Protein AF-0000000082913176 (afdb_homodimer)

Structure (mmCIF, N/CA/C/O backbone):
data_AF-0000000082913176-model_v1
#
loop_
_entity.id
_entity.type
_entity.pdbx_description
1 polymer '35-cyclic nucleotide phosphodiesterase'
#
loop_
_atom_site.group_PDB
_atom_site.id
_atom_site.type_symbol
_atom_site.label_atom_id
_atom_site.label_alt_id
_atom_site.label_comp_id
_atom_site.label_asym_id
_atom_site.label_entity_id
_atom_site.label_seq_id
_atom_site.pdbx_PDB_ins_code
_atom_site.Cartn_x
_atom_site.Cartn_y
_atom_site.Cartn_z
_atom_site.occupancy
_atom_site.B_iso_or_equiv
_atom_site.auth_seq_id
_atom_site.auth_comp_id
_atom_site.auth_asym_id
_atom_site.auth_atom_id
_atom_site.pdbx_PDB_model_num
ATOM 1 N N . MET A 1 1 ? 10.477 -43.156 -6.785 1 49.31 1 MET A N 1
ATOM 2 C CA . MET A 1 1 ? 11.398 -42.25 -7.465 1 49.31 1 MET A CA 1
ATOM 3 C C . MET A 1 1 ? 10.922 -41.969 -8.883 1 49.31 1 MET A C 1
ATOM 5 O O . MET A 1 1 ? 10.844 -40.812 -9.297 1 49.31 1 MET A O 1
ATOM 9 N N . PRO A 1 2 ? 10.625 -43.094 -9.672 1 62.03 2 PRO A N 1
ATOM 10 C CA . PRO A 1 2 ? 10.211 -42.875 -11.062 1 62.03 2 PRO A CA 1
ATOM 11 C C . PRO A 1 2 ? 8.867 -42.156 -11.18 1 62.03 2 PRO A C 1
ATOM 13 O O . PRO A 1 2 ? 8.703 -41.281 -12.039 1 62.03 2 PRO A O 1
ATOM 16 N N . LEU A 1 3 ? 8.055 -42.375 -10.156 1 67 3 LEU A N 1
ATOM 17 C CA . LEU A 1 3 ? 6.73 -41.75 -10.219 1 67 3 LEU A CA 1
ATOM 18 C C . LEU A 1 3 ? 6.797 -40.25 -9.906 1 67 3 LEU A C 1
ATOM 20 O O . LEU A 1 3 ? 6.121 -39.469 -10.555 1 67 3 LEU A O 1
ATOM 24 N N . VAL A 1 4 ? 7.68 -40 -8.992 1 74.81 4 VAL A N 1
ATOM 25 C CA . VAL A 1 4 ? 7.84 -38.594 -8.586 1 74.81 4 VAL A CA 1
ATOM 26 C C . VAL A 1 4 ? 8.414 -37.781 -9.742 1 74.81 4 VAL A C 1
ATOM 28 O O . VAL A 1 4 ? 7.914 -36.688 -10.055 1 74.81 4 VAL A O 1
ATOM 31 N N . GLU A 1 5 ? 9.281 -38.344 -10.406 1 80.94 5 GLU A N 1
ATOM 32 C CA . GLU A 1 5 ? 9.914 -37.656 -11.523 1 80.94 5 GLU A CA 1
ATOM 33 C C . GLU A 1 5 ? 8.938 -37.469 -12.68 1 80.94 5 GLU A C 1
ATOM 35 O O . GLU A 1 5 ? 8.953 -36.406 -13.352 1 80.94 5 GLU A O 1
ATOM 40 N N . THR A 1 6 ? 8.211 -38.5 -12.859 1 83.69 6 THR A N 1
ATOM 41 C CA . THR A 1 6 ? 7.219 -38.406 -13.922 1 83.69 6 THR A CA 1
ATOM 42 C C . THR A 1 6 ? 6.18 -37.344 -13.602 1 83.69 6 THR A C 1
ATOM 44 O O . THR A 1 6 ? 5.781 -36.562 -14.484 1 83.69 6 THR A O 1
ATOM 47 N N . CYS A 1 7 ? 5.824 -37.312 -12.391 1 84.56 7 CYS A N 1
ATOM 48 C CA . CYS A 1 7 ? 4.836 -36.312 -11.969 1 84.56 7 CYS A CA 1
ATOM 49 C C . CYS A 1 7 ? 5.395 -34.906 -12.062 1 84.56 7 CYS A C 1
ATOM 51 O O . CYS A 1 7 ? 4.707 -34 -12.531 1 84.56 7 CYS A O 1
ATOM 53 N N . LEU A 1 8 ? 6.621 -34.812 -11.742 1 89.81 8 LEU A N 1
ATOM 54 C CA . LEU A 1 8 ? 7.25 -33.5 -11.812 1 89.81 8 LEU A CA 1
ATOM 55 C C . LEU A 1 8 ? 7.453 -33.094 -13.258 1 89.81 8 LEU A C 1
ATOM 57 O O . LEU A 1 8 ? 7.309 -31.906 -13.586 1 89.81 8 LEU A O 1
ATOM 61 N N . SER A 1 9 ? 7.695 -34.031 -14.102 1 91 9 SER A N 1
ATOM 62 C CA . SER A 1 9 ? 7.922 -33.719 -15.508 1 91 9 SER A CA 1
ATOM 63 C C . SER A 1 9 ? 6.633 -33.25 -16.188 1 91 9 SER A C 1
ATOM 65 O O . SER A 1 9 ? 6.672 -32.594 -17.219 1 91 9 SER A O 1
ATOM 67 N N . SER A 1 10 ? 5.551 -33.625 -15.602 1 91.69 10 SER A N 1
ATOM 68 C CA . SER A 1 10 ? 4.273 -33.156 -16.141 1 91.69 10 SER A CA 1
ATOM 69 C C . SER A 1 10 ? 4.164 -31.625 -16.047 1 91.69 10 SER A C 1
ATOM 71 O O . SER A 1 10 ? 3.32 -31.016 -16.719 1 91.69 10 SER A O 1
ATOM 73 N N . ALA A 1 11 ? 5.004 -31.047 -15.227 1 94 11 ALA A N 1
ATOM 74 C CA . ALA A 1 11 ? 5.012 -29.594 -15.078 1 94 11 ALA A CA 1
ATOM 75 C C . ALA A 1 11 ? 5.379 -28.906 -16.391 1 94 11 ALA A C 1
ATOM 77 O O . ALA A 1 11 ? 5.168 -27.703 -16.547 1 94 11 ALA A O 1
ATOM 78 N N . ASN A 1 12 ? 5.883 -29.625 -17.344 1 95.75 12 ASN A N 1
ATOM 79 C CA . ASN A 1 12 ? 6.27 -29.078 -18.641 1 95.75 12 ASN A CA 1
ATOM 80 C C . ASN A 1 12 ? 5.145 -29.203 -19.656 1 95.75 12 ASN A C 1
ATOM 82 O O . ASN A 1 12 ? 5.363 -29.016 -20.859 1 95.75 12 ASN A O 1
ATOM 86 N N . SER A 1 13 ? 3.961 -29.516 -19.203 1 95.44 13 SER A N 1
ATOM 87 C CA . SER A 1 13 ? 2.803 -29.656 -20.078 1 95.44 13 SER A CA 1
ATOM 88 C C . SER A 1 13 ? 1.741 -28.609 -19.766 1 95.44 13 SER A C 1
ATOM 90 O O . SER A 1 13 ? 1.533 -28.25 -18.609 1 95.44 13 SER A O 1
ATOM 92 N N . TRP A 1 14 ? 1.021 -28.219 -20.828 1 95.81 14 TRP A N 1
ATOM 93 C CA . TRP A 1 14 ? -0.1 -27.312 -20.641 1 95.81 14 TRP A CA 1
ATOM 94 C C . TRP A 1 14 ? -1.256 -28.016 -19.922 1 95.81 14 TRP A C 1
ATOM 96 O O . TRP A 1 14 ? -2.109 -27.359 -19.328 1 95.81 14 TRP A O 1
ATOM 106 N N . ALA A 1 15 ? -1.279 -29.297 -20.125 1 94.38 15 ALA A N 1
ATOM 107 C CA . ALA A 1 15 ? -2.283 -30.109 -19.438 1 94.38 15 ALA A CA 1
ATOM 108 C C . ALA A 1 15 ? -1.769 -30.594 -18.078 1 94.38 15 ALA A C 1
ATOM 110 O O . ALA A 1 15 ? -1.194 -31.672 -17.984 1 94.38 15 ALA A O 1
ATOM 111 N N . PHE A 1 16 ? -1.944 -29.859 -17.109 1 95.56 16 PHE A N 1
ATOM 112 C CA . PHE A 1 16 ? -1.41 -30.109 -15.773 1 95.56 16 PHE A CA 1
ATOM 113 C C . PHE A 1 16 ? -2.537 -30.328 -14.766 1 95.56 16 PHE A C 1
ATOM 115 O O . PHE A 1 16 ? -3.584 -29.688 -14.852 1 95.56 16 PHE A O 1
ATOM 122 N N . ASP A 1 17 ? -2.301 -31.297 -13.891 1 96.69 17 ASP A N 1
ATOM 123 C CA . ASP A 1 17 ? -3.238 -31.625 -12.82 1 96.69 17 ASP A CA 1
ATOM 124 C C . ASP A 1 17 ? -2.58 -31.484 -11.453 1 96.69 17 ASP A C 1
ATOM 126 O O . ASP A 1 17 ? -1.903 -32.406 -10.977 1 96.69 17 ASP A O 1
ATOM 130 N N . ALA A 1 18 ? -2.867 -30.391 -10.797 1 95.69 18 ALA A N 1
ATOM 131 C CA . ALA A 1 18 ? -2.26 -30.078 -9.5 1 95.69 18 ALA A CA 1
ATOM 132 C C . ALA A 1 18 ? -2.689 -31.094 -8.438 1 95.69 18 ALA A C 1
ATOM 134 O O . ALA A 1 18 ? -1.943 -31.359 -7.496 1 95.69 18 ALA A O 1
ATOM 135 N N . PHE A 1 19 ? -3.9 -31.609 -8.586 1 96.88 19 PHE A N 1
ATOM 136 C CA . PHE A 1 19 ? -4.395 -32.594 -7.621 1 96.88 19 PHE A CA 1
ATOM 137 C C . PHE A 1 19 ? -3.617 -33.875 -7.719 1 96.88 19 PHE A C 1
ATOM 139 O O . PHE A 1 19 ? -3.316 -34.5 -6.699 1 96.88 19 PHE A O 1
ATOM 146 N N . GLN A 1 20 ? -3.375 -34.281 -8.938 1 95.12 20 GLN A N 1
ATOM 147 C CA . GLN A 1 20 ? -2.553 -35.469 -9.125 1 95.12 20 GLN A CA 1
ATOM 148 C C . GLN A 1 20 ? -1.162 -35.25 -8.523 1 95.12 20 GLN A C 1
ATOM 150 O O . GLN A 1 20 ? -0.625 -36.156 -7.883 1 95.12 20 GLN A O 1
ATOM 155 N N . LEU A 1 21 ? -0.589 -34.094 -8.742 1 95.25 21 LEU A N 1
ATOM 156 C CA . LEU A 1 21 ? 0.706 -33.812 -8.141 1 95.25 21 LEU A CA 1
ATOM 157 C C . LEU A 1 21 ? 0.625 -33.875 -6.617 1 95.25 21 LEU A C 1
ATOM 159 O O . LEU A 1 21 ? 1.523 -34.406 -5.961 1 95.25 21 LEU A O 1
ATOM 163 N N . THR A 1 22 ? -0.378 -33.281 -6.059 1 96.06 22 THR A N 1
ATOM 164 C CA . THR A 1 22 ? -0.575 -33.281 -4.613 1 96.06 22 THR A CA 1
ATOM 165 C C . THR A 1 22 ? -0.604 -34.688 -4.059 1 96.06 22 THR A C 1
ATOM 167 O O . THR A 1 22 ? 0.055 -35 -3.059 1 96.06 22 THR A O 1
ATOM 170 N N . SER A 1 23 ? -1.387 -35.531 -4.754 1 94.69 23 SER A N 1
ATOM 171 C CA . SER A 1 23 ? -1.473 -36.906 -4.336 1 94.69 23 SER A CA 1
ATOM 172 C C . SER A 1 23 ? -0.12 -37.625 -4.449 1 94.69 23 SER A C 1
ATOM 174 O O . SER A 1 23 ? 0.295 -38.344 -3.537 1 94.69 23 SER A O 1
ATOM 176 N N . ALA A 1 24 ? 0.58 -37.375 -5.504 1 92.81 24 ALA A N 1
ATOM 177 C CA . ALA A 1 24 ? 1.853 -38.031 -5.781 1 92.81 24 ALA A CA 1
ATOM 178 C C . ALA A 1 24 ? 2.932 -37.562 -4.805 1 92.81 24 ALA A C 1
ATOM 180 O O . ALA A 1 24 ? 3.852 -38.312 -4.484 1 92.81 24 ALA A O 1
ATOM 181 N N . MET A 1 25 ? 2.805 -36.375 -4.32 1 92.31 25 MET A N 1
ATOM 182 C CA . MET A 1 25 ? 3.828 -35.812 -3.449 1 92.31 25 MET A CA 1
ATOM 183 C C . MET A 1 25 ? 3.408 -35.875 -1.986 1 92.31 25 MET A C 1
ATOM 185 O O . MET A 1 25 ? 3.904 -35.125 -1.151 1 92.31 25 MET A O 1
ATOM 189 N N . ALA A 1 26 ? 2.438 -36.719 -1.703 1 92.25 26 ALA A N 1
ATOM 190 C CA . ALA A 1 26 ? 1.981 -36.969 -0.34 1 92.25 26 ALA A CA 1
ATOM 191 C C . ALA A 1 26 ? 1.562 -35.688 0.354 1 92.25 26 ALA A C 1
ATOM 193 O O . ALA A 1 26 ? 1.934 -35.438 1.505 1 92.25 26 ALA A O 1
ATOM 194 N N . GLY A 1 27 ? 0.997 -34.844 -0.402 1 95.25 27 GLY A N 1
ATOM 195 C CA . GLY A 1 27 ? 0.38 -33.656 0.186 1 95.25 27 GLY A CA 1
ATOM 196 C C . GLY A 1 27 ? 1.294 -32.438 0.194 1 95.25 27 GLY A C 1
ATOM 197 O O . GLY A 1 27 ? 0.962 -31.406 0.784 1 95.25 27 GLY A O 1
ATOM 198 N N . ARG A 1 28 ? 2.455 -32.5 -0.435 1 97 28 ARG A N 1
ATOM 199 C CA . ARG A 1 28 ? 3.375 -31.375 -0.443 1 97 28 ARG A CA 1
ATOM 200 C C . ARG A 1 28 ? 3.754 -30.984 -1.868 1 97 28 ARG A C 1
ATOM 202 O O . ARG A 1 28 ? 4.93 -31.031 -2.234 1 97 28 ARG A O 1
ATOM 209 N N . PRO A 1 29 ? 2.809 -30.562 -2.695 1 97.88 29 PRO A N 1
ATOM 210 C CA . PRO A 1 29 ? 3.051 -30.312 -4.117 1 97.88 29 PRO A CA 1
ATOM 211 C C . PRO A 1 29 ? 3.871 -29.047 -4.355 1 97.88 29 PRO A C 1
ATOM 213 O O . PRO A 1 29 ? 4.668 -28.984 -5.293 1 97.88 29 PRO A O 1
ATOM 216 N N . LEU A 1 30 ? 3.748 -28.047 -3.467 1 98.62 30 LEU A N 1
ATOM 217 C CA . LEU A 1 30 ? 4.301 -26.719 -3.727 1 98.62 30 LEU A CA 1
ATOM 218 C C . LEU A 1 30 ? 5.812 -26.703 -3.525 1 98.62 30 LEU A C 1
ATOM 220 O O . LEU A 1 30 ? 6.562 -26.344 -4.434 1 98.62 30 LEU A O 1
ATOM 224 N N . SER A 1 31 ? 6.262 -27.156 -2.305 1 98.56 31 SER A N 1
ATOM 225 C CA . SER A 1 31 ? 7.684 -27.109 -1.982 1 98.56 31 SER A CA 1
ATOM 226 C C . SER A 1 31 ? 8.492 -28 -2.92 1 98.56 31 SER A C 1
ATOM 228 O O . SER A 1 31 ? 9.555 -27.594 -3.404 1 98.56 31 SER A O 1
ATOM 230 N N . VAL A 1 32 ? 7.926 -29.141 -3.266 1 97.81 32 VAL A N 1
ATOM 231 C CA . VAL A 1 32 ? 8.633 -30.094 -4.105 1 97.81 32 VAL A CA 1
ATOM 232 C C . VAL A 1 32 ? 8.734 -29.562 -5.531 1 97.81 32 VAL A C 1
ATOM 234 O O . VAL A 1 32 ? 9.812 -29.562 -6.129 1 97.81 32 VAL A O 1
ATOM 237 N N . LEU A 1 33 ? 7.641 -29.125 -6.059 1 98.31 33 LEU A N 1
ATOM 238 C CA . LEU A 1 33 ? 7.641 -28.609 -7.426 1 98.31 33 LEU A CA 1
ATOM 239 C C . LEU A 1 33 ? 8.555 -27.391 -7.555 1 98.31 33 LEU A C 1
ATOM 241 O O . LEU A 1 33 ? 9.375 -27.328 -8.477 1 98.31 33 LEU A O 1
ATOM 245 N N . ALA A 1 34 ? 8.414 -26.438 -6.633 1 98.69 34 ALA A N 1
ATOM 246 C CA . ALA A 1 34 ? 9.211 -25.219 -6.703 1 98.69 34 ALA A CA 1
ATOM 247 C C . ALA A 1 34 ? 10.703 -25.531 -6.605 1 98.69 34 ALA A C 1
ATOM 249 O O . ALA A 1 34 ? 11.508 -24.984 -7.371 1 98.69 34 ALA A O 1
ATOM 250 N N . TYR A 1 35 ? 11.016 -26.359 -5.625 1 98.31 35 TYR A N 1
ATOM 251 C CA . TYR A 1 35 ? 12.414 -26.75 -5.473 1 98.31 35 TYR A CA 1
ATOM 252 C C . TYR A 1 35 ? 12.945 -27.391 -6.754 1 98.31 35 TYR A C 1
ATOM 254 O O . TYR A 1 35 ? 14.031 -27.031 -7.215 1 98.31 35 TYR A O 1
ATOM 262 N N . TRP A 1 36 ? 12.195 -28.266 -7.316 1 97.62 36 TRP A N 1
ATOM 263 C CA . TRP A 1 36 ? 12.578 -28.953 -8.547 1 97.62 36 TRP A CA 1
ATOM 264 C C . TRP A 1 36 ? 12.75 -27.969 -9.695 1 97.62 36 TRP A C 1
ATOM 266 O O . TRP A 1 36 ? 13.75 -28.016 -10.414 1 97.62 36 TRP A O 1
ATOM 276 N N . LEU A 1 37 ? 11.852 -27.078 -9.891 1 98.06 37 LEU A N 1
ATOM 277 C CA . LEU A 1 37 ? 11.891 -26.125 -10.992 1 98.06 37 LEU A CA 1
ATOM 278 C C . LEU A 1 37 ? 13.086 -25.172 -10.844 1 98.06 37 LEU A C 1
ATOM 280 O O . LEU A 1 37 ? 13.742 -24.844 -11.828 1 98.06 37 LEU A O 1
ATOM 284 N N . LEU A 1 38 ? 13.367 -24.734 -9.602 1 98.44 38 LEU A N 1
ATOM 285 C CA . LEU A 1 38 ? 14.477 -23.812 -9.367 1 98.44 38 LEU A CA 1
ATOM 286 C C . LEU A 1 38 ? 15.812 -24.469 -9.688 1 98.44 38 LEU A C 1
ATOM 288 O O . LEU A 1 38 ? 16.75 -23.812 -10.148 1 98.44 38 LEU A O 1
ATOM 292 N N . HIS A 1 39 ? 15.859 -25.719 -9.531 1 97 39 HIS A N 1
ATOM 293 C CA . HIS A 1 39 ? 17.078 -26.453 -9.836 1 97 39 HIS A CA 1
ATOM 294 C C . HIS A 1 39 ? 17.141 -26.828 -11.312 1 97 39 HIS A C 1
ATOM 296 O O . HIS A 1 39 ? 18.172 -26.656 -11.969 1 97 39 HIS A O 1
ATOM 302 N N . GLN A 1 40 ? 16 -27.312 -11.82 1 95.44 40 GLN A N 1
ATOM 303 C CA . GLN A 1 40 ? 15.945 -27.75 -13.211 1 95.44 40 GLN A CA 1
ATOM 304 C C . GLN A 1 40 ? 16.203 -26.578 -14.164 1 95.44 40 GLN A C 1
ATOM 306 O O . GLN A 1 40 ? 16.781 -26.766 -15.234 1 95.44 40 GLN A O 1
ATOM 311 N N . SER A 1 41 ? 15.805 -25.406 -13.812 1 96 41 SER A N 1
ATOM 312 C CA . SER A 1 41 ? 15.961 -24.234 -14.656 1 96 41 SER A CA 1
ATOM 313 C C . SER A 1 41 ? 17.375 -23.656 -14.555 1 96 41 SER A C 1
ATOM 315 O O . SER A 1 41 ? 17.734 -22.766 -15.32 1 96 41 SER A O 1
ATOM 317 N N . GLY A 1 42 ? 18.188 -24.141 -13.578 1 97.19 42 GLY A N 1
ATOM 318 C CA . GLY A 1 42 ? 19.531 -23.625 -13.383 1 97.19 42 GLY A CA 1
ATOM 319 C C . GLY A 1 42 ? 19.578 -22.375 -12.531 1 97.19 42 GLY A C 1
ATOM 320 O O . GLY A 1 42 ? 20.656 -21.828 -12.258 1 97.19 42 GLY A O 1
ATOM 321 N N . LEU A 1 43 ? 18.453 -21.969 -12.039 1 98 43 LEU A N 1
ATOM 322 C CA . LEU A 1 43 ? 18.359 -20.719 -11.297 1 98 43 LEU A CA 1
ATOM 323 C C . LEU A 1 43 ? 19.062 -20.828 -9.945 1 98 43 LEU A C 1
ATOM 325 O O . LEU A 1 43 ? 19.688 -19.875 -9.477 1 98 43 LEU A O 1
ATOM 329 N N . ALA A 1 44 ? 18.875 -21.984 -9.328 1 98.06 44 ALA A N 1
ATOM 330 C CA . ALA A 1 44 ? 19.516 -22.188 -8.031 1 98.06 44 ALA A CA 1
ATOM 331 C C . ALA A 1 44 ? 21.031 -22.031 -8.133 1 98.06 44 ALA A C 1
ATOM 333 O O . ALA A 1 44 ? 21.656 -21.406 -7.273 1 98.06 44 ALA A O 1
ATOM 334 N N . ALA A 1 45 ? 21.578 -22.562 -9.195 1 97.5 45 ALA A N 1
ATOM 335 C CA . ALA A 1 45 ? 23.016 -22.438 -9.422 1 97.5 45 ALA A CA 1
ATOM 336 C C . ALA A 1 45 ? 23.406 -21.016 -9.82 1 97.5 45 ALA A C 1
ATOM 338 O O . ALA A 1 45 ? 24.375 -20.469 -9.305 1 97.5 45 ALA A O 1
ATOM 339 N N . TRP A 1 46 ? 22.688 -20.469 -10.719 1 97.5 46 TRP A N 1
ATOM 340 C CA . TRP A 1 46 ? 22.953 -19.141 -11.242 1 97.5 46 TRP A CA 1
ATOM 341 C C . TRP A 1 46 ? 22.984 -18.109 -10.109 1 97.5 46 TRP A C 1
ATOM 343 O O . TRP A 1 46 ? 23.844 -17.234 -10.07 1 97.5 46 TRP A O 1
ATOM 353 N N . ALA A 1 47 ? 22.062 -18.25 -9.156 1 97.81 47 ALA A N 1
ATOM 354 C CA . ALA A 1 47 ? 21.922 -17.266 -8.094 1 97.81 47 ALA A CA 1
ATOM 355 C C . ALA A 1 47 ? 22.672 -17.703 -6.836 1 97.81 47 ALA A C 1
ATOM 357 O O . ALA A 1 47 ? 22.594 -17.031 -5.801 1 97.81 47 ALA A O 1
ATOM 358 N N . HIS A 1 48 ? 23.344 -18.859 -6.922 1 97.31 48 HIS A N 1
ATOM 359 C CA . HIS A 1 48 ? 24.078 -19.406 -5.785 1 97.31 48 HIS A CA 1
ATOM 360 C C . HIS A 1 48 ? 23.188 -19.516 -4.555 1 97.31 48 HIS A C 1
ATOM 362 O O . HIS A 1 48 ? 23.562 -19.094 -3.463 1 97.31 48 HIS A O 1
ATOM 368 N N . LEU A 1 49 ? 22.016 -20.094 -4.762 1 98.25 49 LEU A N 1
ATOM 369 C CA . LEU A 1 49 ? 21.078 -20.281 -3.652 1 98.25 49 LEU A CA 1
ATOM 370 C C . LEU A 1 49 ? 21.562 -21.375 -2.713 1 98.25 49 LEU A C 1
ATOM 372 O O . LEU A 1 49 ? 22.094 -22.391 -3.164 1 98.25 49 LEU A O 1
ATOM 376 N N . ASP A 1 50 ? 21.422 -21.125 -1.411 1 98.12 50 ASP A N 1
ATOM 377 C CA . ASP A 1 50 ? 21.672 -22.188 -0.442 1 98.12 50 ASP A CA 1
ATOM 378 C C . ASP A 1 50 ? 20.594 -23.25 -0.504 1 98.12 50 ASP A C 1
ATOM 380 O O . ASP A 1 50 ? 19.438 -23.016 -0.113 1 98.12 50 ASP A O 1
ATOM 384 N N . HIS A 1 51 ? 20.922 -24.469 -0.812 1 97.5 51 HIS A N 1
ATOM 385 C CA . HIS A 1 51 ? 19.969 -25.516 -1.113 1 97.5 51 HIS A CA 1
ATOM 386 C C . HIS A 1 51 ? 19.172 -25.922 0.133 1 97.5 51 HIS A C 1
ATOM 388 O O . HIS A 1 51 ? 17.969 -26.156 0.065 1 97.5 51 HIS A O 1
ATOM 394 N N . THR A 1 52 ? 19.828 -26.016 1.214 1 98.38 52 THR A N 1
ATOM 395 C CA . THR A 1 52 ? 19.188 -26.438 2.455 1 98.38 52 THR A CA 1
ATOM 396 C C . THR A 1 52 ? 18.219 -25.359 2.949 1 98.38 52 THR A C 1
ATOM 398 O O . THR A 1 52 ? 17.078 -25.672 3.318 1 98.38 52 THR A O 1
ATOM 401 N N . LYS A 1 53 ? 18.672 -24.141 2.912 1 98.75 53 LYS A N 1
ATOM 402 C CA . LYS A 1 53 ? 17.844 -23.031 3.361 1 98.75 53 LYS A CA 1
ATOM 403 C C . LYS A 1 53 ? 16.656 -22.828 2.428 1 98.75 53 LYS A C 1
ATOM 405 O O . LYS A 1 53 ? 15.555 -22.484 2.875 1 98.75 53 LYS A O 1
ATOM 410 N N . LEU A 1 54 ? 16.938 -23.031 1.17 1 98.81 54 LEU A N 1
ATOM 411 C CA . LEU A 1 54 ? 15.859 -22.938 0.193 1 98.81 54 LEU A CA 1
ATOM 412 C C . LEU A 1 54 ? 14.781 -23.984 0.479 1 98.81 54 LEU A C 1
ATOM 414 O O . LEU A 1 54 ? 13.586 -23.656 0.493 1 98.81 54 LEU A O 1
ATOM 418 N N . ALA A 1 55 ? 15.172 -25.156 0.698 1 98.69 55 ALA A N 1
ATOM 419 C CA . ALA A 1 55 ? 14.227 -26.219 1.014 1 98.69 55 ALA A CA 1
ATOM 420 C C . ALA A 1 55 ? 13.422 -25.891 2.271 1 98.69 55 ALA A C 1
ATOM 422 O O . ALA A 1 55 ? 12.211 -26.094 2.311 1 98.69 55 ALA A O 1
ATOM 423 N N . ARG A 1 56 ? 14.094 -25.406 3.277 1 98.75 56 ARG A N 1
ATOM 424 C CA . ARG A 1 56 ? 13.438 -25.047 4.527 1 98.75 56 ARG A CA 1
ATOM 425 C C . ARG A 1 56 ? 12.43 -23.922 4.312 1 98.75 56 ARG A C 1
ATOM 427 O O . ARG A 1 56 ? 11.312 -23.984 4.832 1 98.75 56 ARG A O 1
ATOM 434 N N . TRP A 1 57 ? 12.859 -22.906 3.566 1 98.88 57 TRP A N 1
ATOM 435 C CA . TRP A 1 57 ? 11.977 -21.781 3.283 1 98.88 57 TRP A CA 1
ATOM 436 C C . TRP A 1 57 ? 10.742 -22.234 2.521 1 98.88 57 TRP A C 1
ATOM 438 O O . TRP A 1 57 ? 9.617 -21.875 2.881 1 98.88 57 TRP A O 1
ATOM 448 N N . LEU A 1 58 ? 10.945 -23.047 1.514 1 98.88 58 LEU A N 1
ATOM 449 C CA . LEU A 1 58 ? 9.82 -23.531 0.717 1 98.88 58 LEU A CA 1
ATOM 450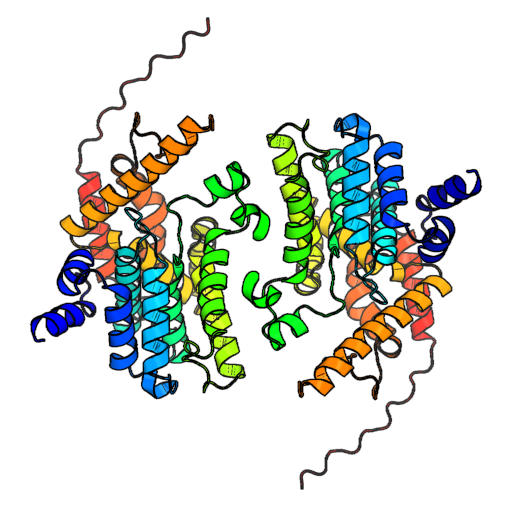 C C . LEU A 1 58 ? 8.875 -24.375 1.567 1 98.88 58 LEU A C 1
ATOM 452 O O . LEU A 1 58 ? 7.656 -24.266 1.442 1 98.88 58 LEU A O 1
ATOM 456 N N . CYS A 1 59 ? 9.398 -25.188 2.379 1 98.75 59 CYS A N 1
ATOM 457 C CA . CYS A 1 59 ? 8.578 -26 3.27 1 98.75 59 CYS A CA 1
ATOM 458 C C . CYS A 1 59 ? 7.777 -25.125 4.227 1 98.75 59 CYS A C 1
ATOM 460 O O . CYS A 1 59 ? 6.598 -25.391 4.477 1 98.75 59 CYS A O 1
ATOM 462 N N . ARG A 1 60 ? 8.422 -24.094 4.762 1 98.81 60 ARG A N 1
ATOM 463 C CA . ARG A 1 60 ? 7.742 -23.188 5.68 1 98.81 60 ARG A CA 1
ATOM 464 C C . ARG A 1 60 ? 6.625 -22.438 4.977 1 98.81 60 ARG A C 1
ATOM 466 O O . ARG A 1 60 ? 5.547 -22.234 5.539 1 98.81 60 ARG A O 1
ATOM 473 N N . ILE A 1 61 ? 6.91 -21.984 3.754 1 98.88 61 ILE A N 1
ATOM 474 C CA . ILE A 1 61 ? 5.875 -21.344 2.955 1 98.88 61 ILE A CA 1
ATOM 475 C C . ILE A 1 61 ? 4.699 -22.297 2.764 1 98.88 61 ILE A C 1
ATOM 477 O O . ILE A 1 61 ? 3.549 -21.938 3.008 1 98.88 61 ILE A O 1
ATOM 481 N N . GLU A 1 62 ? 4.996 -23.484 2.318 1 98.88 62 GLU A N 1
ATOM 482 C CA . GLU A 1 62 ? 3.936 -24.469 2.078 1 98.88 62 GLU A CA 1
ATOM 483 C C . GLU A 1 62 ? 3.145 -24.75 3.354 1 98.88 62 GLU A C 1
ATOM 485 O O . GLU A 1 62 ? 1.922 -24.891 3.312 1 98.88 62 GLU A O 1
ATOM 490 N N . ASP A 1 63 ? 3.844 -24.844 4.52 1 98.69 63 ASP A N 1
ATOM 491 C CA . ASP A 1 63 ? 3.189 -25.062 5.805 1 98.69 63 ASP A CA 1
ATOM 492 C C . ASP A 1 63 ? 2.277 -23.891 6.168 1 98.69 63 ASP A C 1
ATOM 494 O O . ASP A 1 63 ? 1.342 -24.047 6.953 1 98.69 63 ASP A O 1
ATOM 498 N N . GLY A 1 64 ? 2.566 -22.734 5.641 1 98.75 64 GLY A N 1
ATOM 499 C CA . GLY A 1 64 ? 1.794 -21.547 5.953 1 98.75 64 GLY A CA 1
ATOM 500 C C . GLY A 1 64 ? 0.532 -21.422 5.121 1 98.75 64 GLY A C 1
ATOM 501 O O . GLY A 1 64 ? -0.363 -20.641 5.453 1 98.75 64 GLY A O 1
ATOM 502 N N . TYR A 1 65 ? 0.457 -22.125 4.027 1 98.75 65 TYR A N 1
ATOM 503 C CA . TYR A 1 65 ? -0.8 -22.172 3.289 1 98.75 65 TYR A CA 1
ATOM 504 C C . TYR A 1 65 ? -1.883 -22.875 4.098 1 98.75 65 TYR A C 1
ATOM 506 O O . TYR A 1 65 ? -1.688 -24 4.555 1 98.75 65 TYR A O 1
ATOM 514 N N . CYS A 1 66 ? -2.986 -22.219 4.289 1 97.88 66 CYS A N 1
ATOM 515 C CA . CYS A 1 66 ? -4.109 -22.766 5.047 1 97.88 66 CYS A CA 1
ATOM 516 C C . CYS A 1 66 ? -4.824 -23.844 4.258 1 97.88 66 CYS A C 1
ATOM 518 O O . CYS A 1 66 ? -4.66 -23.953 3.041 1 97.88 66 CYS A O 1
ATOM 520 N N . ALA A 1 67 ? -5.57 -24.625 4.996 1 97.25 67 ALA A N 1
ATOM 521 C CA . ALA A 1 67 ? -6.332 -25.703 4.367 1 97.25 67 ALA A CA 1
ATOM 522 C C . ALA A 1 67 ? -7.656 -25.188 3.814 1 97.25 67 ALA A C 1
ATOM 524 O O . ALA A 1 67 ? -8.719 -25.75 4.102 1 97.25 67 ALA A O 1
ATOM 525 N N . ASN A 1 68 ? -7.617 -24.156 3.023 1 98.5 68 ASN A N 1
ATOM 526 C CA . ASN A 1 68 ? -8.789 -23.641 2.312 1 98.5 68 ASN A CA 1
ATOM 527 C C . ASN A 1 68 ? -9.164 -24.547 1.14 1 98.5 68 ASN A C 1
ATOM 529 O O . ASN A 1 68 ? -8.312 -25.234 0.586 1 98.5 68 ASN A O 1
ATOM 533 N N . PRO A 1 69 ? -10.398 -24.5 0.786 1 98.44 69 PRO A N 1
ATOM 534 C CA . PRO A 1 69 ? -10.773 -25.297 -0.38 1 98.44 69 PRO A CA 1
ATOM 535 C C . PRO A 1 69 ? -10.031 -24.875 -1.648 1 98.44 69 PRO A C 1
ATOM 537 O O . PRO A 1 69 ? -9.508 -25.734 -2.373 1 98.44 69 PRO A O 1
ATOM 540 N N . TYR A 1 70 ? -9.898 -23.625 -1.924 1 98.62 70 TYR A N 1
ATOM 541 C CA . TYR A 1 70 ? -9.336 -23.156 -3.182 1 98.62 70 TYR A CA 1
ATOM 542 C C . TYR A 1 70 ? -7.938 -22.578 -2.973 1 98.62 70 TYR A C 1
ATOM 544 O O . TYR A 1 70 ? -6.965 -23.078 -3.541 1 98.62 70 TYR A O 1
ATOM 552 N N . HIS A 1 71 ? -7.84 -21.516 -2.133 1 98.81 71 HIS A N 1
ATOM 553 C CA . HIS A 1 71 ? -6.555 -20.859 -1.897 1 98.81 71 HIS A CA 1
ATOM 554 C C . HIS A 1 71 ? -5.691 -21.688 -0.944 1 98.81 71 HIS A C 1
ATOM 556 O O . HIS A 1 71 ? -5.59 -21.359 0.241 1 98.81 71 HIS A O 1
ATOM 562 N N . ASN A 1 72 ? -5.047 -22.688 -1.455 1 98.69 72 ASN A N 1
ATOM 563 C CA . ASN A 1 72 ? -4.238 -23.625 -0.696 1 98.69 72 ASN A CA 1
ATOM 564 C C . ASN A 1 72 ? -2.934 -23.953 -1.419 1 98.69 72 ASN A C 1
ATOM 566 O O . ASN A 1 72 ? -2.629 -23.359 -2.457 1 98.69 72 ASN A O 1
ATOM 570 N N . ARG A 1 73 ? -2.17 -24.859 -0.843 1 98.75 73 ARG A N 1
ATOM 571 C CA . ARG A 1 73 ? -0.851 -25.219 -1.357 1 98.75 73 ARG A CA 1
ATOM 572 C C . ARG A 1 73 ? -0.952 -25.828 -2.746 1 98.75 73 ARG A C 1
ATOM 574 O O . ARG A 1 73 ? -0.065 -25.641 -3.582 1 98.75 73 ARG A O 1
ATOM 581 N N . SER A 1 74 ? -2.01 -26.562 -3.049 1 98.69 74 SER A N 1
ATOM 582 C CA . SER A 1 74 ? -2.195 -27.156 -4.371 1 98.69 74 SER A CA 1
ATOM 583 C C . SER A 1 74 ? -2.447 -26.078 -5.422 1 98.69 74 SER A C 1
ATOM 585 O O . SER A 1 74 ? -1.936 -26.156 -6.543 1 98.69 74 SER A O 1
ATOM 587 N N . HIS A 1 75 ? -3.281 -25.094 -5.023 1 98.88 75 HIS A N 1
ATOM 588 C CA . HIS A 1 75 ? -3.49 -23.953 -5.914 1 98.88 75 HIS A CA 1
ATOM 589 C C . HIS A 1 75 ? -2.178 -23.234 -6.211 1 98.88 75 HIS A C 1
ATOM 591 O O . HIS A 1 75 ? -1.898 -22.906 -7.359 1 98.88 75 HIS A O 1
ATOM 597 N N . ALA A 1 76 ? -1.396 -23.047 -5.188 1 98.88 76 ALA A N 1
ATOM 598 C CA . ALA A 1 76 ? -0.106 -22.375 -5.371 1 98.88 76 ALA A CA 1
ATOM 599 C C . ALA A 1 76 ? 0.786 -23.172 -6.32 1 98.88 76 ALA A C 1
ATOM 601 O O . ALA A 1 76 ? 1.468 -22.594 -7.168 1 98.88 76 ALA A O 1
ATOM 602 N N . ALA A 1 77 ? 0.773 -24.469 -6.172 1 98.75 77 ALA A N 1
ATOM 603 C CA . ALA A 1 77 ? 1.556 -25.312 -7.074 1 98.75 77 ALA A CA 1
ATOM 604 C C . ALA A 1 77 ? 1.077 -25.156 -8.516 1 98.75 77 ALA A C 1
ATOM 606 O O . ALA A 1 77 ? 1.889 -25.109 -9.445 1 98.75 77 ALA A O 1
ATOM 607 N N . ASP A 1 78 ? -0.202 -25.141 -8.68 1 98.69 78 ASP A N 1
ATOM 608 C CA . ASP A 1 78 ? -0.784 -24.938 -10 1 98.69 78 ASP A CA 1
ATOM 609 C C . ASP A 1 78 ? -0.315 -23.625 -10.617 1 98.69 78 ASP A C 1
ATOM 611 O O . ASP A 1 78 ? 0.033 -23.578 -11.797 1 98.69 78 ASP A O 1
ATOM 615 N N . VAL A 1 79 ? -0.275 -22.562 -9.812 1 98.88 79 VAL A N 1
ATOM 616 C CA . VAL A 1 79 ? 0.147 -21.25 -10.266 1 98.88 79 VAL A CA 1
ATOM 617 C C . VAL A 1 79 ? 1.628 -21.281 -10.633 1 98.88 79 VAL A C 1
ATOM 619 O O . VAL A 1 79 ? 2.027 -20.734 -11.664 1 98.88 79 VAL A O 1
ATOM 622 N N . VAL A 1 80 ? 2.443 -21.906 -9.805 1 98.88 80 VAL A N 1
ATOM 623 C CA . VAL A 1 80 ? 3.871 -22.031 -10.086 1 98.88 80 VAL A CA 1
ATOM 624 C C . VAL A 1 80 ? 4.078 -22.75 -11.414 1 98.88 80 VAL A C 1
ATOM 626 O O . VAL A 1 80 ? 4.887 -22.312 -12.242 1 98.88 80 VAL A O 1
ATOM 629 N N . GLN A 1 81 ? 3.357 -23.828 -11.602 1 98.69 81 GLN A N 1
ATOM 630 C CA . GLN A 1 81 ? 3.496 -24.609 -12.828 1 98.69 81 GLN A CA 1
ATOM 631 C C . GLN A 1 81 ? 3.084 -23.797 -14.055 1 98.69 81 GLN A C 1
ATOM 633 O O . GLN A 1 81 ? 3.775 -23.812 -15.07 1 98.69 81 GLN A O 1
ATOM 638 N N . THR A 1 82 ? 1.943 -23.125 -13.969 1 98.75 82 THR A N 1
ATOM 639 C CA . THR A 1 82 ? 1.488 -22.328 -15.094 1 98.75 82 THR A CA 1
ATOM 640 C C . THR A 1 82 ? 2.484 -21.203 -15.406 1 98.75 82 THR A C 1
ATOM 642 O O . THR A 1 82 ? 2.773 -20.922 -16.562 1 98.75 82 THR A O 1
ATOM 645 N N . MET A 1 83 ? 2.998 -20.562 -14.367 1 98.81 83 MET A N 1
ATOM 646 C CA . MET A 1 83 ? 4.008 -19.531 -14.562 1 98.81 83 MET A CA 1
ATOM 647 C C . MET A 1 83 ? 5.238 -20.094 -15.266 1 98.81 83 MET A C 1
ATOM 649 O O . MET A 1 83 ? 5.801 -19.453 -16.156 1 98.81 83 MET A O 1
ATOM 653 N N . HIS A 1 84 ? 5.641 -21.281 -14.859 1 98.62 84 HIS A N 1
ATOM 654 C CA . HIS A 1 84 ? 6.754 -21.969 -15.516 1 98.62 84 HIS A CA 1
ATOM 655 C C . HIS A 1 84 ? 6.492 -22.156 -17 1 98.62 84 HIS A C 1
ATOM 657 O O . HIS A 1 84 ? 7.363 -21.875 -17.828 1 98.62 84 HIS A O 1
ATOM 663 N N . MET A 1 85 ? 5.336 -22.594 -17.344 1 98.44 85 MET A N 1
ATOM 664 C CA . MET A 1 85 ? 4.98 -22.812 -18.734 1 98.44 85 MET A CA 1
ATOM 665 C C . MET A 1 85 ? 4.996 -21.5 -19.531 1 98.44 85 MET A C 1
ATOM 667 O O . MET A 1 85 ? 5.488 -21.469 -20.656 1 98.44 85 MET A O 1
ATOM 671 N N . LEU A 1 86 ? 4.461 -20.438 -18.953 1 98.69 86 LEU A N 1
ATOM 672 C CA . LEU A 1 86 ? 4.43 -19.141 -19.625 1 98.69 86 LEU A CA 1
ATOM 673 C C . LEU A 1 86 ? 5.84 -18.609 -19.844 1 98.69 86 LEU A C 1
ATOM 675 O O . LEU A 1 86 ? 6.129 -18 -20.875 1 98.69 86 LEU A O 1
ATOM 679 N N . LEU A 1 87 ? 6.707 -18.844 -18.891 1 98.31 87 LEU A N 1
ATOM 680 C CA . LEU A 1 87 ? 8.086 -18.375 -18.969 1 98.31 87 LEU A CA 1
ATOM 681 C C . LEU A 1 87 ? 8.859 -19.172 -20.016 1 98.31 87 LEU A C 1
ATOM 683 O O . LEU A 1 87 ? 9.555 -18.578 -20.844 1 98.31 87 LEU A O 1
ATOM 687 N N . THR A 1 88 ? 8.68 -20.453 -20.094 1 97.06 88 THR A N 1
ATOM 688 C CA . THR A 1 88 ? 9.586 -21.312 -20.844 1 97.06 88 THR A CA 1
ATOM 689 C C . THR A 1 88 ? 9 -21.656 -22.203 1 97.06 88 THR A C 1
ATOM 691 O O . THR A 1 88 ? 9.742 -21.828 -23.188 1 97.06 88 THR A O 1
ATOM 694 N N . ARG A 1 89 ? 7.676 -21.75 -22.297 1 96.81 89 ARG A N 1
ATOM 695 C CA . ARG A 1 89 ? 7.055 -22.188 -23.531 1 96.81 89 ARG A CA 1
ATOM 696 C C . ARG A 1 89 ? 6.074 -21.141 -24.062 1 96.81 89 ARG A C 1
ATOM 698 O O . ARG A 1 89 ? 5.684 -21.188 -25.219 1 96.81 89 ARG A O 1
ATOM 705 N N . GLY A 1 90 ? 5.711 -20.219 -23.203 1 97.31 90 GLY A N 1
ATOM 706 C CA . GLY A 1 90 ? 4.664 -19.266 -23.531 1 97.31 90 GLY A CA 1
ATOM 707 C C . GLY A 1 90 ? 5.188 -18.016 -24.219 1 97.31 90 GLY A C 1
ATOM 708 O O . GLY A 1 90 ? 4.41 -17.156 -24.625 1 97.31 90 GLY A O 1
ATOM 709 N N . GLY A 1 91 ? 6.488 -17.938 -24.219 1 95.06 91 GLY A N 1
ATOM 710 C CA . GLY A 1 91 ? 7.047 -16.844 -25 1 95.06 91 GLY A CA 1
ATOM 711 C C . GLY A 1 91 ? 7.527 -15.688 -24.156 1 95.06 91 GLY A C 1
ATOM 712 O O . GLY A 1 91 ? 7.984 -14.672 -24.672 1 95.06 91 GLY A O 1
ATOM 713 N N . LEU A 1 92 ? 7.477 -15.758 -22.844 1 96.25 92 LEU A N 1
ATOM 714 C CA . LEU A 1 92 ? 7.953 -14.664 -22.016 1 96.25 92 LEU A CA 1
ATOM 715 C C . LEU A 1 92 ? 9.469 -14.539 -22.094 1 96.25 92 LEU A C 1
ATOM 717 O O . LEU A 1 92 ? 10.016 -13.438 -22.078 1 96.25 92 LEU A O 1
ATOM 721 N N . MET A 1 93 ? 10.109 -15.688 -22.078 1 92.75 93 MET A N 1
ATOM 722 C CA . MET A 1 93 ? 11.562 -15.672 -22.234 1 92.75 93 MET A CA 1
ATOM 723 C C . MET A 1 93 ? 11.961 -15.867 -23.688 1 92.75 93 MET A C 1
ATOM 725 O O . MET A 1 93 ? 11.32 -16.625 -24.422 1 92.75 93 MET A O 1
ATOM 729 N N . PRO A 1 94 ? 13.078 -15.078 -24.094 1 89.62 94 PRO A N 1
ATOM 730 C CA . PRO A 1 94 ? 13.953 -14.227 -23.281 1 89.62 94 PRO A CA 1
ATOM 731 C C . PRO A 1 94 ? 13.492 -12.773 -23.25 1 89.62 94 PRO A C 1
ATOM 733 O O . PRO A 1 94 ? 14.023 -11.969 -22.484 1 89.62 94 PRO A O 1
ATOM 736 N N . GLY A 1 95 ? 12.531 -12.469 -23.922 1 88 95 GLY A N 1
ATOM 737 C CA . GLY A 1 95 ? 12.211 -11.07 -24.156 1 88 95 GLY A CA 1
ATOM 738 C C . GLY A 1 95 ? 11.719 -10.352 -22.922 1 88 95 GLY A C 1
ATOM 739 O O . GLY A 1 95 ? 12.141 -9.227 -22.641 1 88 95 GLY A O 1
ATOM 740 N N . TYR A 1 96 ? 10.93 -10.953 -22.109 1 90.56 96 TYR A N 1
ATOM 741 C CA . TYR A 1 96 ? 10.273 -10.281 -20.984 1 90.56 96 TYR A CA 1
ATOM 742 C C . TYR A 1 96 ? 10.836 -10.758 -19.656 1 90.56 96 TYR A C 1
ATOM 744 O O . TYR A 1 96 ? 10.516 -10.203 -18.594 1 90.56 96 TYR A O 1
ATOM 752 N N . ALA A 1 97 ? 11.742 -11.742 -19.688 1 93.88 97 ALA A N 1
ATOM 753 C CA . ALA A 1 97 ? 12.273 -12.273 -18.438 1 93.88 97 ALA A CA 1
ATOM 754 C C . ALA A 1 97 ? 13.703 -12.773 -18.609 1 93.88 97 ALA A C 1
ATOM 756 O O . ALA A 1 97 ? 13.992 -13.531 -19.547 1 93.88 97 ALA A O 1
ATOM 757 N N . ASP A 1 98 ? 14.562 -12.258 -17.812 1 96.19 98 ASP A N 1
ATOM 758 C CA . ASP A 1 98 ? 15.898 -12.828 -17.641 1 96.19 98 ASP A CA 1
ATOM 759 C C . ASP A 1 98 ? 15.953 -13.742 -16.406 1 96.19 98 ASP A C 1
ATOM 761 O O . ASP A 1 98 ? 14.922 -14.102 -15.852 1 96.19 98 ASP A O 1
ATOM 765 N N . HIS A 1 99 ? 17.094 -14.242 -16.062 1 97.25 99 HIS A N 1
ATOM 766 C CA . HIS A 1 99 ? 17.234 -15.18 -14.953 1 97.25 99 HIS A CA 1
ATOM 767 C C . HIS A 1 99 ? 16.672 -14.602 -13.664 1 97.25 99 HIS A C 1
ATOM 769 O O . HIS A 1 99 ? 15.961 -15.281 -12.93 1 97.25 99 HIS A O 1
ATOM 775 N N . LEU A 1 100 ? 16.984 -13.344 -13.422 1 98.12 100 LEU A N 1
ATOM 776 C CA . LEU A 1 100 ? 16.5 -12.711 -12.195 1 98.12 100 LEU A CA 1
ATOM 777 C C . LEU A 1 100 ? 14.977 -12.609 -12.203 1 98.12 100 LEU A C 1
ATOM 779 O O . LEU A 1 100 ? 14.328 -12.883 -11.195 1 98.12 100 LEU A O 1
ATOM 783 N N . THR A 1 101 ? 14.461 -12.234 -13.328 1 98.06 101 THR A N 1
ATOM 784 C CA . THR A 1 101 ? 13.016 -12.094 -13.445 1 98.06 101 THR A CA 1
ATOM 785 C C . THR A 1 101 ? 12.328 -13.445 -13.359 1 98.06 101 THR A C 1
ATOM 787 O O . THR A 1 101 ? 11.234 -13.562 -12.805 1 98.06 101 THR A O 1
ATOM 790 N N . GLN A 1 102 ? 12.945 -14.438 -13.945 1 98.56 102 GLN A N 1
ATOM 791 C CA . GLN A 1 102 ? 12.414 -15.789 -13.828 1 98.56 102 GLN A CA 1
ATOM 792 C C . GLN A 1 102 ? 12.383 -16.25 -12.367 1 98.56 102 GLN A C 1
ATOM 794 O O . GLN A 1 102 ? 11.383 -16.797 -11.906 1 98.56 102 GLN A O 1
ATOM 799 N N . LEU A 1 103 ? 13.484 -16.016 -11.672 1 98.81 103 LEU A N 1
ATOM 800 C CA . LEU A 1 103 ? 13.539 -16.344 -10.25 1 98.81 103 LEU A CA 1
ATOM 801 C C . LEU A 1 103 ? 12.453 -15.602 -9.477 1 98.81 103 LEU A C 1
ATOM 803 O O . LEU A 1 103 ? 11.734 -16.203 -8.68 1 98.81 103 LEU A O 1
ATOM 807 N N . ALA A 1 104 ? 12.289 -14.336 -9.758 1 98.88 104 ALA A N 1
ATOM 808 C CA . ALA A 1 104 ? 11.273 -13.516 -9.102 1 98.88 104 ALA A CA 1
ATOM 809 C C . ALA A 1 104 ? 9.875 -14.047 -9.398 1 98.88 104 ALA A C 1
ATOM 811 O O . ALA A 1 104 ? 9.016 -14.078 -8.516 1 98.88 104 ALA A O 1
ATOM 812 N N . ALA A 1 105 ? 9.656 -14.438 -10.602 1 98.88 105 ALA A N 1
ATOM 813 C CA . ALA A 1 105 ? 8.352 -14.938 -11.016 1 98.88 105 ALA A CA 1
ATOM 814 C C . ALA A 1 105 ? 8 -16.234 -10.273 1 98.88 105 ALA A C 1
ATOM 816 O O . ALA A 1 105 ? 6.867 -16.406 -9.828 1 98.88 105 ALA A O 1
ATOM 817 N N . TYR A 1 106 ? 8.969 -17.125 -10.156 1 98.88 106 TYR A N 1
ATOM 818 C CA . TYR A 1 106 ? 8.742 -18.359 -9.398 1 98.88 106 TYR A CA 1
ATOM 819 C C . TYR A 1 106 ? 8.422 -18.047 -7.941 1 98.88 106 TYR A C 1
ATOM 821 O O . TYR A 1 106 ? 7.465 -18.594 -7.383 1 98.88 106 TYR A O 1
ATOM 829 N N . LEU A 1 107 ? 9.211 -17.156 -7.398 1 98.94 107 LEU A N 1
ATOM 830 C CA . LEU A 1 107 ? 9.008 -16.844 -5.992 1 98.94 107 LEU A CA 1
ATOM 831 C C . LEU A 1 107 ? 7.664 -16.141 -5.781 1 98.94 107 LEU A C 1
ATOM 833 O O . LEU A 1 107 ? 6.969 -16.422 -4.801 1 98.94 107 LEU A O 1
ATOM 837 N N . ALA A 1 108 ? 7.297 -15.258 -6.656 1 98.94 108 ALA A N 1
ATOM 838 C CA . ALA A 1 108 ? 5.996 -14.602 -6.586 1 98.94 108 ALA A CA 1
ATOM 839 C C . ALA A 1 108 ? 4.863 -15.617 -6.668 1 98.94 108 ALA A C 1
ATOM 841 O O . ALA A 1 108 ? 3.898 -15.547 -5.902 1 98.94 108 ALA A O 1
ATOM 842 N N . ALA A 1 109 ? 4.977 -16.531 -7.566 1 98.94 109 ALA A N 1
ATOM 843 C CA . ALA A 1 109 ? 3.959 -17.578 -7.703 1 98.94 109 ALA A CA 1
ATOM 844 C C . ALA A 1 109 ? 3.867 -18.422 -6.441 1 98.94 109 ALA A C 1
ATOM 846 O O . ALA A 1 109 ? 2.771 -18.781 -6.008 1 98.94 109 ALA A O 1
ATOM 847 N N . VAL A 1 110 ? 4.973 -18.688 -5.859 1 98.94 110 VAL A N 1
ATOM 848 C CA . VAL A 1 110 ? 5.051 -19.516 -4.656 1 98.94 110 VAL A CA 1
ATOM 849 C C . VAL A 1 110 ? 4.344 -18.797 -3.502 1 98.94 110 VAL A C 1
ATOM 851 O O . VAL A 1 110 ? 3.613 -19.438 -2.732 1 98.94 110 VAL A O 1
ATOM 854 N N . CYS A 1 111 ? 4.477 -17.531 -3.387 1 98.69 111 CYS A N 1
ATOM 855 C CA . CYS A 1 111 ? 4.051 -16.891 -2.145 1 98.69 111 CYS A CA 1
ATOM 856 C C . CYS A 1 111 ? 2.807 -16.031 -2.367 1 98.69 111 CYS A C 1
ATOM 858 O O . CYS A 1 111 ? 2.314 -15.391 -1.437 1 98.69 111 CYS A O 1
ATOM 860 N N . HIS A 1 112 ? 2.211 -15.977 -3.555 1 98.88 112 HIS A N 1
ATOM 861 C CA . HIS A 1 112 ? 1.181 -15.008 -3.916 1 98.88 112 HIS A CA 1
ATOM 862 C C . HIS A 1 112 ? -0.052 -15.164 -3.029 1 98.88 112 HIS A C 1
ATOM 864 O O . HIS A 1 112 ? -0.794 -14.195 -2.822 1 98.88 112 HIS A O 1
ATOM 870 N N . ASP A 1 113 ? -0.275 -16.328 -2.473 1 98.81 113 ASP A N 1
ATOM 871 C CA . ASP A 1 113 ? -1.416 -16.594 -1.604 1 98.81 113 ASP A CA 1
ATOM 872 C C . ASP A 1 113 ? -0.961 -17.172 -0.267 1 98.81 113 ASP A C 1
ATOM 874 O O . ASP A 1 113 ? -1.706 -17.906 0.384 1 98.81 113 ASP A O 1
ATOM 878 N N . TYR A 1 114 ? 0.308 -16.922 0.093 1 98.88 114 TYR A N 1
ATOM 879 C CA . TYR A 1 114 ? 0.838 -17.375 1.378 1 98.88 114 TYR A CA 1
ATOM 880 C C . TYR A 1 114 ? -0.026 -16.859 2.527 1 98.88 114 TYR A C 1
ATOM 882 O O . TYR A 1 114 ? -0.33 -15.672 2.607 1 98.88 114 TYR A O 1
ATOM 890 N N . GLN A 1 115 ? -0.538 -17.812 3.381 1 98.81 115 GLN A N 1
ATOM 891 C CA . GLN A 1 115 ? -1.349 -17.547 4.562 1 98.81 115 GLN A CA 1
ATOM 892 C C . GLN A 1 115 ? -2.695 -16.938 4.18 1 98.81 115 GLN A C 1
ATOM 894 O O . GLN A 1 115 ? -3.291 -16.188 4.957 1 98.81 115 GLN A O 1
ATOM 899 N N . HIS A 1 116 ? -3.148 -17.203 2.982 1 98.75 116 HIS A N 1
ATOM 900 C CA . HIS A 1 116 ? -4.484 -16.781 2.57 1 98.75 116 HIS A CA 1
ATOM 901 C C . HIS A 1 116 ? -5.555 -17.406 3.465 1 98.75 116 HIS A C 1
ATOM 903 O O . HIS A 1 116 ? -5.57 -18.625 3.666 1 98.75 116 HIS A O 1
ATOM 909 N N . ILE A 1 117 ? -6.516 -16.656 3.936 1 98.25 117 ILE A N 1
ATOM 910 C CA . ILE A 1 117 ? -7.398 -17.156 4.984 1 98.25 117 ILE A CA 1
ATOM 911 C C . ILE A 1 117 ? -8.719 -17.609 4.371 1 98.25 117 ILE A C 1
ATOM 913 O O . ILE A 1 117 ? -9.68 -17.906 5.09 1 98.25 117 ILE A O 1
ATOM 917 N N . GLY A 1 118 ? -8.812 -17.562 3.037 1 98.44 118 GLY A N 1
ATOM 918 C CA . GLY A 1 118 ? -10.008 -18.031 2.357 1 98.44 118 GLY A CA 1
ATOM 919 C C . GLY A 1 118 ? -11.141 -17.031 2.357 1 98.44 118 GLY A C 1
ATOM 920 O O . GLY A 1 118 ? -12.312 -17.406 2.338 1 98.44 118 GLY A O 1
ATOM 921 N N . ARG A 1 119 ? -10.812 -15.789 2.51 1 98.06 119 ARG A N 1
ATOM 922 C CA . ARG A 1 119 ? -11.742 -14.672 2.451 1 98.06 119 ARG A CA 1
ATOM 923 C C . ARG A 1 119 ? -11.297 -13.633 1.428 1 98.06 119 ARG A C 1
ATOM 925 O O . ARG A 1 119 ? -10.133 -13.633 1.008 1 98.06 119 ARG A O 1
ATOM 932 N N . THR A 1 120 ? -12.242 -12.828 0.998 1 98 120 THR A N 1
ATOM 933 C CA . THR A 1 120 ? -11.898 -11.766 0.053 1 98 120 THR A CA 1
ATOM 934 C C . THR A 1 120 ? -11.375 -10.539 0.786 1 98 120 THR A C 1
ATOM 936 O O . THR A 1 120 ? -11.641 -10.352 1.976 1 98 120 THR A O 1
ATOM 939 N N . ASN A 1 121 ? -10.625 -9.695 0.087 1 98.19 121 ASN A N 1
ATOM 940 C CA . ASN A 1 121 ? -10.211 -8.414 0.65 1 98.19 121 ASN A CA 1
ATOM 941 C C . ASN A 1 121 ? -11.406 -7.59 1.115 1 98.19 121 ASN A C 1
ATOM 943 O O . ASN A 1 121 ? -11.336 -6.91 2.143 1 98.19 121 ASN A O 1
ATOM 947 N N . ASP A 1 122 ? -12.516 -7.641 0.373 1 97.19 122 ASP A N 1
ATOM 948 C CA . ASP A 1 122 ? -13.711 -6.898 0.74 1 97.19 122 ASP A CA 1
ATOM 949 C C . ASP A 1 122 ? -14.25 -7.352 2.096 1 97.19 122 ASP A C 1
ATOM 951 O O . ASP A 1 122 ? -14.711 -6.535 2.895 1 97.19 122 ASP A O 1
ATOM 955 N N . TRP A 1 123 ? -14.211 -8.648 2.338 1 97.81 123 TRP A N 1
ATOM 956 C CA . TRP A 1 123 ? -14.633 -9.18 3.631 1 97.81 123 TRP A CA 1
ATOM 957 C C . TRP A 1 123 ? -13.766 -8.625 4.754 1 97.81 123 TRP A C 1
ATOM 959 O O . TRP A 1 123 ? -14.273 -8.242 5.809 1 97.81 123 TRP A O 1
ATOM 969 N N . LEU A 1 124 ? -12.445 -8.586 4.52 1 98.19 124 LEU A N 1
ATOM 970 C CA . LEU A 1 124 ? -11.516 -8.07 5.523 1 98.19 124 LEU A CA 1
ATOM 971 C C . LEU A 1 124 ? -11.828 -6.617 5.852 1 98.19 124 LEU A C 1
ATOM 973 O O . LEU A 1 124 ? -11.859 -6.234 7.023 1 98.19 124 LEU A O 1
ATOM 977 N N . VAL A 1 125 ? -12.016 -5.828 4.836 1 97.69 125 VAL A N 1
ATOM 978 C CA . VAL A 1 125 ? -12.297 -4.406 5.012 1 97.69 125 VAL A CA 1
ATOM 979 C C . VAL A 1 125 ? -13.633 -4.227 5.727 1 97.69 125 VAL A C 1
ATOM 981 O O . VAL A 1 125 ? -13.734 -3.465 6.691 1 97.69 125 VAL A O 1
ATOM 984 N N . GLU A 1 126 ? -14.648 -5.004 5.27 1 96.56 126 GLU A N 1
ATOM 985 C CA . GLU A 1 126 ? -15.992 -4.906 5.832 1 96.56 126 GLU A CA 1
ATOM 986 C C . GLU A 1 126 ? -16 -5.258 7.316 1 96.56 126 GLU A C 1
ATOM 988 O O . GLU A 1 126 ? -16.75 -4.66 8.094 1 96.56 126 GLU A O 1
ATOM 993 N N . THR A 1 127 ? -15.195 -6.137 7.691 1 96.19 127 THR A N 1
ATOM 994 C CA . THR A 1 127 ? -15.195 -6.617 9.07 1 96.19 127 THR A CA 1
ATOM 995 C C . THR A 1 127 ? -14.125 -5.898 9.891 1 96.19 127 THR A C 1
ATOM 997 O O . THR A 1 127 ? -13.914 -6.215 11.062 1 96.19 127 THR A O 1
ATOM 1000 N N . GLN A 1 128 ? -13.367 -4.941 9.25 1 95.25 128 GLN A N 1
ATOM 1001 C CA . GLN A 1 128 ? -12.266 -4.234 9.898 1 95.25 128 GLN A CA 1
ATOM 1002 C C . GLN A 1 128 ? -11.273 -5.211 10.516 1 95.25 128 GLN A C 1
ATOM 1004 O O . GLN A 1 128 ? -10.883 -5.062 11.672 1 95.25 128 GLN A O 1
ATOM 1009 N N . ASP A 1 129 ? -11.023 -6.246 9.711 1 96.88 129 ASP A N 1
ATOM 1010 C CA . ASP A 1 129 ? -10.031 -7.242 10.117 1 96.88 129 ASP A CA 1
ATOM 1011 C C . ASP A 1 129 ? -8.68 -6.59 10.406 1 96.88 129 ASP A C 1
ATOM 1013 O O . ASP A 1 129 ? -8.383 -5.516 9.883 1 96.88 129 ASP A O 1
ATOM 1017 N N . GLU A 1 130 ? -7.898 -7.234 11.195 1 97.5 130 GLU A N 1
ATOM 1018 C CA . GLU A 1 130 ? -6.578 -6.723 11.547 1 97.5 130 GLU A CA 1
ATOM 1019 C C . GLU A 1 130 ? -5.727 -6.488 10.305 1 97.5 130 GLU A C 1
ATOM 1021 O O . GLU A 1 130 ? -4.953 -5.527 10.25 1 97.5 130 GLU A O 1
ATOM 1026 N N . LEU A 1 131 ? -5.828 -7.336 9.336 1 98.31 131 LEU A N 1
ATOM 1027 C CA . LEU A 1 131 ? -5.059 -7.176 8.102 1 98.31 131 LEU A CA 1
ATOM 1028 C C . LEU A 1 131 ? -5.523 -5.949 7.328 1 98.31 131 LEU A C 1
ATOM 1030 O O . LEU A 1 131 ? -4.707 -5.242 6.734 1 98.31 131 LEU A O 1
ATOM 1034 N N . ALA A 1 132 ? -6.84 -5.723 7.273 1 98.44 132 ALA A N 1
ATOM 1035 C CA . ALA A 1 132 ? -7.355 -4.531 6.609 1 98.44 132 ALA A CA 1
ATOM 1036 C C . ALA A 1 132 ? -6.848 -3.262 7.285 1 98.44 132 ALA A C 1
ATOM 1038 O O . ALA A 1 132 ? -6.449 -2.307 6.613 1 98.44 132 ALA A O 1
ATOM 1039 N N . LEU A 1 133 ? -6.816 -3.258 8.602 1 98.12 133 LEU A N 1
ATOM 1040 C CA . LEU A 1 133 ? -6.32 -2.109 9.352 1 98.12 133 LEU A CA 1
ATOM 1041 C C . LEU A 1 133 ? -4.828 -1.914 9.117 1 98.12 133 LEU A C 1
ATOM 1043 O O . LEU A 1 133 ? -4.375 -0.797 8.859 1 98.12 133 LEU A O 1
ATOM 1047 N N . ARG A 1 134 ? -4.129 -2.963 9.117 1 98.44 134 ARG A N 1
ATOM 1048 C CA . ARG A 1 134 ? -2.674 -2.934 9 1 98.44 134 ARG A CA 1
ATOM 1049 C C . ARG A 1 134 ? -2.236 -2.395 7.645 1 98.44 134 ARG A C 1
ATOM 1051 O O . ARG A 1 134 ? -1.289 -1.611 7.559 1 98.44 134 ARG A O 1
ATOM 1058 N N . TYR A 1 135 ? -2.941 -2.83 6.68 1 98.75 135 TYR A N 1
ATOM 1059 C CA . TYR A 1 135 ? -2.494 -2.48 5.336 1 98.75 135 TYR A CA 1
ATOM 1060 C C . TYR A 1 135 ? -3.395 -1.414 4.719 1 98.75 135 TYR A C 1
ATOM 1062 O O . TYR A 1 135 ? -3.414 -1.238 3.5 1 98.75 135 TYR A O 1
ATOM 1070 N N . ASN A 1 136 ? -4.176 -0.812 5.605 1 98.69 136 ASN A N 1
ATOM 1071 C CA . ASN A 1 136 ? -4.949 0.375 5.266 1 98.69 136 ASN A CA 1
ATOM 1072 C C . ASN A 1 136 ? -5.898 0.11 4.098 1 98.69 136 ASN A C 1
ATOM 1074 O O . ASN A 1 136 ? -5.984 0.913 3.166 1 98.69 136 ASN A O 1
ATOM 1078 N N . ASP A 1 137 ? -6.504 -1.048 4.129 1 98.38 137 ASP A N 1
ATOM 1079 C CA . ASP A 1 137 ? -7.609 -1.448 3.264 1 98.38 137 ASP A CA 1
ATOM 1080 C C . ASP A 1 137 ? -7.16 -1.56 1.81 1 98.38 137 ASP A C 1
ATOM 1082 O O . ASP A 1 137 ? -7.988 -1.6 0.898 1 98.38 137 ASP A O 1
ATOM 1086 N N . ARG A 1 138 ? -5.871 -1.528 1.563 1 97.94 138 ARG A N 1
ATOM 1087 C CA . ARG A 1 138 ? -5.348 -1.629 0.206 1 97.94 138 ARG A CA 1
ATOM 1088 C C . ARG A 1 138 ? -4.641 -2.963 -0.01 1 97.94 138 ARG A C 1
ATOM 1090 O O . ARG A 1 138 ? -3.494 -3.139 0.408 1 97.94 138 ARG A O 1
ATOM 1097 N N . SER A 1 139 ? -5.32 -3.826 -0.715 1 98.38 139 SER A N 1
ATOM 1098 C CA . SER A 1 139 ? -4.777 -5.148 -1.02 1 98.38 139 SER A CA 1
ATOM 1099 C C . SER A 1 139 ? -4.223 -5.82 0.232 1 98.38 139 SER A C 1
ATOM 1101 O O . SER A 1 139 ? -3.072 -6.262 0.247 1 98.38 139 SER A O 1
ATOM 1103 N N . PRO A 1 140 ? -5.031 -5.902 1.275 1 98.56 140 PRO A N 1
ATOM 1104 C CA . PRO A 1 140 ? -4.496 -6.398 2.547 1 98.56 140 PRO A CA 1
ATOM 1105 C C . PRO A 1 140 ? -3.889 -7.797 2.426 1 98.56 140 PRO A C 1
ATOM 1107 O O . PRO A 1 140 ? -2.807 -8.047 2.959 1 98.56 140 PRO A O 1
ATOM 1110 N N . MET A 1 141 ? -4.469 -8.688 1.711 1 98.5 141 MET A N 1
ATOM 1111 C CA . MET A 1 141 ? -3.969 -10.055 1.651 1 98.5 141 MET A CA 1
ATOM 1112 C C . MET A 1 141 ? -2.672 -10.125 0.852 1 98.5 141 MET A C 1
ATOM 1114 O O . MET A 1 141 ? -1.685 -10.703 1.311 1 98.5 141 MET A O 1
ATOM 1118 N N . GLU A 1 142 ? -2.627 -9.469 -0.337 1 98.75 142 GLU A N 1
ATOM 1119 C CA . GLU A 1 142 ? -1.41 -9.492 -1.144 1 98.75 142 GLU A CA 1
ATOM 1120 C C . GLU A 1 142 ? -0.228 -8.914 -0.374 1 98.75 142 GLU A C 1
ATOM 1122 O O . GLU A 1 142 ? 0.881 -9.445 -0.431 1 98.75 142 GLU A O 1
ATOM 1127 N N . ASN A 1 143 ? -0.529 -7.828 0.355 1 98.81 143 ASN A N 1
ATOM 1128 C CA . ASN A 1 143 ? 0.531 -7.25 1.173 1 98.81 143 ASN A CA 1
ATOM 1129 C C . ASN A 1 143 ? 0.965 -8.203 2.285 1 98.81 143 ASN A C 1
ATOM 1131 O O . ASN A 1 143 ? 2.154 -8.305 2.586 1 98.81 143 ASN A O 1
ATOM 1135 N N . HIS A 1 144 ? 0.029 -8.836 2.863 1 98.88 144 HIS A N 1
ATOM 1136 C CA . HIS A 1 144 ? 0.326 -9.781 3.93 1 98.88 144 HIS A CA 1
ATOM 1137 C C . HIS A 1 144 ? 1.142 -10.961 3.408 1 98.88 144 HIS A C 1
ATOM 1139 O O . HIS A 1 144 ? 2.092 -11.406 4.059 1 98.88 144 HIS A O 1
ATOM 1145 N N . HIS A 1 145 ? 0.738 -11.492 2.25 1 98.94 145 HIS A N 1
ATOM 1146 C CA . HIS A 1 145 ? 1.479 -12.602 1.651 1 98.94 145 HIS A CA 1
ATOM 1147 C C . HIS A 1 145 ? 2.953 -12.25 1.49 1 98.94 145 HIS A C 1
ATOM 1149 O O . HIS A 1 145 ? 3.826 -13.031 1.874 1 98.94 145 HIS A O 1
ATOM 1155 N N . LEU A 1 146 ? 3.184 -11.094 0.96 1 98.88 146 LEU A N 1
ATOM 1156 C CA . LEU A 1 146 ? 4.535 -10.617 0.693 1 98.88 146 LEU A CA 1
ATOM 1157 C C . LEU A 1 146 ? 5.312 -10.43 1.991 1 98.88 146 LEU A C 1
ATOM 1159 O O . LEU A 1 146 ? 6.418 -10.953 2.139 1 98.88 146 LEU A O 1
ATOM 1163 N N . ALA A 1 147 ? 4.715 -9.703 2.908 1 98.81 147 ALA A N 1
ATOM 1164 C CA . ALA A 1 147 ? 5.383 -9.414 4.176 1 98.81 147 ALA A CA 1
ATOM 1165 C C . ALA A 1 147 ? 5.738 -10.695 4.914 1 98.81 147 ALA A C 1
ATOM 1167 O O . ALA A 1 147 ? 6.852 -10.836 5.43 1 98.81 147 ALA A O 1
ATOM 1168 N N . GLY A 1 148 ? 4.777 -11.617 4.953 1 98.69 148 GLY A N 1
ATOM 1169 C CA . GLY A 1 148 ? 5.016 -12.891 5.613 1 98.69 148 GLY A CA 1
ATOM 1170 C C . GLY A 1 148 ? 6.145 -13.688 4.988 1 98.69 148 GLY A C 1
ATOM 1171 O O . GLY A 1 148 ? 7.023 -14.195 5.691 1 98.69 148 GLY A O 1
ATOM 1172 N N . ALA A 1 149 ? 6.148 -13.797 3.705 1 98.81 149 ALA A N 1
ATOM 1173 C CA . ALA A 1 149 ? 7.141 -14.594 2.996 1 98.81 149 ALA A CA 1
ATOM 1174 C C . ALA A 1 149 ? 8.539 -14.008 3.17 1 98.81 149 ALA A C 1
ATOM 1176 O O . ALA A 1 149 ? 9.492 -14.742 3.463 1 98.81 149 ALA A O 1
ATOM 1177 N N . PHE A 1 150 ? 8.656 -12.734 3.014 1 98.69 150 PHE A N 1
ATOM 1178 C CA . PHE A 1 150 ? 9.969 -12.102 3.102 1 98.69 150 PHE A CA 1
ATOM 1179 C C . PHE A 1 150 ? 10.453 -12.062 4.547 1 98.69 150 PHE A C 1
ATOM 1181 O O . PHE A 1 150 ? 11.656 -12.086 4.805 1 98.69 150 PHE A O 1
ATOM 1188 N N . SER A 1 151 ? 9.5 -11.992 5.508 1 98.25 151 SER A N 1
ATOM 1189 C CA . SER A 1 151 ? 9.898 -12.031 6.91 1 98.25 151 SER A CA 1
ATOM 1190 C C . SER A 1 151 ? 10.625 -13.336 7.246 1 98.25 151 SER A C 1
ATOM 1192 O O . SER A 1 151 ? 11.508 -13.359 8.102 1 98.25 151 SER A O 1
ATOM 1194 N N . LEU A 1 152 ? 10.258 -14.414 6.59 1 98.5 152 LEU A N 1
ATOM 1195 C CA . LEU A 1 152 ? 10.898 -15.703 6.828 1 98.5 152 LEU A CA 1
ATOM 1196 C C . LEU A 1 152 ? 12.383 -15.648 6.484 1 98.5 152 LEU A C 1
ATOM 1198 O O . LEU A 1 152 ? 13.195 -16.359 7.09 1 98.5 152 LEU A O 1
ATOM 1202 N N . LEU A 1 153 ? 12.773 -14.789 5.547 1 98.12 153 LEU A N 1
ATOM 1203 C CA . LEU A 1 153 ? 14.156 -14.688 5.09 1 98.12 153 LEU A CA 1
ATOM 1204 C C . LEU A 1 153 ? 15.023 -14.008 6.145 1 98.12 153 LEU A C 1
ATOM 1206 O O . LEU A 1 153 ? 16.25 -14.047 6.062 1 98.12 153 LEU A O 1
ATOM 1210 N N . LYS A 1 154 ? 14.352 -13.383 7.113 1 97.19 154 LYS A N 1
ATOM 1211 C CA . LYS A 1 154 ? 15.094 -12.773 8.211 1 97.19 154 LYS A CA 1
ATOM 1212 C C . LYS A 1 154 ? 15.695 -13.836 9.125 1 97.19 154 LYS A C 1
ATOM 1214 O O . LYS A 1 154 ? 16.641 -13.57 9.859 1 97.19 154 LYS A O 1
ATOM 1219 N N . HIS A 1 155 ? 15.086 -15.008 9.102 1 97.38 155 HIS A N 1
ATOM 1220 C CA . HIS A 1 155 ? 15.664 -16.125 9.859 1 97.38 155 HIS A CA 1
ATOM 1221 C C . HIS A 1 155 ? 16.906 -16.672 9.164 1 97.38 155 HIS A C 1
ATOM 1223 O O . HIS A 1 155 ? 16.844 -17.062 8 1 97.38 155 HIS A O 1
ATOM 1229 N N . PRO A 1 156 ? 17.984 -16.766 9.867 1 97.06 156 PRO A N 1
ATOM 1230 C CA . PRO A 1 156 ? 19.234 -17.172 9.227 1 97.06 156 PRO A CA 1
ATOM 1231 C C . PRO A 1 156 ? 19.141 -18.547 8.562 1 97.06 156 PRO A C 1
ATOM 1233 O O . PRO A 1 156 ? 19.797 -18.797 7.547 1 97.06 156 PRO A O 1
ATOM 1236 N N . ASP A 1 157 ? 18.281 -19.406 9.039 1 97.88 157 ASP A N 1
ATOM 1237 C CA . ASP A 1 157 ? 18.188 -20.766 8.539 1 97.88 157 ASP A CA 1
ATOM 1238 C C . ASP A 1 157 ? 17.281 -20.844 7.312 1 97.88 157 ASP A C 1
ATOM 1240 O O . ASP A 1 157 ? 17.188 -21.891 6.668 1 97.88 157 ASP A O 1
ATOM 1244 N N . MET A 1 158 ? 16.703 -19.719 6.945 1 98.38 158 MET A N 1
ATOM 1245 C CA . MET A 1 158 ? 15.789 -19.75 5.809 1 98.38 158 MET A CA 1
ATOM 1246 C C . MET A 1 158 ? 16.203 -18.719 4.754 1 98.38 158 MET A C 1
ATOM 1248 O O . MET A 1 158 ? 15.578 -18.625 3.695 1 98.38 158 MET A O 1
ATOM 1252 N N . ASN A 1 159 ? 17.203 -18.031 5.098 1 98.38 159 ASN A N 1
ATOM 1253 C CA . ASN A 1 159 ? 17.688 -17.031 4.145 1 98.38 159 ASN A CA 1
ATOM 1254 C C . ASN A 1 159 ? 18.531 -17.672 3.043 1 98.38 159 ASN A C 1
ATOM 1256 O O . ASN A 1 159 ? 19.75 -17.562 3.045 1 98.38 159 ASN A O 1
ATOM 1260 N N . PHE A 1 160 ? 17.844 -18.234 2.082 1 98.69 160 PHE A N 1
ATOM 1261 C CA . PHE A 1 160 ? 18.516 -18.953 1 1 98.69 160 PHE A CA 1
ATOM 1262 C C . PHE A 1 160 ? 19.125 -17.969 0.002 1 98.69 160 PHE A C 1
ATOM 1264 O O . PHE A 1 160 ? 19.891 -18.375 -0.881 1 98.69 160 PHE A O 1
ATOM 1271 N N . LEU A 1 161 ? 18.922 -16.625 0.157 1 98.19 161 LEU A N 1
ATOM 1272 C CA . LEU A 1 161 ? 19.422 -15.57 -0.725 1 98.19 161 LEU A CA 1
ATOM 1273 C C . LEU A 1 161 ? 20.625 -14.875 -0.113 1 98.19 161 LEU A C 1
ATOM 1275 O O . LEU A 1 161 ? 21.094 -13.852 -0.626 1 98.19 161 LEU A O 1
ATOM 1279 N N . GLN A 1 162 ? 21.188 -15.359 0.919 1 96.44 162 GLN A N 1
ATOM 1280 C CA . GLN A 1 162 ? 22.203 -14.703 1.74 1 96.44 162 GLN A CA 1
ATOM 1281 C C . GLN A 1 162 ? 23.422 -14.328 0.911 1 96.44 162 GLN A C 1
ATOM 1283 O O . GLN A 1 162 ? 24.109 -13.336 1.2 1 96.44 162 GLN A O 1
ATOM 1288 N N . ALA A 1 163 ? 23.719 -15.117 -0.167 1 96.19 163 ALA A N 1
ATOM 1289 C CA . ALA A 1 163 ? 24.922 -14.883 -0.964 1 96.19 163 ALA A CA 1
ATOM 1290 C C . ALA A 1 163 ? 24.641 -13.898 -2.098 1 96.19 163 ALA A C 1
ATOM 1292 O O . ALA A 1 163 ? 25.562 -13.461 -2.785 1 96.19 163 ALA A O 1
ATOM 1293 N N . MET A 1 164 ? 23.453 -13.508 -2.297 1 97 164 MET A N 1
ATOM 1294 C CA . MET A 1 164 ? 23.078 -12.625 -3.4 1 97 164 MET A CA 1
ATOM 1295 C C . MET A 1 164 ? 23.531 -11.195 -3.131 1 97 164 MET A C 1
ATOM 1297 O O . MET A 1 164 ? 23.297 -10.656 -2.045 1 97 164 MET A O 1
ATOM 1301 N N . PRO A 1 165 ? 24.219 -10.617 -4.137 1 96.5 165 PRO A N 1
ATOM 1302 C CA . PRO A 1 165 ? 24.562 -9.203 -3.949 1 96.5 165 PRO A CA 1
ATOM 1303 C C . PRO A 1 165 ? 23.344 -8.336 -3.643 1 96.5 165 PRO A C 1
ATOM 1305 O O . PRO A 1 165 ? 22.266 -8.562 -4.191 1 96.5 165 PRO A O 1
ATOM 1308 N N . LYS A 1 166 ? 23.531 -7.312 -2.877 1 94.62 166 LYS A N 1
ATOM 1309 C CA . LYS A 1 166 ? 22.453 -6.469 -2.375 1 94.62 166 LYS A CA 1
ATOM 1310 C C . LYS A 1 166 ? 21.656 -5.871 -3.521 1 94.62 166 LYS A C 1
ATOM 1312 O O . LYS A 1 166 ? 20.422 -5.859 -3.48 1 94.62 166 LYS A O 1
ATOM 1317 N N . ALA A 1 167 ? 22.359 -5.375 -4.484 1 95.56 167 ALA A N 1
ATOM 1318 C CA . ALA A 1 167 ? 21.688 -4.746 -5.617 1 95.56 167 ALA A CA 1
ATOM 1319 C C . ALA A 1 167 ? 20.766 -5.738 -6.328 1 95.56 167 ALA A C 1
ATOM 1321 O O . ALA A 1 167 ? 19.672 -5.383 -6.754 1 95.56 167 ALA A O 1
ATOM 1322 N N . THR A 1 168 ? 21.203 -6.953 -6.477 1 97.94 168 THR A N 1
ATOM 1323 C CA . THR A 1 168 ? 20.406 -8.008 -7.109 1 97.94 168 THR A CA 1
ATOM 1324 C C . THR A 1 168 ? 19.219 -8.383 -6.242 1 97.94 168 THR A C 1
ATOM 1326 O O . THR A 1 168 ? 18.109 -8.555 -6.75 1 97.94 168 THR A O 1
ATOM 1329 N N . TYR A 1 169 ? 19.438 -8.469 -4.977 1 97.69 169 TYR A N 1
ATOM 1330 C CA . TYR A 1 169 ? 18.375 -8.773 -4.039 1 97.69 169 TYR A CA 1
ATOM 1331 C C . TYR A 1 169 ? 17.281 -7.699 -4.09 1 97.69 169 TYR A C 1
ATOM 1333 O O . TYR A 1 169 ? 16.094 -8.016 -4.098 1 97.69 169 TYR A O 1
ATOM 1341 N N . ASP A 1 170 ? 17.734 -6.457 -4.059 1 97.06 170 ASP A N 1
ATOM 1342 C CA . ASP A 1 170 ? 16.781 -5.355 -4.086 1 97.06 170 ASP A CA 1
ATOM 1343 C C . ASP A 1 170 ? 15.898 -5.418 -5.336 1 97.06 170 ASP A C 1
ATOM 1345 O O . ASP A 1 170 ? 14.688 -5.191 -5.262 1 97.06 170 ASP A O 1
ATOM 1349 N N . ARG A 1 171 ? 16.5 -5.719 -6.395 1 97.88 171 ARG A N 1
ATOM 1350 C CA . ARG A 1 171 ? 15.742 -5.844 -7.641 1 97.88 171 ARG A CA 1
ATOM 1351 C C . ARG A 1 171 ? 14.805 -7.043 -7.598 1 97.88 171 ARG A C 1
ATOM 1353 O O . ARG A 1 171 ? 13.648 -6.949 -8.023 1 97.88 171 ARG A O 1
ATOM 1360 N N . LEU A 1 172 ? 15.273 -8.125 -7.102 1 98.69 172 LEU A N 1
ATOM 1361 C CA . LEU A 1 172 ? 14.453 -9.32 -6.949 1 98.69 172 LEU A CA 1
ATOM 1362 C C . LEU A 1 172 ? 13.219 -9.031 -6.102 1 98.69 172 LEU A C 1
ATOM 1364 O O . LEU A 1 172 ? 12.094 -9.367 -6.492 1 98.69 172 LEU A O 1
ATOM 1368 N N . ARG A 1 173 ? 13.453 -8.43 -4.977 1 98.62 173 ARG A N 1
ATOM 1369 C CA . ARG A 1 173 ? 12.367 -8.125 -4.055 1 98.62 173 ARG A CA 1
ATOM 1370 C C . ARG A 1 173 ? 11.352 -7.191 -4.699 1 98.62 173 ARG A C 1
ATOM 1372 O O . ARG A 1 173 ? 10.141 -7.414 -4.598 1 98.62 173 ARG A O 1
ATOM 1379 N N . LYS A 1 174 ? 11.859 -6.203 -5.344 1 98.44 174 LYS A N 1
ATOM 1380 C CA . LYS A 1 174 ? 10.977 -5.27 -6.035 1 98.44 174 LYS A CA 1
ATOM 1381 C C . LYS A 1 174 ? 10.102 -5.992 -7.055 1 98.44 174 LYS A C 1
ATOM 1383 O O . LYS A 1 174 ? 8.898 -5.738 -7.145 1 98.44 174 LYS A O 1
ATOM 1388 N N . LEU A 1 175 ? 10.656 -6.883 -7.773 1 98.75 175 LEU A N 1
ATOM 1389 C CA . LEU A 1 175 ? 9.945 -7.637 -8.797 1 98.75 175 LEU A CA 1
ATOM 1390 C C . LEU A 1 175 ? 8.875 -8.523 -8.164 1 98.75 175 LEU A C 1
ATOM 1392 O O . LEU A 1 175 ? 7.73 -8.547 -8.633 1 98.75 175 LEU A O 1
ATOM 1396 N N . VAL A 1 176 ? 9.242 -9.195 -7.141 1 98.94 176 VAL A N 1
ATOM 1397 C CA . VAL A 1 176 ? 8.297 -10.094 -6.48 1 98.94 176 VAL A CA 1
ATOM 1398 C C . VAL A 1 176 ? 7.121 -9.297 -5.93 1 98.94 176 VAL A C 1
ATOM 1400 O O . VAL A 1 176 ? 5.965 -9.695 -6.082 1 98.94 176 VAL A O 1
ATOM 1403 N N . ILE A 1 177 ? 7.434 -8.172 -5.316 1 98.88 177 ILE A N 1
ATOM 1404 C CA . ILE A 1 177 ? 6.398 -7.312 -4.742 1 98.88 177 ILE A CA 1
ATOM 1405 C C . ILE A 1 177 ? 5.438 -6.863 -5.836 1 98.88 177 ILE A C 1
ATOM 1407 O O . ILE A 1 177 ? 4.219 -6.977 -5.684 1 98.88 177 ILE A O 1
ATOM 1411 N N . GLU A 1 178 ? 5.934 -6.434 -6.918 1 98.5 178 GLU A N 1
ATOM 1412 C CA . GLU A 1 178 ? 5.113 -5.934 -8.016 1 98.5 178 GLU A CA 1
ATOM 1413 C C . GLU A 1 178 ? 4.223 -7.035 -8.586 1 98.5 178 GLU A C 1
ATOM 1415 O O . GLU A 1 178 ? 3.049 -6.801 -8.883 1 98.5 178 GLU A O 1
ATOM 1420 N N . LEU A 1 179 ? 4.738 -8.164 -8.719 1 98.88 179 LEU A N 1
ATOM 1421 C CA . LEU A 1 179 ? 3.99 -9.266 -9.305 1 98.88 179 LEU A CA 1
ATOM 1422 C C . LEU A 1 179 ? 2.855 -9.703 -8.383 1 98.88 179 LEU A C 1
ATOM 1424 O O . LEU A 1 179 ? 1.711 -9.844 -8.82 1 98.88 179 LEU A O 1
ATOM 1428 N N . VAL A 1 180 ? 3.174 -9.875 -7.137 1 98.94 180 VAL A N 1
ATOM 1429 C CA . VAL A 1 180 ? 2.172 -10.375 -6.203 1 98.94 180 VAL A CA 1
ATOM 1430 C C . VAL A 1 180 ? 1.073 -9.328 -6.012 1 98.94 180 VAL A C 1
ATOM 1432 O O . VAL A 1 180 ? -0.113 -9.664 -5.984 1 98.94 180 VAL A O 1
ATOM 1435 N N . LEU A 1 181 ? 1.446 -8.086 -5.871 1 98.75 181 LEU A N 1
ATOM 1436 C CA . LEU A 1 181 ? 0.43 -7.047 -5.75 1 98.75 181 LEU A CA 1
ATOM 1437 C C . LEU A 1 181 ? -0.456 -7.008 -6.992 1 98.75 181 LEU A C 1
ATOM 1439 O O . LEU A 1 181 ? -1.645 -6.691 -6.902 1 98.75 181 LEU A O 1
ATOM 1443 N N . GLY A 1 182 ? 0.039 -7.398 -8.117 1 98.44 182 GLY A N 1
ATOM 1444 C CA . GLY A 1 182 ? -0.705 -7.414 -9.367 1 98.44 182 GLY A CA 1
ATOM 1445 C C . GLY A 1 182 ? -1.786 -8.477 -9.406 1 98.44 182 GLY A C 1
ATOM 1446 O O . GLY A 1 182 ? -2.656 -8.453 -10.281 1 98.44 182 GLY A O 1
ATOM 1447 N N . THR A 1 183 ? -1.741 -9.375 -8.477 1 98.5 183 THR A N 1
ATOM 1448 C CA . THR A 1 183 ? -2.729 -10.453 -8.484 1 98.5 183 THR A CA 1
ATOM 1449 C C . THR A 1 183 ? -4.031 -9.992 -7.84 1 98.5 183 THR A C 1
ATOM 1451 O O . THR A 1 183 ? -5.059 -10.664 -7.957 1 98.5 183 THR A O 1
ATOM 1454 N N . ASP A 1 184 ? -3.984 -8.844 -7.172 1 97.81 184 ASP A N 1
ATOM 1455 C CA . ASP A 1 184 ? -5.227 -8.273 -6.664 1 97.81 184 ASP A CA 1
ATOM 1456 C C . ASP A 1 184 ? -6.203 -7.98 -7.801 1 97.81 184 ASP A C 1
ATOM 1458 O O . ASP A 1 184 ? -5.867 -7.25 -8.742 1 97.81 184 ASP A O 1
ATOM 1462 N N . MET A 1 185 ? -7.398 -8.469 -7.676 1 96.5 185 MET A N 1
ATOM 1463 C CA . MET A 1 185 ? -8.406 -8.336 -8.727 1 96.5 185 MET A CA 1
ATOM 1464 C C . MET A 1 185 ? -8.812 -6.879 -8.914 1 96.5 185 MET A C 1
ATOM 1466 O O . MET A 1 185 ? -9.32 -6.504 -9.969 1 96.5 185 MET A O 1
ATOM 1470 N N . LYS A 1 186 ? -8.555 -6.105 -7.914 1 96.12 186 LYS A N 1
ATOM 1471 C CA . LYS A 1 186 ? -8.875 -4.684 -8.023 1 96.12 186 LYS A CA 1
ATOM 1472 C C . LYS A 1 186 ? -8.055 -4.02 -9.125 1 96.12 186 LYS A C 1
ATOM 1474 O O . LYS A 1 186 ? -8.461 -2.994 -9.68 1 96.12 186 LYS A O 1
ATOM 1479 N N . GLN A 1 187 ? -6.977 -4.621 -9.461 1 97 187 GLN A N 1
ATOM 1480 C CA . GLN A 1 187 ? -6.086 -4.047 -10.469 1 97 187 GLN A CA 1
ATOM 1481 C C . GLN A 1 187 ? -6.266 -4.727 -11.82 1 97 187 GLN A C 1
ATOM 1483 O O . GLN A 1 187 ? -5.59 -4.383 -12.789 1 97 187 GLN A O 1
ATOM 1488 N N . HIS A 1 188 ? -7.148 -5.625 -11.914 1 97.81 188 HIS A N 1
ATOM 1489 C CA . HIS A 1 188 ? -7.254 -6.531 -13.047 1 97.81 188 HIS A CA 1
ATOM 1490 C C . HIS A 1 188 ? -7.414 -5.762 -14.352 1 97.81 188 HIS A C 1
ATOM 1492 O O . HIS A 1 188 ? -6.566 -5.859 -15.25 1 97.81 188 HIS A O 1
ATOM 1498 N N . PHE A 1 189 ? -8.359 -4.902 -14.445 1 97.44 189 PHE A N 1
ATOM 1499 C CA . PHE A 1 189 ? -8.664 -4.219 -15.695 1 97.44 189 PHE A CA 1
ATOM 1500 C C . PHE A 1 189 ? -7.641 -3.125 -15.984 1 97.44 189 PHE A C 1
ATOM 1502 O O . PHE A 1 189 ? -7.316 -2.855 -17.141 1 97.44 189 PHE A O 1
ATOM 1509 N N . SER A 1 190 ? -7.18 -2.52 -14.906 1 97.5 190 SER A N 1
ATOM 1510 C CA . SER A 1 190 ? -6.137 -1.515 -15.078 1 97.5 190 SER A CA 1
ATOM 1511 C C . SER A 1 190 ? -4.883 -2.123 -15.695 1 97.5 190 SER A C 1
ATOM 1513 O O . SER A 1 190 ? -4.281 -1.539 -16.594 1 97.5 190 SER A O 1
ATOM 1515 N N . ILE A 1 191 ? -4.504 -3.277 -15.266 1 98.19 191 ILE A N 1
ATOM 1516 C CA . ILE A 1 191 ? -3.299 -3.943 -15.75 1 98.19 191 ILE A CA 1
ATOM 1517 C C . ILE A 1 191 ? -3.49 -4.355 -17.203 1 98.19 191 ILE A C 1
ATOM 1519 O O . ILE A 1 191 ? -2.604 -4.148 -18.031 1 98.19 191 ILE A O 1
ATOM 1523 N N . ILE A 1 192 ? -4.648 -4.895 -17.484 1 98.38 192 ILE A N 1
ATOM 1524 C CA . ILE A 1 192 ? -4.938 -5.277 -18.875 1 98.38 192 ILE A CA 1
ATOM 1525 C C . ILE A 1 192 ? -4.879 -4.047 -19.766 1 98.38 192 ILE A C 1
ATOM 1527 O O . ILE A 1 192 ? -4.273 -4.086 -20.844 1 98.38 192 ILE A O 1
ATOM 1531 N N . GLY A 1 193 ? -5.504 -2.977 -19.312 1 98.12 193 GLY A N 1
ATOM 1532 C CA . GLY A 1 193 ? -5.496 -1.743 -20.078 1 98.12 193 GLY A CA 1
ATOM 1533 C C . GLY A 1 193 ? -4.098 -1.203 -20.328 1 98.12 193 GLY A C 1
ATOM 1534 O O . GLY A 1 193 ? -3.768 -0.809 -21.453 1 98.12 193 GLY A O 1
ATOM 1535 N N . GLN A 1 194 ? -3.307 -1.161 -19.344 1 97.75 194 GLN A N 1
ATOM 1536 C CA . GLN A 1 194 ? -1.932 -0.685 -19.453 1 97.75 194 GLN A CA 1
ATOM 1537 C C . GLN A 1 194 ? -1.122 -1.562 -20.406 1 97.75 194 GLN A C 1
ATOM 1539 O O . GLN A 1 194 ? -0.368 -1.053 -21.234 1 97.75 194 GLN A O 1
ATOM 1544 N N . PHE A 1 195 ? -1.25 -2.811 -20.25 1 98.06 195 PHE A N 1
ATOM 1545 C CA . PHE A 1 195 ? -0.559 -3.766 -21.094 1 98.06 195 PHE A CA 1
ATOM 1546 C C . PHE A 1 195 ? -0.892 -3.52 -22.562 1 98.06 195 PHE A C 1
ATOM 1548 O O . PHE A 1 195 ? 0.006 -3.422 -23.406 1 98.06 195 PHE A O 1
ATOM 1555 N N . THR A 1 196 ? -2.158 -3.383 -22.828 1 97.31 196 THR A N 1
ATOM 1556 C CA . THR A 1 196 ? -2.625 -3.197 -24.203 1 97.31 196 THR A CA 1
ATOM 1557 C C . THR A 1 196 ? -2.156 -1.856 -24.75 1 97.31 196 THR A C 1
ATOM 1559 O O . THR A 1 196 ? -1.686 -1.779 -25.891 1 97.31 196 THR A O 1
ATOM 1562 N N . ALA A 1 197 ? -2.246 -0.825 -23.969 1 96.06 197 ALA A N 1
ATOM 1563 C CA . ALA A 1 197 ? -1.835 0.509 -24.391 1 96.06 197 ALA A CA 1
ATOM 1564 C C . ALA A 1 197 ? -0.344 0.545 -24.719 1 96.06 197 ALA A C 1
ATOM 1566 O O . ALA A 1 197 ? 0.062 1.104 -25.734 1 96.06 197 ALA A O 1
ATOM 1567 N N . LEU A 1 198 ? 0.452 -0.06 -23.906 1 94.75 198 LEU A N 1
ATOM 1568 C CA . LEU A 1 198 ? 1.9 -0.039 -24.078 1 94.75 198 LEU A CA 1
ATOM 1569 C C . LEU A 1 198 ? 2.311 -0.82 -25.328 1 94.75 198 LEU A C 1
ATOM 1571 O O . LEU A 1 198 ? 3.188 -0.385 -26.078 1 94.75 198 LEU A O 1
ATOM 1575 N N . HIS A 1 199 ? 1.737 -1.853 -25.547 1 92.12 199 HIS A N 1
ATOM 1576 C CA . HIS A 1 199 ? 2.129 -2.678 -26.688 1 92.12 199 HIS A CA 1
ATOM 1577 C C . HIS A 1 199 ? 1.58 -2.111 -27.984 1 92.12 199 HIS A C 1
ATOM 1579 O O . HIS A 1 199 ? 2.197 -2.266 -29.047 1 92.12 199 HIS A O 1
ATOM 1585 N N . ARG A 1 200 ? 0.491 -1.437 -27.906 1 93.06 200 ARG A N 1
ATOM 1586 C CA . ARG A 1 200 ? -0.057 -0.77 -29.078 1 93.06 200 ARG A CA 1
ATOM 1587 C C . ARG A 1 200 ? 0.82 0.403 -29.5 1 93.06 200 ARG A C 1
ATOM 1589 O O . ARG A 1 200 ? 0.999 0.652 -30.703 1 93.06 200 ARG A O 1
ATOM 1596 N N . THR A 1 201 ? 1.412 1.078 -28.562 1 93.81 201 THR A N 1
ATOM 1597 C CA . THR A 1 201 ? 2.18 2.283 -28.859 1 93.81 201 THR A CA 1
ATOM 1598 C C . THR A 1 201 ? 3.666 1.961 -28.984 1 93.81 201 THR A C 1
ATOM 1600 O O . THR A 1 201 ? 4.488 2.859 -29.172 1 93.81 201 THR A O 1
ATOM 1603 N N . GLY A 1 202 ? 4.016 0.738 -28.828 1 90.94 202 GLY A N 1
ATOM 1604 C CA . GLY A 1 202 ? 5.41 0.333 -28.922 1 90.94 202 GLY A CA 1
ATOM 1605 C C . GLY A 1 202 ? 6.223 0.656 -27.688 1 90.94 202 GLY A C 1
ATOM 1606 O O . GLY A 1 202 ? 7.449 0.724 -27.75 1 90.94 202 GLY A O 1
ATOM 1607 N N . GLY A 1 203 ? 5.512 0.896 -26.656 1 90 203 GLY A N 1
ATOM 1608 C CA . GLY A 1 203 ? 6.191 1.179 -25.391 1 90 203 GLY A CA 1
ATOM 1609 C C . GLY A 1 203 ? 6.75 -0.064 -24.734 1 90 203 GLY A C 1
ATOM 1610 O O . GLY A 1 203 ? 6.523 -1.182 -25.203 1 90 203 GLY A O 1
ATOM 1611 N N . ASP A 1 204 ? 7.48 0.152 -23.594 1 91.25 204 ASP A N 1
ATOM 1612 C CA . ASP A 1 204 ? 8.031 -0.954 -22.812 1 91.25 204 ASP A CA 1
ATOM 1613 C C . ASP A 1 204 ? 6.953 -1.608 -21.953 1 91.25 204 ASP A C 1
ATOM 1615 O O . ASP A 1 204 ? 6.566 -1.069 -20.922 1 91.25 204 ASP A O 1
ATOM 1619 N N . GLY A 1 205 ? 6.551 -2.744 -22.328 1 94.19 205 GLY A N 1
ATOM 1620 C CA . GLY A 1 205 ? 5.477 -3.451 -21.641 1 94.19 205 GLY A CA 1
ATOM 1621 C C . GLY A 1 205 ? 5.969 -4.613 -20.797 1 94.19 205 GLY A C 1
ATOM 1622 O O . GLY A 1 205 ? 5.184 -5.477 -20.406 1 94.19 205 GLY A O 1
ATOM 1623 N N . GLN A 1 206 ? 7.223 -4.668 -20.484 1 96.19 206 GLN A N 1
ATOM 1624 C CA . GLN A 1 206 ? 7.797 -5.84 -19.828 1 96.19 206 GLN A CA 1
ATOM 1625 C C . GLN A 1 206 ? 7.199 -6.035 -18.438 1 96.19 206 GLN A C 1
ATOM 1627 O O . GLN A 1 206 ? 6.789 -7.145 -18.078 1 96.19 206 GLN A O 1
ATOM 1632 N N . ALA A 1 207 ? 7.164 -4.949 -17.734 1 96.94 207 ALA A N 1
ATOM 1633 C CA . ALA A 1 207 ? 6.641 -5.047 -16.375 1 96.94 207 ALA A CA 1
ATOM 1634 C C . ALA A 1 207 ? 5.18 -5.492 -16.375 1 96.94 207 ALA A C 1
ATOM 1636 O O . ALA A 1 207 ? 4.797 -6.398 -15.625 1 96.94 207 ALA A O 1
ATOM 1637 N N . THR A 1 208 ? 4.375 -4.871 -17.188 1 97.62 208 THR A N 1
ATOM 1638 C CA . THR A 1 208 ? 2.959 -5.223 -17.266 1 97.62 208 THR A CA 1
ATOM 1639 C C . THR A 1 208 ? 2.775 -6.621 -17.844 1 97.62 208 THR A C 1
ATOM 1641 O O . THR A 1 208 ? 1.851 -7.344 -17.453 1 97.62 208 THR A O 1
ATOM 1644 N N . GLY A 1 209 ? 3.605 -6.988 -18.75 1 98 209 GLY A N 1
ATOM 1645 C CA . GLY A 1 209 ? 3.566 -8.336 -19.281 1 98 209 GLY A CA 1
ATOM 1646 C C . GLY A 1 209 ? 3.797 -9.406 -18.234 1 98 209 GLY A C 1
ATOM 1647 O O . GLY A 1 209 ? 3.121 -10.438 -18.234 1 98 209 GLY A O 1
ATOM 1648 N N . ARG A 1 210 ? 4.734 -9.172 -17.375 1 98.5 210 ARG A N 1
ATOM 1649 C CA . ARG A 1 210 ? 5.012 -10.109 -16.297 1 98.5 210 ARG A CA 1
ATOM 1650 C C . ARG A 1 210 ? 3.832 -10.195 -15.328 1 98.5 210 ARG A C 1
ATOM 1652 O O . ARG A 1 210 ? 3.502 -11.273 -14.836 1 98.5 210 ARG A O 1
ATOM 1659 N N . LYS A 1 211 ? 3.223 -9.055 -15.055 1 98.69 211 LYS A N 1
ATOM 1660 C CA . LYS A 1 211 ? 2.023 -9.055 -14.227 1 98.69 211 LYS A CA 1
ATOM 1661 C C . LYS A 1 211 ? 0.898 -9.852 -14.883 1 98.69 211 LYS A C 1
ATOM 1663 O O . LYS A 1 211 ? 0.212 -10.633 -14.219 1 98.69 211 LYS A O 1
ATOM 1668 N N . MET A 1 212 ? 0.741 -9.633 -16.156 1 98.75 212 MET A N 1
ATOM 1669 C CA . MET A 1 212 ? -0.258 -10.383 -16.922 1 98.75 212 MET A CA 1
ATOM 1670 C C . MET A 1 212 ? -0.007 -11.883 -16.828 1 98.75 212 MET A C 1
ATOM 1672 O O . MET A 1 212 ? -0.948 -12.664 -16.672 1 98.75 212 MET A O 1
ATOM 1676 N N . ALA A 1 213 ? 1.213 -12.227 -16.906 1 98.88 213 ALA A N 1
ATOM 1677 C CA . ALA A 1 213 ? 1.576 -13.641 -16.859 1 98.88 213 ALA A CA 1
ATOM 1678 C C . ALA A 1 213 ? 1.183 -14.258 -15.516 1 98.88 213 ALA A C 1
ATOM 1680 O O . ALA A 1 213 ? 0.61 -15.352 -15.477 1 98.88 213 ALA A O 1
ATOM 1681 N N . LEU A 1 214 ? 1.474 -13.57 -14.438 1 98.88 214 LEU A N 1
ATOM 1682 C CA . LEU A 1 214 ? 1.122 -14.133 -13.141 1 98.88 214 LEU A CA 1
ATOM 1683 C C . LEU A 1 214 ? -0.39 -14.141 -12.945 1 98.88 214 LEU A C 1
ATOM 1685 O O . LEU A 1 214 ? -0.932 -15.062 -12.328 1 98.88 214 LEU A O 1
ATOM 1689 N N . LYS A 1 215 ? -1.074 -13.125 -13.461 1 98.81 215 LYS A N 1
ATOM 1690 C CA . LYS A 1 215 ? -2.533 -13.141 -13.406 1 98.81 215 LYS A CA 1
ATOM 1691 C C . LYS A 1 215 ? -3.1 -14.336 -14.172 1 98.81 215 LYS A C 1
ATOM 1693 O O . LYS A 1 215 ? -4.023 -15 -13.695 1 98.81 215 LYS A O 1
ATOM 1698 N N . CYS A 1 216 ? -2.535 -14.578 -15.359 1 98.81 216 CYS A N 1
ATOM 1699 C CA . CYS A 1 216 ? -2.936 -15.758 -16.109 1 98.81 216 CYS A CA 1
ATOM 1700 C C . CYS A 1 216 ? -2.652 -17.031 -15.328 1 98.81 216 CYS A C 1
ATOM 1702 O O . CYS A 1 216 ? -3.459 -17.969 -15.336 1 98.81 216 CYS A O 1
ATOM 1704 N N . SER A 1 217 ? -1.53 -17.047 -14.703 1 98.88 217 SER A N 1
ATOM 1705 C CA . SER A 1 217 ? -1.162 -18.219 -13.898 1 98.88 217 SER A CA 1
ATOM 1706 C C . SER A 1 217 ? -2.125 -18.406 -12.734 1 98.88 217 SER A C 1
ATOM 1708 O O . SER A 1 217 ? -2.535 -19.531 -12.445 1 98.88 217 SER A O 1
ATOM 1710 N N . ASP A 1 218 ? -2.447 -17.312 -12.047 1 98.81 218 ASP A N 1
ATOM 1711 C CA . ASP A 1 218 ? -3.348 -17.328 -10.898 1 98.81 218 ASP A CA 1
ATOM 1712 C C . ASP A 1 218 ? -4.738 -17.812 -11.297 1 98.81 218 ASP A C 1
ATOM 1714 O O . ASP A 1 218 ? -5.438 -18.438 -10.5 1 98.81 218 ASP A O 1
ATOM 1718 N N . LEU A 1 219 ? -5.125 -17.609 -12.516 1 98.5 219 LEU A N 1
ATOM 1719 C CA . LEU A 1 219 ? -6.395 -18.078 -13.07 1 98.5 219 LEU A CA 1
ATOM 1720 C C . LEU A 1 219 ? -6.176 -19.266 -14 1 98.5 219 LEU A C 1
ATOM 1722 O O . LEU A 1 219 ? -7.035 -19.578 -14.828 1 98.5 219 LEU A O 1
ATOM 1726 N N . GLY A 1 220 ? -5.074 -19.891 -13.883 1 97.94 220 GLY A N 1
ATOM 1727 C CA . GLY A 1 220 ? -4.613 -20.891 -14.844 1 97.94 220 GLY A CA 1
ATOM 1728 C C . GLY A 1 220 ? -5.551 -22.078 -14.969 1 97.94 220 GLY A C 1
ATOM 1729 O O . GLY A 1 220 ? -5.645 -22.688 -16.031 1 97.94 220 GLY A O 1
ATOM 1730 N N . HIS A 1 221 ? -6.27 -22.406 -13.906 1 97.81 221 HIS A N 1
ATOM 1731 C CA . HIS A 1 221 ? -7.168 -23.562 -13.93 1 97.81 221 HIS A CA 1
ATOM 1732 C C . HIS A 1 221 ? -8.266 -23.375 -14.969 1 97.81 221 HIS A C 1
ATOM 1734 O O . HIS A 1 221 ? -8.891 -24.344 -15.398 1 97.81 221 HIS A O 1
ATOM 1740 N N . LEU A 1 222 ? -8.523 -22.172 -15.406 1 98.69 222 LEU A N 1
ATOM 1741 C CA . LEU A 1 222 ? -9.523 -21.906 -16.422 1 98.69 222 LEU A CA 1
ATOM 1742 C C . LEU A 1 222 ? -9.141 -22.562 -17.75 1 98.69 222 LEU A C 1
ATOM 1744 O O . LEU A 1 222 ? -9.992 -22.75 -18.625 1 98.69 222 LEU A O 1
ATOM 1748 N N . ALA A 1 223 ? -7.906 -22.859 -17.906 1 98.62 223 ALA A N 1
ATOM 1749 C CA . ALA A 1 223 ? -7.41 -23.484 -19.125 1 98.62 223 ALA A CA 1
ATOM 1750 C C . ALA A 1 223 ? -7.129 -24.969 -18.891 1 98.62 223 ALA A C 1
ATOM 1752 O O . ALA A 1 223 ? -6.746 -25.688 -19.812 1 98.62 223 ALA A O 1
ATOM 1753 N N . ALA A 1 224 ? -7.289 -25.484 -17.719 1 98.38 224 ALA A N 1
ATOM 1754 C CA . ALA A 1 224 ? -6.941 -26.859 -17.359 1 98.38 224 ALA A CA 1
ATOM 1755 C C . ALA A 1 224 ? -7.891 -27.859 -18.016 1 98.38 224 ALA A C 1
ATOM 1757 O O . ALA A 1 224 ? -8.969 -27.469 -18.484 1 98.38 224 ALA A O 1
ATOM 1758 N N . PRO A 1 225 ? -7.465 -29.156 -18.062 1 98 225 PRO A N 1
ATOM 1759 C CA . PRO A 1 225 ? -8.438 -30.156 -18.484 1 98 225 PRO A CA 1
ATOM 1760 C C . PRO A 1 225 ? -9.742 -30.094 -17.703 1 98 225 PRO A C 1
ATOM 1762 O O . PRO A 1 225 ? -9.734 -29.797 -16.5 1 98 225 PRO A O 1
ATOM 1765 N N . LEU A 1 226 ? -10.812 -30.391 -18.375 1 98.31 226 LEU A N 1
ATOM 1766 C CA . LEU A 1 226 ? -12.148 -30.094 -17.875 1 98.31 226 LEU A CA 1
ATOM 1767 C C . LEU A 1 226 ? -12.352 -30.656 -16.469 1 98.31 226 LEU A C 1
ATOM 1769 O O . LEU A 1 226 ? -12.828 -29.953 -15.578 1 98.31 226 LEU A O 1
ATOM 1773 N N . PRO A 1 227 ? -11.969 -31.938 -16.188 1 98.38 227 PRO A N 1
ATOM 1774 C CA . PRO A 1 227 ? -12.188 -32.438 -14.828 1 98.38 227 PRO A CA 1
ATOM 1775 C C . PRO A 1 227 ? -11.445 -31.641 -13.766 1 98.38 227 PRO A C 1
ATOM 1777 O O . PRO A 1 227 ? -11.953 -31.453 -12.656 1 98.38 227 PRO A O 1
ATOM 1780 N N . VAL A 1 228 ? -10.242 -31.188 -14.07 1 98.56 228 VAL A N 1
ATOM 1781 C CA . VAL A 1 228 ? -9.438 -30.391 -13.156 1 98.56 228 VAL A CA 1
ATOM 1782 C C . VAL A 1 228 ? -10.078 -29.016 -12.953 1 98.56 228 VAL A C 1
ATOM 1784 O O . VAL A 1 228 ? -10.211 -28.547 -11.82 1 98.56 228 VAL A O 1
ATOM 1787 N N . HIS A 1 229 ? -10.5 -28.406 -14.062 1 98.75 229 HIS A N 1
ATOM 1788 C CA . HIS A 1 229 ? -11.172 -27.109 -14.008 1 98.75 229 HIS A CA 1
ATOM 1789 C C . HIS A 1 229 ? -12.422 -27.188 -13.141 1 98.75 229 HIS A C 1
ATOM 1791 O O . HIS A 1 229 ? -12.625 -26.328 -12.266 1 98.75 229 HIS A O 1
ATOM 1797 N N . LEU A 1 230 ? -13.219 -28.188 -13.344 1 98.62 230 LEU A N 1
ATOM 1798 C CA . LEU A 1 230 ? -14.461 -28.344 -12.594 1 98.62 230 LEU A CA 1
ATOM 1799 C C . LEU A 1 230 ? -14.172 -28.547 -11.109 1 98.62 230 LEU A C 1
ATOM 1801 O O . LEU A 1 230 ? -14.906 -28.047 -10.258 1 98.62 230 LEU A O 1
ATOM 1805 N N . ALA A 1 231 ? -13.156 -29.281 -10.812 1 98.69 231 ALA A N 1
ATOM 1806 C CA . ALA A 1 231 ? -12.766 -29.5 -9.422 1 98.69 231 ALA A CA 1
ATOM 1807 C C . ALA A 1 231 ? -12.391 -28.172 -8.758 1 98.69 231 ALA A C 1
ATOM 1809 O O . ALA A 1 231 ? -12.75 -27.922 -7.602 1 98.69 231 ALA A O 1
ATOM 1810 N N . TRP A 1 232 ? -11.641 -27.312 -9.43 1 98.75 232 TRP A N 1
ATOM 1811 C CA . TRP A 1 232 ? -11.242 -26.016 -8.883 1 98.75 232 TRP A CA 1
ATOM 1812 C C . TRP A 1 232 ? -12.461 -25.109 -8.703 1 98.75 232 TRP A C 1
ATOM 1814 O O . TRP A 1 232 ? -12.578 -24.406 -7.699 1 98.75 232 TRP A O 1
ATOM 1824 N N . VAL A 1 233 ? -13.391 -25.109 -9.664 1 98.62 233 VAL A N 1
ATOM 1825 C CA . VAL A 1 233 ? -14.586 -24.281 -9.578 1 98.62 233 VAL A CA 1
ATOM 1826 C C . VAL A 1 233 ? -15.398 -24.672 -8.352 1 98.62 233 VAL A C 1
ATOM 1828 O O . VAL A 1 233 ? -15.875 -23.812 -7.605 1 98.62 233 VAL A O 1
ATOM 1831 N N . SER A 1 234 ? -15.586 -25.969 -8.188 1 98.38 234 SER A N 1
ATOM 1832 C CA . SER A 1 234 ? -16.328 -26.469 -7.039 1 98.38 234 SER A CA 1
ATOM 1833 C C . SER A 1 234 ? -15.68 -26.031 -5.73 1 98.38 234 SER A C 1
ATOM 1835 O O . SER A 1 234 ? -16.375 -25.656 -4.777 1 98.38 234 SER A O 1
ATOM 1837 N N . ARG A 1 235 ? -14.398 -26.078 -5.66 1 98.56 235 ARG A N 1
ATOM 1838 C CA . ARG A 1 235 ? -13.648 -25.703 -4.465 1 98.56 235 ARG A CA 1
ATOM 1839 C C . ARG A 1 235 ? -13.742 -24.203 -4.203 1 98.56 235 ARG A C 1
ATOM 1841 O O . ARG A 1 235 ? -13.859 -23.781 -3.053 1 98.56 235 ARG A O 1
ATOM 1848 N N . LEU A 1 236 ? -13.641 -23.438 -5.262 1 98.62 236 LEU A N 1
ATOM 1849 C CA . LEU A 1 236 ? -13.805 -22 -5.117 1 98.62 236 LEU A CA 1
ATOM 1850 C C . LEU A 1 236 ? -15.203 -21.656 -4.594 1 98.62 236 LEU A C 1
ATOM 1852 O O . LEU A 1 236 ? -15.352 -20.797 -3.725 1 98.62 236 LEU A O 1
ATOM 1856 N N . GLU A 1 237 ? -16.219 -22.328 -5.145 1 98.62 237 GLU A N 1
ATOM 1857 C CA . GLU A 1 237 ? -17.578 -22.109 -4.684 1 98.62 237 GLU A CA 1
ATOM 1858 C C . GLU A 1 237 ? -17.719 -22.438 -3.201 1 98.62 237 GLU A C 1
ATOM 1860 O O . GLU A 1 237 ? -18.359 -21.703 -2.449 1 98.62 237 GLU A O 1
ATOM 1865 N N . ALA A 1 238 ? -17.172 -23.562 -2.828 1 98.62 238 ALA A N 1
ATOM 1866 C CA . ALA A 1 238 ? -17.219 -23.938 -1.421 1 98.62 238 ALA A CA 1
ATOM 1867 C C . ALA A 1 238 ? -16.594 -22.859 -0.536 1 98.62 238 ALA A C 1
ATOM 1869 O O . ALA A 1 238 ? -17.109 -22.578 0.547 1 98.62 238 ALA A O 1
ATOM 1870 N N . GLU A 1 239 ? -15.492 -22.312 -0.978 1 98.62 239 GLU A N 1
ATOM 1871 C CA . GLU A 1 239 ? -14.797 -21.266 -0.218 1 98.62 239 GLU A CA 1
ATOM 1872 C C . GLU A 1 239 ? -15.641 -20 -0.127 1 98.62 239 GLU A C 1
ATOM 1874 O O . GLU A 1 239 ? -15.719 -19.375 0.935 1 98.62 239 GLU A O 1
ATOM 1879 N N . PHE A 1 240 ? -16.266 -19.594 -1.217 1 98.69 240 PHE A N 1
ATOM 1880 C CA . PHE A 1 240 ? -17.141 -18.438 -1.23 1 98.69 240 PHE A CA 1
ATOM 1881 C C . PHE A 1 240 ? -18.344 -18.641 -0.329 1 98.69 240 PHE A C 1
ATOM 1883 O O . PHE A 1 240 ? -18.734 -17.75 0.415 1 98.69 240 PHE A O 1
ATOM 1890 N N . PHE A 1 241 ? -18.891 -19.812 -0.391 1 98.75 241 PHE A N 1
ATOM 1891 C CA . PHE A 1 241 ? -20.031 -20.125 0.459 1 98.75 241 PHE A CA 1
ATOM 1892 C C . PHE A 1 241 ? -19.641 -20.078 1.931 1 98.75 241 PHE A C 1
ATOM 1894 O O . PHE A 1 241 ? -20.422 -19.656 2.777 1 98.75 241 PHE A O 1
ATOM 1901 N N . ALA A 1 242 ? -18.484 -20.594 2.248 1 98.69 242 ALA A N 1
ATOM 1902 C CA . ALA A 1 242 ? -18 -20.5 3.623 1 98.69 242 ALA A CA 1
ATOM 1903 C C . ALA A 1 242 ? -17.906 -19.047 4.078 1 98.69 242 ALA A C 1
ATOM 1905 O O . ALA A 1 242 ? -18.234 -18.719 5.227 1 98.69 242 ALA A O 1
ATOM 1906 N N . GLN A 1 243 ? -17.438 -18.156 3.221 1 98.62 243 GLN A N 1
ATOM 1907 C CA . GLN A 1 243 ? -17.453 -16.734 3.547 1 98.62 243 GLN A CA 1
ATOM 1908 C C . GLN A 1 243 ? -18.859 -16.234 3.777 1 98.62 243 GLN A C 1
ATOM 1910 O O . GLN A 1 243 ? -19.125 -15.5 4.738 1 98.62 243 GLN A O 1
ATOM 1915 N N . GLY A 1 244 ? -19.766 -16.594 2.865 1 98.69 244 GLY A N 1
ATOM 1916 C CA . GLY A 1 244 ? -21.156 -16.203 3.029 1 98.69 244 GLY A CA 1
ATOM 1917 C C . GLY A 1 244 ? -21.75 -16.656 4.348 1 98.69 244 GLY A C 1
ATOM 1918 O O . GLY A 1 244 ? -22.5 -15.906 4.988 1 98.69 244 GLY A O 1
ATOM 1919 N N . ASP A 1 245 ? -21.438 -17.859 4.762 1 98.69 245 ASP A N 1
ATOM 1920 C CA . ASP A 1 245 ? -21.891 -18.375 6.047 1 98.69 245 ASP A CA 1
ATOM 1921 C C . ASP A 1 245 ? -21.391 -17.516 7.203 1 98.69 245 ASP A C 1
ATOM 1923 O O . ASP A 1 245 ? -22.125 -17.234 8.141 1 98.69 245 ASP A O 1
ATOM 1927 N N . ALA A 1 246 ? -20.125 -17.188 7.156 1 98.19 246 ALA A N 1
ATOM 1928 C CA . ALA A 1 246 ? -19.547 -16.328 8.188 1 98.19 246 ALA A CA 1
ATOM 1929 C C . ALA A 1 246 ? -20.219 -14.961 8.219 1 98.19 246 ALA A C 1
ATOM 1931 O O . ALA A 1 246 ? -20.484 -14.422 9.289 1 98.19 246 ALA A O 1
ATOM 1932 N N . GLU A 1 247 ? -20.406 -14.438 7.023 1 98.38 247 GLU A N 1
ATOM 1933 C CA . GLU A 1 247 ? -21.094 -13.148 6.922 1 98.38 247 GLU A CA 1
ATOM 1934 C C . GLU A 1 247 ? -22.484 -13.211 7.527 1 98.38 247 GLU A C 1
ATOM 1936 O O . GLU A 1 247 ? -22.891 -12.328 8.281 1 98.38 247 GLU A O 1
ATOM 1941 N N . ARG A 1 248 ? -23.188 -14.25 7.191 1 98.06 248 ARG A N 1
ATOM 1942 C CA . ARG A 1 248 ? -24.531 -14.461 7.746 1 98.06 248 ARG A CA 1
ATOM 1943 C C . ARG A 1 248 ? -24.469 -14.531 9.273 1 98.06 248 ARG A C 1
ATOM 1945 O O . ARG A 1 248 ? -25.281 -13.898 9.953 1 98.06 248 ARG A O 1
ATOM 1952 N N . ALA A 1 249 ? -23.578 -15.227 9.773 1 97.94 249 ALA A N 1
ATOM 1953 C CA . ALA A 1 249 ? -23.438 -15.422 11.211 1 97.94 249 ALA A CA 1
ATOM 1954 C C . ALA A 1 249 ? -23.141 -14.102 11.914 1 97.94 249 ALA A C 1
ATOM 1956 O O . ALA A 1 249 ? -23.531 -13.898 13.062 1 97.94 249 ALA A O 1
ATOM 1957 N N . GLN A 1 250 ? -22.438 -13.211 11.258 1 96.31 250 GLN A N 1
ATOM 1958 C CA . GLN A 1 250 ? -22.031 -11.945 11.844 1 96.31 250 GLN A CA 1
ATOM 1959 C C . GLN A 1 250 ? -23.062 -10.852 11.555 1 96.31 250 GLN A C 1
ATOM 1961 O O . GLN A 1 250 ? -22.844 -9.688 11.906 1 96.31 250 GLN A O 1
ATOM 1966 N N . GLY A 1 251 ? -24.109 -11.188 10.82 1 96.44 251 GLY A N 1
ATOM 1967 C CA . GLY A 1 251 ? -25.156 -10.234 10.508 1 96.44 251 GLY A CA 1
ATOM 1968 C C . GLY A 1 251 ? -24.766 -9.242 9.43 1 96.44 251 GLY A C 1
ATOM 1969 O O . GLY A 1 251 ? -25.281 -8.125 9.383 1 96.44 251 GLY A O 1
ATOM 1970 N N . LEU A 1 252 ? -23.844 -9.617 8.602 1 96.38 252 LEU A N 1
ATOM 1971 C CA . LEU A 1 252 ? -23.375 -8.766 7.508 1 96.38 252 LEU A CA 1
ATOM 1972 C C . LEU A 1 252 ? -24.156 -9.055 6.23 1 96.38 252 LEU A C 1
ATOM 1974 O O . LEU A 1 252 ? -24.797 -10.102 6.105 1 96.38 252 LEU A O 1
ATOM 1978 N N . THR A 1 253 ? -24.125 -7.973 5.379 1 96.56 253 THR A N 1
ATOM 1979 C CA . THR A 1 253 ? -24.594 -8.25 4.027 1 96.56 253 THR A CA 1
ATOM 1980 C C . THR A 1 253 ? -23.75 -9.328 3.367 1 96.56 253 THR A C 1
ATOM 1982 O O . THR A 1 253 ? -22.516 -9.266 3.412 1 96.56 253 THR A O 1
ATOM 1985 N N . ILE A 1 254 ? -24.469 -10.305 2.785 1 98.12 254 ILE A N 1
ATOM 1986 C CA . ILE A 1 254 ? -23.734 -11.414 2.172 1 98.12 254 ILE A CA 1
ATOM 1987 C C . ILE A 1 254 ? -23.188 -10.977 0.813 1 98.12 254 ILE A C 1
ATOM 1989 O O . ILE A 1 254 ? -23.922 -10.445 -0.02 1 98.12 254 ILE A O 1
ATOM 1993 N N . SER A 1 255 ? -21.922 -11.203 0.564 1 97.69 255 SER A N 1
ATOM 1994 C CA . SER A 1 255 ? -21.234 -10.797 -0.659 1 97.69 255 SER A CA 1
ATOM 1995 C C . SER A 1 255 ? -21.781 -11.539 -1.872 1 97.69 255 SER A C 1
ATOM 1997 O O . SER A 1 255 ? -22.25 -12.672 -1.75 1 97.69 255 SER A O 1
ATOM 1999 N N . PRO A 1 256 ? -21.641 -10.867 -2.982 1 95.62 256 PRO A N 1
ATOM 2000 C CA . PRO A 1 256 ? -22.062 -11.539 -4.211 1 95.62 256 PRO A CA 1
ATOM 2001 C C . PRO A 1 256 ? -21.406 -12.906 -4.395 1 95.62 256 PRO A C 1
ATOM 2003 O O . PRO A 1 256 ? -20.203 -13.055 -4.148 1 95.62 256 PRO A O 1
ATOM 2006 N N . LEU A 1 257 ? -22.266 -13.93 -4.754 1 97.12 257 LEU A N 1
ATOM 2007 C CA . LEU A 1 257 ? -21.844 -15.281 -5.109 1 97.12 257 LEU A CA 1
ATOM 2008 C C . LEU A 1 257 ? -21.469 -16.078 -3.865 1 97.12 257 LEU A C 1
ATOM 2010 O O . LEU A 1 257 ? -21.062 -17.234 -3.965 1 97.12 257 LEU A O 1
ATOM 2014 N N . CYS A 1 258 ? -21.672 -15.492 -2.686 1 98.38 258 CYS A N 1
ATOM 2015 C CA . CYS A 1 258 ? -21.266 -16.172 -1.458 1 98.38 258 CYS A CA 1
ATOM 2016 C C . CYS A 1 258 ? -22.469 -16.719 -0.717 1 98.38 258 CYS A C 1
ATOM 2018 O O . CYS A 1 258 ? -22.328 -17.359 0.329 1 98.38 258 CYS A O 1
ATOM 2020 N N . ASP A 1 259 ? -23.688 -16.484 -1.21 1 98.06 259 ASP A N 1
ATOM 2021 C CA . ASP A 1 259 ? -24.922 -16.969 -0.574 1 98.06 259 ASP A CA 1
ATOM 2022 C C . ASP A 1 259 ? -25.266 -18.375 -1.046 1 98.06 259 ASP A C 1
ATOM 2024 O O . ASP A 1 259 ? -25.734 -18.562 -2.166 1 98.06 259 ASP A O 1
ATOM 2028 N N . ARG A 1 260 ? -25.078 -19.344 -0.223 1 96.69 260 ARG A N 1
ATOM 2029 C CA . ARG A 1 260 ? -25.25 -20.75 -0.602 1 96.69 260 ARG A CA 1
ATOM 2030 C C . ARG A 1 260 ? -26.703 -21.047 -0.93 1 96.69 260 ARG A C 1
ATOM 2032 O O . ARG A 1 260 ? -27.016 -22.078 -1.538 1 96.69 260 ARG A O 1
ATOM 2039 N N . THR A 1 261 ? -27.594 -20.172 -0.508 1 96.81 261 THR A N 1
ATOM 2040 C CA . THR A 1 261 ? -29.016 -20.359 -0.801 1 96.81 261 THR A CA 1
ATOM 2041 C C . THR A 1 261 ? -29.344 -19.812 -2.189 1 96.81 261 THR A C 1
ATOM 2043 O O . THR A 1 261 ? -30.469 -19.984 -2.664 1 96.81 261 THR A O 1
ATOM 2046 N N . LYS A 1 262 ? -28.406 -19.172 -2.828 1 95.88 262 LYS A N 1
ATOM 2047 C CA . LYS A 1 262 ? -28.547 -18.641 -4.184 1 95.88 262 LYS A CA 1
ATOM 2048 C C . LYS A 1 262 ? -27.531 -19.281 -5.125 1 95.88 262 LYS A C 1
ATOM 2050 O O . LYS A 1 262 ? -26.781 -20.172 -4.73 1 95.88 262 LYS A O 1
ATOM 2055 N N . GLN A 1 263 ? -27.609 -18.844 -6.367 1 92.31 263 GLN A N 1
ATOM 2056 C CA . GLN A 1 263 ? -26.641 -19.312 -7.352 1 92.31 263 GLN A CA 1
ATOM 2057 C C . GLN A 1 263 ? -25.234 -18.797 -7.02 1 92.31 263 GLN A C 1
ATOM 2059 O O . GLN A 1 263 ? -25.062 -17.625 -6.703 1 92.31 263 GLN A O 1
ATOM 2064 N N . GLY A 1 264 ? -24.344 -19.688 -7.09 1 94.19 264 GLY A N 1
ATOM 2065 C CA . GLY A 1 264 ? -22.969 -19.359 -6.746 1 94.19 264 GLY A CA 1
ATOM 2066 C C . GLY A 1 264 ? -22.062 -19.266 -7.953 1 94.19 264 GLY A C 1
ATOM 2067 O O . GLY A 1 264 ? -22.5 -18.891 -9.039 1 94.19 264 GLY A O 1
ATOM 2068 N N . ILE A 1 265 ? -20.797 -19.547 -7.688 1 95.12 265 ILE A N 1
ATOM 2069 C CA . ILE A 1 265 ? -19.719 -19.406 -8.656 1 95.12 265 ILE A CA 1
ATOM 2070 C C . ILE A 1 265 ? -19.984 -20.312 -9.859 1 95.12 265 ILE A C 1
ATOM 2072 O O . ILE A 1 265 ? -19.766 -19.906 -11.008 1 95.12 265 ILE A O 1
ATOM 2076 N N . THR A 1 266 ? -20.469 -21.484 -9.648 1 94.75 266 THR A N 1
ATOM 2077 C CA . THR A 1 266 ? -20.672 -22.469 -10.703 1 94.75 266 THR A CA 1
ATOM 2078 C C . THR A 1 266 ? -21.641 -21.953 -11.758 1 94.75 266 THR A C 1
ATOM 2080 O O . THR A 1 266 ? -21.422 -22.156 -12.953 1 94.75 266 THR A O 1
ATOM 2083 N N . LYS A 1 267 ? -22.594 -21.219 -11.367 1 94.31 267 LYS A N 1
ATOM 2084 C CA . LYS A 1 267 ? -23.625 -20.734 -12.281 1 94.31 267 LYS A CA 1
ATOM 2085 C C . LYS A 1 267 ? -23.234 -19.391 -12.898 1 94.31 267 LYS A C 1
ATOM 2087 O O . LYS A 1 267 ? -23.906 -18.906 -13.812 1 94.31 267 LYS A O 1
ATOM 2092 N N . SER A 1 268 ? -22.156 -18.844 -12.453 1 95.81 268 SER A N 1
ATOM 2093 C CA . SER A 1 268 ? -21.75 -17.516 -12.922 1 95.81 268 SER A CA 1
ATOM 2094 C C . SER A 1 268 ? -20.578 -17.609 -13.883 1 95.81 268 SER A C 1
ATOM 2096 O O . SER A 1 268 ? -20 -16.594 -14.273 1 95.81 268 SER A O 1
ATOM 2098 N N . GLN A 1 269 ? -20.219 -18.766 -14.344 1 97.56 269 GLN A N 1
ATOM 2099 C CA . GLN A 1 269 ? -18.969 -19 -15.062 1 97.56 269 GLN A CA 1
ATOM 2100 C C . GLN A 1 269 ? -18.969 -18.297 -16.422 1 97.56 269 GLN A C 1
ATOM 2102 O O . GLN A 1 269 ? -17.969 -17.703 -16.828 1 97.56 269 GLN A O 1
ATOM 2107 N N . VAL A 1 270 ? -20.094 -18.344 -17.156 1 97.81 270 VAL A N 1
ATOM 2108 C CA . VAL A 1 270 ? -20.141 -17.734 -18.484 1 97.81 270 VAL A CA 1
ATOM 2109 C C . VAL A 1 270 ? -19.812 -16.25 -18.375 1 97.81 270 VAL A C 1
ATOM 2111 O O . VAL A 1 270 ? -18.969 -15.734 -19.125 1 97.81 270 VAL A O 1
ATOM 2114 N N . GLY A 1 271 ? -20.5 -15.57 -17.422 1 97.12 271 GLY A N 1
ATOM 2115 C CA . GLY A 1 271 ? -20.219 -14.164 -17.203 1 97.12 271 GLY A CA 1
ATOM 2116 C C . GLY A 1 271 ? -18.781 -13.906 -16.797 1 97.12 271 GLY A C 1
ATOM 2117 O O . GLY A 1 271 ? -18.156 -12.961 -17.281 1 97.12 271 GLY A O 1
ATOM 2118 N N . PHE A 1 272 ? -18.281 -14.773 -15.875 1 97.94 272 PHE A N 1
ATOM 2119 C CA . PHE A 1 272 ? -16.891 -14.625 -15.43 1 97.94 272 PHE A CA 1
ATOM 2120 C C . PHE A 1 272 ? -15.93 -14.773 -16.609 1 97.94 272 PHE A C 1
ATOM 2122 O O . PHE A 1 272 ? -14.992 -13.984 -16.75 1 97.94 272 PHE A O 1
ATOM 2129 N N . PHE A 1 273 ? -16.047 -15.758 -17.422 1 98.5 273 PHE A N 1
ATOM 2130 C CA . PHE A 1 273 ? -15.203 -15.953 -18.594 1 98.5 273 PHE A CA 1
ATOM 2131 C C . PHE A 1 273 ? -15.273 -14.75 -19.531 1 98.5 273 PHE A C 1
ATOM 2133 O O . PHE A 1 273 ? -14.242 -14.203 -19.922 1 98.5 273 PHE A O 1
ATOM 2140 N N . GLU A 1 274 ? -16.453 -14.289 -19.844 1 98.19 274 GLU A N 1
ATOM 2141 C CA . GLU A 1 274 ? -16.656 -13.25 -20.844 1 98.19 274 GLU A CA 1
ATOM 2142 C C . GLU A 1 274 ? -16.094 -11.914 -20.375 1 98.19 274 GLU A C 1
ATOM 2144 O O . GLU A 1 274 ? -15.453 -11.195 -21.156 1 98.19 274 GLU A O 1
ATOM 2149 N N . PHE A 1 275 ? -16.25 -11.609 -19.062 1 97.38 275 PHE A N 1
ATOM 2150 C CA . PHE A 1 275 ? -15.977 -10.242 -18.641 1 97.38 275 PHE A CA 1
ATOM 2151 C C . PHE A 1 275 ? -14.633 -10.156 -17.938 1 97.38 275 PHE A C 1
ATOM 2153 O O . PHE A 1 275 ? -14.031 -9.086 -17.859 1 97.38 275 PHE A O 1
ATOM 2160 N N . VAL A 1 276 ? -14.148 -11.289 -17.422 1 97.69 276 VAL A N 1
ATOM 2161 C CA . VAL A 1 276 ? -12.93 -11.227 -16.625 1 97.69 276 VAL A CA 1
ATOM 2162 C C . VAL A 1 276 ? -11.828 -12.039 -17.312 1 97.69 276 VAL A C 1
ATOM 2164 O O . VAL A 1 276 ? -10.758 -11.5 -17.625 1 97.69 276 VAL A O 1
ATOM 2167 N N . ALA A 1 277 ? -12.039 -13.273 -17.641 1 98.5 277 ALA A N 1
ATOM 2168 C CA . ALA A 1 277 ? -11 -14.195 -18.094 1 98.5 277 ALA A CA 1
ATOM 2169 C C . ALA A 1 277 ? -10.586 -13.914 -19.531 1 98.5 277 ALA A C 1
ATOM 2171 O O . ALA A 1 277 ? -9.398 -13.719 -19.812 1 98.5 277 ALA A O 1
ATOM 2172 N N . LEU A 1 278 ? -11.531 -13.844 -20.422 1 98.62 278 LEU A N 1
ATOM 2173 C CA . LEU A 1 278 ? -11.227 -13.789 -21.844 1 98.62 278 LEU A CA 1
ATOM 2174 C C . LEU A 1 278 ? -10.484 -12.5 -22.188 1 98.62 278 LEU A C 1
ATOM 2176 O O . LEU A 1 278 ? -9.531 -12.523 -22.969 1 98.62 278 LEU A O 1
ATOM 2180 N N . PRO A 1 279 ? -10.844 -11.328 -21.625 1 98.56 279 PRO A N 1
ATOM 2181 C CA . PRO A 1 279 ? -10.031 -10.141 -21.891 1 98.56 279 PRO A CA 1
ATOM 2182 C C . PRO A 1 279 ? -8.57 -10.32 -21.484 1 98.56 279 PRO A C 1
ATOM 2184 O O . PRO A 1 279 ? -7.664 -9.867 -22.188 1 98.56 279 PRO A O 1
ATOM 2187 N N . LEU A 1 280 ? -8.297 -11 -20.391 1 98.75 280 LEU A N 1
ATOM 2188 C CA . LEU A 1 280 ? -6.938 -11.234 -19.906 1 98.75 280 LEU A CA 1
ATOM 2189 C C . LEU A 1 280 ? -6.18 -12.172 -20.844 1 98.75 280 LEU A C 1
ATOM 2191 O O . LEU A 1 280 ? -5.133 -11.805 -21.375 1 98.75 280 LEU A O 1
ATOM 2195 N N . PHE A 1 281 ? -6.723 -13.32 -21.109 1 98.81 281 PHE A N 1
ATOM 2196 C CA . PHE A 1 281 ? -6.02 -14.367 -21.844 1 98.81 281 PHE A CA 1
ATOM 2197 C C . PHE A 1 281 ? -5.887 -14.008 -23.312 1 98.81 281 PHE A C 1
ATOM 2199 O O . PHE A 1 281 ? -4.867 -14.289 -23.938 1 98.81 281 PHE A O 1
ATOM 2206 N N . THR A 1 282 ? -6.91 -13.352 -23.891 1 98.62 282 THR A N 1
ATOM 2207 C CA . THR A 1 282 ? -6.855 -12.977 -25.297 1 98.62 282 THR A CA 1
ATOM 2208 C C . THR A 1 282 ? -5.789 -11.914 -25.531 1 98.62 282 THR A C 1
ATOM 2210 O O . THR A 1 282 ? -4.996 -12.016 -26.469 1 98.62 282 THR A O 1
ATOM 2213 N N . ASN A 1 283 ? -5.801 -10.906 -24.688 1 98.25 283 ASN A N 1
ATOM 2214 C CA . ASN A 1 283 ? -4.793 -9.859 -24.844 1 98.25 283 ASN A CA 1
ATOM 2215 C C . ASN A 1 283 ? -3.387 -10.398 -24.578 1 98.25 283 ASN A C 1
ATOM 2217 O O . ASN A 1 283 ? -2.436 -10.023 -25.266 1 98.25 283 ASN A O 1
ATOM 2221 N N . PHE A 1 284 ? -3.195 -11.25 -23.641 1 98.44 284 PHE A N 1
ATOM 2222 C CA . PHE A 1 284 ? -1.894 -11.828 -23.328 1 98.44 284 PHE A CA 1
ATOM 2223 C C . PHE A 1 284 ? -1.37 -12.641 -24.516 1 98.44 284 PHE A C 1
ATOM 2225 O O . PHE A 1 284 ? -0.232 -12.453 -24.953 1 98.44 284 PHE A O 1
ATOM 2232 N N . THR A 1 285 ? -2.223 -13.461 -25.078 1 98.12 285 THR A N 1
ATOM 2233 C CA . THR A 1 285 ? -1.777 -14.383 -26.125 1 98.12 285 THR A CA 1
ATOM 2234 C C . THR A 1 285 ? -1.646 -13.656 -27.453 1 98.12 285 THR A C 1
ATOM 2236 O O . THR A 1 285 ? -1.017 -14.172 -28.391 1 98.12 285 THR A O 1
ATOM 2239 N N . ALA A 1 286 ? -2.301 -12.5 -27.578 1 96.81 286 ALA A N 1
ATOM 2240 C CA . ALA A 1 286 ? -2.07 -11.68 -28.766 1 96.81 286 ALA A CA 1
ATOM 2241 C C . ALA A 1 286 ? -0.616 -11.227 -28.844 1 96.81 286 ALA A C 1
ATOM 2243 O O . ALA A 1 286 ? -0.051 -11.117 -29.938 1 96.81 286 ALA A O 1
ATOM 2244 N N . ARG A 1 287 ? -0.05 -10.992 -27.688 1 95.81 287 ARG A N 1
ATOM 2245 C CA . ARG A 1 287 ? 1.345 -10.562 -27.641 1 95.81 287 ARG A CA 1
ATOM 2246 C C . ARG A 1 287 ? 2.281 -11.766 -27.594 1 95.81 287 ARG A C 1
ATOM 2248 O O . ARG A 1 287 ? 3.355 -11.75 -28.203 1 95.81 287 ARG A O 1
ATOM 2255 N N . PHE A 1 288 ? 1.855 -12.734 -26.828 1 97.5 288 PHE A N 1
ATOM 2256 C CA . PHE A 1 288 ? 2.648 -13.953 -26.672 1 97.5 288 PHE A CA 1
ATOM 2257 C C . PHE A 1 288 ? 1.971 -15.125 -27.359 1 97.5 288 PHE A C 1
ATOM 2259 O O . PHE A 1 288 ? 1.37 -15.977 -26.703 1 97.5 288 PHE A O 1
ATOM 2266 N N . THR A 1 289 ? 2.234 -15.297 -28.578 1 97.19 289 THR A N 1
ATOM 2267 C CA . THR A 1 289 ? 1.507 -16.234 -29.438 1 97.19 289 THR A CA 1
ATOM 2268 C C . THR A 1 289 ? 1.837 -17.672 -29.078 1 97.19 289 THR A C 1
ATOM 2270 O O . THR A 1 289 ? 1.023 -18.578 -29.297 1 97.19 289 THR A O 1
ATOM 2273 N N . ALA A 1 290 ? 2.969 -17.906 -28.5 1 97.88 290 ALA A N 1
ATOM 2274 C CA . ALA A 1 290 ? 3.355 -19.25 -28.109 1 97.88 290 ALA A CA 1
ATOM 2275 C C . ALA A 1 290 ? 2.484 -19.766 -26.953 1 97.88 290 ALA A C 1
ATOM 2277 O O . ALA A 1 290 ? 2.459 -20.969 -26.672 1 97.88 290 ALA A O 1
ATOM 2278 N N . ALA A 1 291 ? 1.763 -18.875 -26.344 1 98.12 291 ALA A N 1
ATOM 2279 C CA . ALA A 1 291 ? 0.895 -19.25 -25.219 1 98.12 291 ALA A CA 1
ATOM 2280 C C . ALA A 1 291 ? -0.518 -19.562 -25.703 1 98.12 291 ALA A C 1
ATOM 2282 O O . ALA A 1 291 ? -1.437 -19.719 -24.906 1 98.12 291 ALA A O 1
ATOM 2283 N N . LYS A 1 292 ? -0.802 -19.703 -26.938 1 98.19 292 LYS A N 1
ATOM 2284 C CA . LYS A 1 292 ? -2.117 -19.938 -27.531 1 98.19 292 LYS A CA 1
ATOM 2285 C C . LYS A 1 292 ? -2.75 -21.219 -26.984 1 98.19 292 LYS A C 1
ATOM 2287 O O . LYS A 1 292 ? -3.973 -21.312 -26.875 1 98.19 292 LYS A O 1
ATOM 2292 N N . PRO A 1 293 ? -1.938 -22.25 -26.672 1 98.06 293 PRO A N 1
ATOM 2293 C CA . PRO A 1 293 ? -2.561 -23.422 -26.047 1 98.06 293 PRO A CA 1
ATOM 2294 C C . PRO A 1 293 ? -3.324 -23.062 -24.766 1 98.06 293 PRO A C 1
ATOM 2296 O O . PRO A 1 293 ? -4.348 -23.672 -24.469 1 98.06 293 PRO A O 1
ATOM 2299 N N . LEU A 1 294 ? -2.832 -22.141 -24.062 1 97.94 294 LEU A N 1
ATOM 2300 C CA . LEU A 1 294 ? -3.529 -21.672 -22.859 1 97.94 294 LEU A CA 1
ATOM 2301 C C . LEU A 1 294 ? -4.906 -21.109 -23.219 1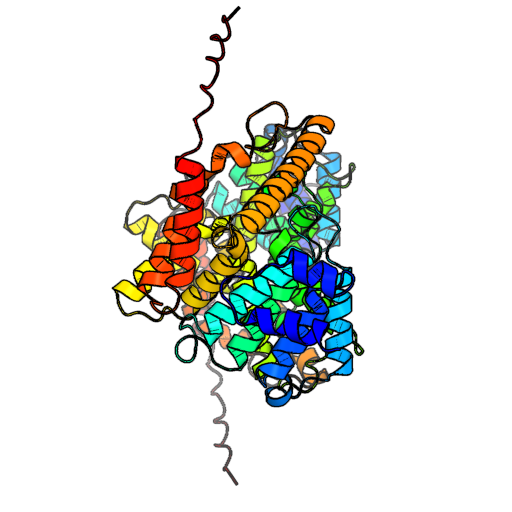 97.94 294 LEU A C 1
ATOM 2303 O O . LEU A 1 294 ? -5.906 -21.469 -22.594 1 97.94 294 LEU A O 1
ATOM 2307 N N . LEU A 1 295 ? -4.953 -20.25 -24.203 1 98.56 295 LEU A N 1
ATOM 2308 C CA . LEU A 1 295 ? -6.215 -19.672 -24.641 1 98.56 295 LEU A CA 1
ATOM 2309 C C . LEU A 1 295 ? -7.16 -20.734 -25.156 1 98.56 295 LEU A C 1
ATOM 2311 O O . LEU A 1 295 ? -8.375 -20.672 -24.938 1 98.56 295 LEU A O 1
ATOM 2315 N N . ARG A 1 296 ? -6.641 -21.719 -25.844 1 98.5 296 ARG A N 1
ATOM 2316 C CA . ARG A 1 296 ? -7.469 -22.812 -26.328 1 98.5 296 ARG A CA 1
ATOM 2317 C C . ARG A 1 296 ? -8.125 -23.562 -25.172 1 98.5 296 ARG A C 1
ATOM 2319 O O . ARG A 1 296 ? -9.305 -23.922 -25.25 1 98.5 296 ARG A O 1
ATOM 2326 N N . GLY A 1 297 ? -7.32 -23.781 -24.156 1 98.5 297 GLY A N 1
ATOM 2327 C CA . GLY A 1 297 ? -7.895 -24.391 -22.969 1 98.5 297 GLY A CA 1
ATOM 2328 C C . GLY A 1 297 ? -8.992 -23.562 -22.344 1 98.5 297 GLY A C 1
ATOM 2329 O O . GLY A 1 297 ? -10.047 -24.094 -21.984 1 98.5 297 GLY A O 1
ATOM 2330 N N . VAL A 1 298 ? -8.766 -22.281 -22.234 1 98.81 298 VAL A N 1
ATOM 2331 C CA . VAL A 1 298 ? -9.742 -21.359 -21.672 1 98.81 298 VAL A CA 1
ATOM 2332 C C . VAL A 1 298 ? -11.023 -21.391 -22.5 1 98.81 298 VAL A C 1
ATOM 2334 O O . VAL A 1 298 ? -12.125 -21.469 -21.953 1 98.81 298 VAL A O 1
ATOM 2337 N N . MET A 1 299 ? -10.852 -21.359 -23.797 1 98.75 299 MET A N 1
ATOM 2338 C CA . MET A 1 299 ? -12 -21.344 -24.688 1 98.75 299 MET A CA 1
ATOM 2339 C C . MET A 1 299 ? -12.789 -22.656 -24.594 1 98.75 299 MET A C 1
ATOM 2341 O O . MET A 1 299 ? -14.016 -22.641 -24.641 1 98.75 299 MET A O 1
ATOM 2345 N N . ALA A 1 300 ? -12.094 -23.766 -24.453 1 98.69 300 ALA A N 1
ATOM 2346 C CA . ALA A 1 300 ? -12.766 -25.047 -24.328 1 98.69 300 ALA A CA 1
ATOM 2347 C C . ALA A 1 300 ? -13.648 -25.078 -23.078 1 98.69 300 ALA A C 1
ATOM 2349 O O . ALA A 1 300 ? -14.805 -25.531 -23.141 1 98.69 300 ALA A O 1
ATOM 2350 N N . ASN A 1 301 ? -13.125 -24.641 -22 1 98.62 301 ASN A N 1
ATOM 2351 C CA . ASN A 1 301 ? -13.898 -24.641 -20.766 1 98.62 301 ASN A CA 1
ATOM 2352 C C . ASN A 1 301 ? -15 -23.578 -20.797 1 98.62 301 ASN A C 1
ATOM 2354 O O . ASN A 1 301 ? -16.078 -23.781 -20.219 1 98.62 301 ASN A O 1
ATOM 2358 N N . TYR A 1 302 ? -14.727 -22.469 -21.453 1 98.62 302 TYR A N 1
ATOM 2359 C CA . TYR A 1 302 ? -15.773 -21.484 -21.672 1 98.62 302 TYR A CA 1
ATOM 2360 C C . TYR A 1 302 ? -16.953 -22.094 -22.422 1 98.62 302 TYR A C 1
ATOM 2362 O O . TYR A 1 302 ? -18.109 -21.922 -22.016 1 98.62 302 TYR A O 1
ATOM 2370 N N . HIS A 1 303 ? -16.688 -22.797 -23.453 1 98.31 303 HIS A N 1
ATOM 2371 C CA . HIS A 1 303 ? -17.719 -23.422 -24.266 1 98.31 303 HIS A CA 1
ATOM 2372 C C . HIS A 1 303 ? -18.469 -24.484 -23.484 1 98.31 303 HIS A C 1
ATOM 2374 O O . HIS A 1 303 ? -19.672 -24.688 -23.688 1 98.31 303 HIS A O 1
ATOM 2380 N N . HIS A 1 304 ? -17.766 -25.219 -22.672 1 98.19 304 HIS A N 1
ATOM 2381 C CA . HIS A 1 304 ? -18.438 -26.156 -21.781 1 98.19 304 HIS A CA 1
ATOM 2382 C C . HIS A 1 304 ? -19.531 -25.469 -20.953 1 98.19 304 HIS A C 1
ATOM 2384 O O . HIS A 1 304 ? -20.641 -25.969 -20.859 1 98.19 304 HIS A O 1
ATOM 2390 N N . TRP A 1 305 ? -19.188 -24.344 -20.391 1 97.88 305 TRP A N 1
ATOM 2391 C CA . TRP A 1 305 ? -20.141 -23.641 -19.531 1 97.88 305 TRP A CA 1
ATOM 2392 C C . TRP A 1 305 ? -21.266 -23.031 -20.375 1 97.88 305 TRP A C 1
ATOM 2394 O O . TRP A 1 305 ? -22.422 -23 -19.938 1 97.88 305 TRP A O 1
ATOM 2404 N N . GLN A 1 306 ? -20.953 -22.547 -21.562 1 96.81 306 GLN A N 1
ATOM 2405 C CA . GLN A 1 306 ? -21.969 -22 -22.438 1 96.81 306 GLN A CA 1
ATOM 2406 C C . GLN A 1 306 ? -23.016 -23.047 -22.812 1 96.81 306 GLN A C 1
ATOM 2408 O O . GLN A 1 306 ? -24.188 -22.703 -23.031 1 96.81 306 GLN A O 1
ATOM 2413 N N . ALA A 1 307 ? -22.656 -24.219 -22.875 1 95.88 307 ALA A N 1
ATOM 2414 C CA . ALA A 1 307 ? -23.516 -25.312 -23.312 1 95.88 307 ALA A CA 1
ATOM 2415 C C . ALA A 1 307 ? -24.422 -25.781 -22.172 1 95.88 307 ALA A C 1
ATOM 2417 O O . ALA A 1 307 ? -25.359 -26.562 -22.406 1 95.88 307 ALA A O 1
ATOM 2418 N N . GLN A 1 308 ? -24.141 -25.406 -21.031 1 90.81 308 GLN A N 1
ATOM 2419 C CA . GLN A 1 308 ? -24.984 -25.828 -19.906 1 90.81 308 GLN A CA 1
ATOM 2420 C C . GLN A 1 308 ? -26.297 -25.047 -19.875 1 90.81 308 GLN A C 1
ATOM 2422 O O . GLN A 1 308 ? -26.328 -23.859 -20.203 1 90.81 308 GLN A O 1
ATOM 2427 N N . PRO A 1 309 ? -27.484 -25.719 -19.703 1 78 309 PRO A N 1
ATOM 2428 C CA . PRO A 1 309 ? -28.781 -25.031 -19.672 1 78 309 PRO A CA 1
ATOM 2429 C C . PRO A 1 309 ? -28.875 -23.984 -18.578 1 78 309 PRO A C 1
ATOM 2431 O O . PRO A 1 309 ? -28.312 -24.172 -17.5 1 78 309 PRO A O 1
ATOM 2434 N N . THR A 1 310 ? -29.156 -22.781 -18.875 1 63.75 310 THR A N 1
ATOM 2435 C CA . THR A 1 310 ? -29.375 -21.719 -17.906 1 63.75 310 THR A CA 1
ATOM 2436 C C . THR A 1 310 ? -30.547 -22.062 -17 1 63.75 310 THR A C 1
ATOM 2438 O O . THR A 1 310 ? -31.625 -22.422 -17.469 1 63.75 310 THR A O 1
ATOM 2441 N N . VAL A 1 311 ? -30.359 -22.672 -15.93 1 55.56 311 VAL A N 1
ATOM 2442 C CA . VAL A 1 311 ? -31.531 -22.797 -15.086 1 55.56 311 VAL A CA 1
ATOM 2443 C C . VAL A 1 311 ? -32.281 -21.469 -15.023 1 55.56 311 VAL A C 1
ATOM 2445 O O . VAL A 1 311 ? -31.672 -20.422 -14.758 1 55.56 311 VAL A O 1
ATOM 2448 N N . ALA A 1 312 ? -33.438 -21.422 -15.562 1 42.5 312 ALA A N 1
ATOM 2449 C CA . ALA A 1 312 ? -34.375 -20.281 -15.547 1 42.5 312 ALA A CA 1
ATOM 2450 C C . ALA A 1 312 ? -34.438 -19.656 -14.148 1 42.5 312 ALA A C 1
ATOM 2452 O O . ALA A 1 312 ? -34.656 -20.375 -13.164 1 42.5 312 ALA A O 1
ATOM 2453 N N . ALA A 1 313 ? -33.969 -18.609 -13.945 1 46.5 313 ALA A N 1
ATOM 2454 C CA . ALA A 1 313 ? -34.188 -17.797 -12.758 1 46.5 313 ALA A CA 1
ATOM 2455 C C . ALA A 1 313 ? -35.688 -17.781 -12.383 1 46.5 313 ALA A C 1
ATOM 2457 O O . ALA A 1 313 ? -36.531 -17.5 -13.227 1 46.5 313 ALA A O 1
ATOM 2458 N N . GLU A 1 314 ? -36.094 -18.641 -11.43 1 37.41 314 GLU A N 1
ATOM 2459 C CA . GLU A 1 314 ? -37.469 -18.391 -11.016 1 37.41 314 GLU A CA 1
ATOM 2460 C C . GLU A 1 314 ? -37.75 -16.891 -10.844 1 37.41 314 GLU A C 1
ATOM 2462 O O . GLU A 1 314 ? -36.906 -16.172 -10.273 1 37.41 314 GLU A O 1
ATOM 2467 N N . PRO A 1 315 ? -38.719 -16.359 -11.484 1 39.03 315 PRO A N 1
ATOM 2468 C CA . PRO A 1 315 ? -39.062 -14.953 -11.281 1 39.03 315 PRO A CA 1
ATOM 2469 C C . PRO A 1 315 ? -39.281 -14.609 -9.812 1 39.03 315 PRO A C 1
ATOM 2471 O O . PRO A 1 315 ? -40 -15.32 -9.109 1 39.03 315 PRO A O 1
ATOM 2474 N N . GLN A 1 316 ? -38.375 -14.195 -9.133 1 33.06 316 GLN A N 1
ATOM 2475 C CA . GLN A 1 316 ? -38.688 -13.664 -7.816 1 33.06 316 GLN A CA 1
ATOM 2476 C C . GLN A 1 316 ? -39.875 -12.688 -7.891 1 33.06 316 GLN A C 1
ATOM 2478 O O . GLN A 1 316 ? -39.875 -11.789 -8.734 1 33.06 316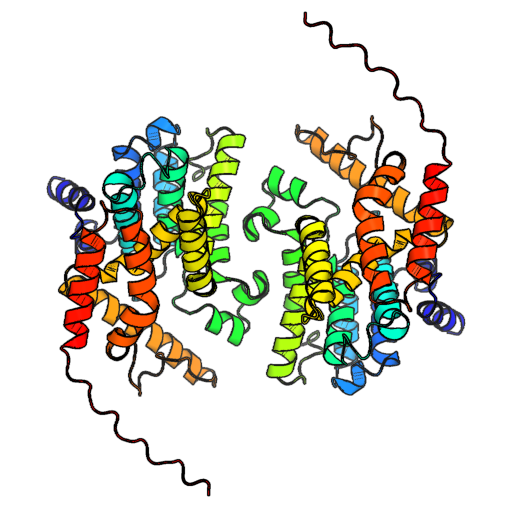 GLN A O 1
ATOM 2483 N N . ALA A 1 317 ? -41.062 -13.125 -7.305 1 42 317 ALA A N 1
ATOM 2484 C CA . ALA A 1 317 ? -42.281 -12.328 -7.164 1 42 317 ALA A CA 1
ATOM 2485 C C . ALA A 1 317 ? -41.969 -10.914 -6.703 1 42 317 ALA A C 1
ATOM 2487 O O . ALA A 1 317 ? -41.125 -10.711 -5.824 1 42 317 ALA A O 1
ATOM 2488 N N . PRO A 1 318 ? -42.406 -9.883 -7.32 1 32.09 318 PRO A N 1
ATOM 2489 C CA . PRO A 1 318 ? -42.25 -8.5 -6.855 1 32.09 318 PRO A CA 1
ATOM 2490 C C . PRO A 1 318 ? -42.625 -8.328 -5.387 1 32.09 318 PRO A C 1
ATOM 2492 O O . PRO A 1 318 ? -43.531 -9.008 -4.891 1 32.09 318 PRO A O 1
ATOM 2495 N N . ALA A 1 319 ? -41.656 -8.016 -4.488 1 38.31 319 ALA A N 1
ATOM 2496 C CA . ALA A 1 319 ? -42 -7.645 -3.115 1 38.31 319 ALA A CA 1
ATOM 2497 C C . ALA A 1 319 ? -43.219 -6.73 -3.082 1 38.31 319 ALA A C 1
ATOM 2499 O O . ALA A 1 319 ? -43.25 -5.688 -3.742 1 38.31 319 ALA A O 1
ATOM 2500 N N . GLN A 1 320 ? -44.5 -7.273 -2.99 1 28.86 320 GLN A N 1
ATOM 2501 C CA . GLN A 1 320 ? -45.688 -6.461 -2.691 1 28.86 320 GLN A CA 1
ATOM 2502 C C . GLN A 1 320 ? -45.375 -5.445 -1.592 1 28.86 320 GLN A C 1
ATOM 2504 O O . GLN A 1 320 ? -44.875 -5.805 -0.53 1 28.86 320 GLN A O 1
ATOM 2509 N N . GLY A 1 321 ? -45 -4.188 -1.931 1 28.09 321 GLY A N 1
ATOM 2510 C CA . GLY A 1 321 ? -45.031 -3.021 -1.063 1 28.09 321 GLY A CA 1
ATOM 2511 C C . GLY A 1 321 ? -46.219 -2.998 -0.117 1 28.09 321 GLY A C 1
ATOM 2512 O O . GLY A 1 321 ? -47.344 -2.867 -0.553 1 28.09 321 GLY A O 1
ATOM 2513 N N . GLY A 1 322 ? -46.344 -3.984 0.872 1 23.38 322 GLY A N 1
ATOM 2514 C CA . GLY A 1 322 ? -47.188 -3.525 1.948 1 23.38 322 GLY A CA 1
ATOM 2515 C C . GLY A 1 322 ? -46.656 -2.318 2.682 1 23.38 322 GLY A C 1
ATOM 2516 O O . GLY A 1 322 ? -45.469 -2.025 2.596 1 23.38 322 GLY A O 1
ATOM 2517 N N . MET B 1 1 ? -5.852 30.062 32.188 1 49.28 1 MET B N 1
ATOM 2518 C CA . MET B 1 1 ? -7.012 29.922 31.312 1 49.28 1 MET B CA 1
ATOM 2519 C C . MET B 1 1 ? -6.957 30.906 30.172 1 49.28 1 MET B C 1
ATOM 2521 O O . MET B 1 1 ? -7.121 30.531 29 1 49.28 1 MET B O 1
ATOM 2525 N N . PRO B 1 2 ? -6.73 32.25 30.516 1 61.72 2 PRO B N 1
ATOM 2526 C CA . PRO B 1 2 ? -6.707 33.281 29.469 1 61.72 2 PRO B CA 1
ATOM 2527 C C . PRO B 1 2 ? -5.535 33.094 28.5 1 61.72 2 PRO B C 1
ATOM 2529 O O . PRO B 1 2 ? -5.699 33.25 27.297 1 61.72 2 PRO B O 1
ATOM 2532 N N . LEU B 1 3 ? -4.477 32.531 29.047 1 66.69 3 LEU B N 1
ATOM 2533 C CA . LEU B 1 3 ? -3.291 32.406 28.219 1 66.69 3 LEU B CA 1
ATOM 2534 C C . LEU B 1 3 ? -3.449 31.234 27.234 1 66.69 3 LEU B C 1
ATOM 2536 O O . LEU B 1 3 ? -3.062 31.328 26.078 1 66.69 3 LEU B O 1
ATOM 2540 N N . VAL B 1 4 ? -4.102 30.234 27.766 1 74.81 4 VAL B N 1
ATOM 2541 C CA . VAL B 1 4 ? -4.312 29.047 26.953 1 74.81 4 VAL B CA 1
ATOM 2542 C C . VAL B 1 4 ? -5.25 29.375 25.797 1 74.81 4 VAL B C 1
ATOM 2544 O O . VAL B 1 4 ? -4.977 29.016 24.641 1 74.81 4 VAL B O 1
ATOM 2547 N N . GLU B 1 5 ? -6.195 30.109 26.062 1 81.06 5 GLU B N 1
ATOM 2548 C CA . GLU B 1 5 ? -7.164 30.469 25.031 1 81.06 5 GLU B CA 1
ATOM 2549 C C . GLU B 1 5 ? -6.539 31.391 23.984 1 81.06 5 GLU B C 1
ATOM 2551 O O . GLU B 1 5 ? -6.84 31.281 22.797 1 81.06 5 GLU B O 1
ATOM 2556 N N . THR B 1 6 ? -5.762 32.281 24.531 1 83.75 6 THR B N 1
ATOM 2557 C CA . THR B 1 6 ? -5.082 33.188 23.609 1 83.75 6 THR B CA 1
ATOM 2558 C C . THR B 1 6 ? -4.129 32.406 22.688 1 83.75 6 THR B C 1
ATOM 2560 O O . THR B 1 6 ? -4.055 32.656 21.5 1 83.75 6 THR B O 1
ATOM 2563 N N . CYS B 1 7 ? -3.492 31.484 23.266 1 84.56 7 CYS B N 1
ATOM 2564 C CA . CYS B 1 7 ? -2.551 30.672 22.5 1 84.56 7 CYS B CA 1
ATOM 2565 C C . CYS B 1 7 ? -3.279 29.812 21.484 1 84.56 7 CYS B C 1
ATOM 2567 O O . CYS B 1 7 ? -2.844 29.703 20.328 1 84.56 7 CYS B O 1
ATOM 2569 N N . LEU B 1 8 ? -4.379 29.359 21.891 1 89.69 8 LEU B N 1
ATOM 2570 C CA . LEU B 1 8 ? -5.156 28.516 20.984 1 89.69 8 LEU B CA 1
ATOM 2571 C C . LEU B 1 8 ? -5.77 29.359 19.875 1 89.69 8 LEU B C 1
ATOM 2573 O O . LEU B 1 8 ? -5.852 28.906 18.719 1 89.69 8 LEU B O 1
ATOM 2577 N N . SER B 1 9 ? -6.094 30.578 20.203 1 91.06 9 SER B N 1
ATOM 2578 C CA . SER B 1 9 ? -6.703 31.453 19.203 1 91.06 9 SER B CA 1
ATOM 2579 C C . SER B 1 9 ? -5.691 31.859 18.141 1 91.06 9 SER B C 1
ATOM 2581 O O . SER B 1 9 ? -6.074 32.25 17.031 1 91.06 9 SER B O 1
ATOM 2583 N N . SER B 1 10 ? -4.473 31.75 18.469 1 91.56 10 SER B N 1
ATOM 2584 C CA . SER B 1 10 ? -3.436 32.031 17.484 1 91.56 10 SER B CA 1
ATOM 2585 C C . SER B 1 10 ? -3.496 31.047 16.312 1 91.56 10 SER B C 1
ATOM 2587 O O . SER B 1 10 ? -2.934 31.312 15.25 1 91.56 10 SER B O 1
ATOM 2589 N N . ALA B 1 11 ? -4.172 29.953 16.531 1 94 11 ALA B N 1
ATOM 2590 C CA . ALA B 1 11 ? -4.324 28.953 15.492 1 94 11 ALA B CA 1
ATOM 2591 C C . ALA B 1 11 ? -5.098 29.5 14.305 1 94 11 ALA B C 1
ATOM 2593 O O . ALA B 1 11 ? -5.09 28.922 13.219 1 94 11 ALA B O 1
ATOM 2594 N N . ASN B 1 12 ? -5.734 30.625 14.445 1 95.75 12 ASN B N 1
ATOM 2595 C CA . ASN B 1 12 ? -6.504 31.25 13.375 1 95.75 12 ASN B CA 1
ATOM 2596 C C . ASN B 1 12 ? -5.672 32.25 12.602 1 95.75 12 ASN B C 1
ATOM 2598 O O . ASN B 1 12 ? -6.211 33.062 11.82 1 95.75 12 ASN B O 1
ATOM 2602 N N . SER B 1 13 ? -4.379 32.25 12.812 1 95.31 13 SER B N 1
ATOM 2603 C CA . SER B 1 13 ? -3.473 33.188 12.125 1 95.31 13 SER B CA 1
ATOM 2604 C C . SER B 1 13 ? -2.506 32.406 11.219 1 95.31 13 SER B C 1
ATOM 2606 O O . SER B 1 13 ? -2.061 31.328 11.555 1 95.31 13 SER B O 1
ATOM 2608 N N . TRP B 1 14 ? -2.125 33.125 10.133 1 95.75 14 TRP B N 1
ATOM 2609 C CA . TRP B 1 14 ? -1.113 32.531 9.25 1 95.75 14 TRP B CA 1
ATOM 2610 C C . TRP B 1 14 ? 0.26 32.562 9.906 1 95.75 14 TRP B C 1
ATOM 2612 O O . TRP B 1 14 ? 1.15 31.797 9.523 1 95.75 14 TRP B O 1
ATOM 2622 N N . ALA B 1 15 ? 0.392 33.5 10.797 1 94.19 15 ALA B N 1
ATOM 2623 C CA . ALA B 1 15 ? 1.628 33.594 11.57 1 94.19 15 ALA B CA 1
ATOM 2624 C C . ALA B 1 15 ? 1.525 32.75 12.852 1 94.19 15 ALA B C 1
ATOM 2626 O O . ALA B 1 15 ? 1.102 33.25 13.891 1 94.19 15 ALA B O 1
ATOM 2627 N N . PHE B 1 16 ? 1.875 31.562 12.789 1 95.44 16 PHE B N 1
ATOM 2628 C CA . PHE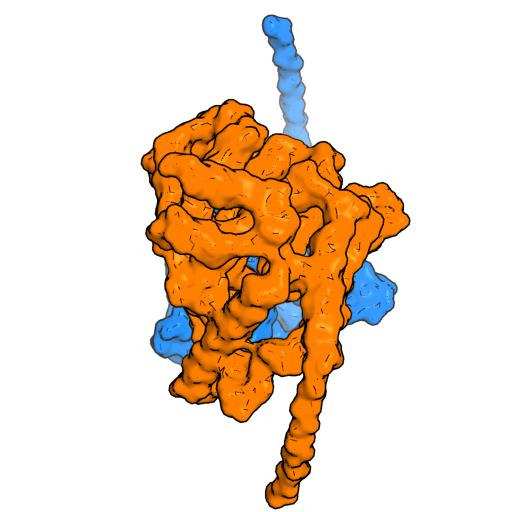 B 1 16 ? 1.728 30.609 13.883 1 95.44 16 PHE B CA 1
ATOM 2629 C C . PHE B 1 16 ? 3.088 30.094 14.352 1 95.44 16 PHE B C 1
ATOM 2631 O O . PHE B 1 16 ? 3.994 29.906 13.539 1 95.44 16 PHE B O 1
ATOM 2638 N N . ASP B 1 17 ? 3.199 29.984 15.664 1 96.62 17 ASP B N 1
ATOM 2639 C CA . ASP B 1 17 ? 4.41 29.469 16.297 1 96.62 17 ASP B CA 1
ATOM 2640 C C . ASP B 1 17 ? 4.102 28.219 17.125 1 96.62 17 ASP B C 1
ATOM 2642 O O . ASP B 1 17 ? 3.686 28.328 18.281 1 96.62 17 ASP B O 1
ATOM 2646 N N . ALA B 1 18 ? 4.414 27.078 16.594 1 95.69 18 ALA B N 1
ATOM 2647 C CA . ALA B 1 18 ? 4.117 25.812 17.25 1 95.69 18 ALA B CA 1
ATOM 2648 C C . ALA B 1 18 ? 4.922 25.641 18.531 1 95.69 18 ALA B C 1
ATOM 2650 O O . ALA B 1 18 ? 4.477 24.984 19.469 1 95.69 18 ALA B O 1
ATOM 2651 N N . PHE B 1 19 ? 6.109 26.234 18.547 1 96.81 19 PHE B N 1
ATOM 2652 C CA . PHE B 1 19 ? 6.953 26.141 19.734 1 96.81 19 PHE B CA 1
ATOM 2653 C C . PHE B 1 19 ? 6.344 26.922 20.891 1 96.81 19 PHE B C 1
ATOM 2655 O O . PHE B 1 19 ? 6.391 26.469 22.031 1 96.81 19 PHE B O 1
ATOM 2662 N N . GLN B 1 20 ? 5.852 28.078 20.562 1 95.12 20 GLN B N 1
ATOM 2663 C CA . GLN B 1 20 ? 5.164 28.844 21.578 1 95.12 20 GLN B CA 1
ATOM 2664 C C . GLN B 1 20 ? 3.957 28.078 22.125 1 95.12 20 GLN B C 1
ATOM 2666 O O . GLN B 1 20 ? 3.713 28.078 23.328 1 95.12 20 GLN B O 1
ATOM 2671 N N . LEU B 1 21 ? 3.207 27.469 21.234 1 95.25 21 LEU B N 1
ATOM 2672 C CA . LEU B 1 21 ? 2.078 26.656 21.672 1 95.25 21 LEU B CA 1
ATOM 2673 C C . LEU B 1 21 ? 2.545 25.516 22.578 1 95.25 21 LEU B C 1
ATOM 2675 O O . LEU B 1 21 ? 1.914 25.219 23.594 1 95.25 21 LEU B O 1
ATOM 2679 N N . THR B 1 22 ? 3.574 24.859 22.188 1 96 22 THR B N 1
ATOM 2680 C CA . THR B 1 22 ? 4.125 23.734 22.969 1 96 22 THR B CA 1
ATOM 2681 C C . THR B 1 22 ? 4.473 24.188 24.375 1 96 22 THR B C 1
ATOM 2683 O O . THR B 1 22 ? 4.125 23.5 25.344 1 96 22 THR B O 1
ATOM 2686 N N . SER B 1 23 ? 5.156 25.328 24.422 1 94.69 23 SER B N 1
ATOM 2687 C CA . SER B 1 23 ? 5.516 25.859 25.719 1 94.69 23 SER B CA 1
ATOM 2688 C C . SER B 1 23 ? 4.277 26.219 26.547 1 94.69 23 SER B C 1
ATOM 2690 O O . SER B 1 23 ? 4.199 25.891 27.734 1 94.69 23 SER B O 1
ATOM 2692 N N . ALA B 1 24 ? 3.305 26.797 25.922 1 92.81 24 ALA B N 1
ATOM 2693 C CA . ALA B 1 24 ? 2.094 27.25 26.594 1 92.81 24 ALA B CA 1
ATOM 2694 C C . ALA B 1 24 ? 1.248 26.078 27.078 1 92.81 24 ALA B C 1
ATOM 2696 O O . ALA B 1 24 ? 0.542 26.172 28.078 1 92.81 24 ALA B O 1
ATOM 2697 N N . MET B 1 25 ? 1.343 24.984 26.391 1 92.25 25 MET B N 1
ATOM 2698 C CA . MET B 1 25 ? 0.507 23.828 26.688 1 92.25 25 MET B CA 1
ATOM 2699 C C . MET B 1 25 ? 1.289 22.781 27.484 1 92.25 25 MET B C 1
ATOM 2701 O O . MET B 1 25 ? 0.928 21.609 27.5 1 92.25 25 MET B O 1
ATOM 2705 N N . ALA B 1 26 ? 2.391 23.188 28.047 1 92.19 26 ALA B N 1
ATOM 2706 C CA . ALA B 1 26 ? 3.205 22.344 28.922 1 92.19 26 ALA B CA 1
ATOM 2707 C C . ALA B 1 26 ? 3.621 21.062 28.203 1 92.19 26 ALA B C 1
ATOM 2709 O O . ALA B 1 26 ? 3.523 19.969 28.766 1 92.19 26 ALA B O 1
ATOM 2710 N N . GLY B 1 27 ? 3.865 21.203 26.969 1 95.25 27 GLY B N 1
ATOM 2711 C CA . GLY B 1 27 ? 4.457 20.094 26.234 1 95.25 27 GLY B CA 1
ATOM 2712 C C . GLY B 1 27 ? 3.434 19.234 25.516 1 95.25 27 GLY B C 1
ATOM 2713 O O . GLY B 1 27 ? 3.771 18.188 24.969 1 95.25 27 GLY B O 1
ATOM 2714 N N . ARG B 1 28 ? 2.17 19.625 25.5 1 97 28 ARG B N 1
ATOM 2715 C CA . ARG B 1 28 ? 1.146 18.812 24.844 1 97 28 ARG B CA 1
ATOM 2716 C C . ARG B 1 28 ? 0.372 19.656 23.828 1 97 28 ARG B C 1
ATOM 2718 O O . ARG B 1 28 ? -0.844 19.812 23.953 1 97 28 ARG B O 1
ATOM 2725 N N . PRO B 1 29 ? 1.021 20.156 22.781 1 97.88 29 PRO B N 1
ATOM 2726 C CA . PRO B 1 29 ? 0.397 21.078 21.828 1 97.88 29 PRO B CA 1
ATOM 2727 C C . PRO B 1 29 ? -0.608 20.391 20.922 1 97.88 29 PRO B C 1
ATOM 2729 O O . PRO B 1 29 ? -1.619 20.984 20.531 1 97.88 29 PRO B O 1
ATOM 2732 N N . LEU B 1 30 ? -0.393 19.109 20.609 1 98.62 30 LEU B N 1
ATOM 2733 C CA . LEU B 1 30 ? -1.154 18.422 19.562 1 98.62 30 LEU B CA 1
ATOM 2734 C C . LEU B 1 30 ? -2.555 18.078 20.062 1 98.62 30 LEU B C 1
ATOM 2736 O O . LEU B 1 30 ? -3.549 18.453 19.438 1 98.62 30 LEU B O 1
ATOM 2740 N N . SER B 1 31 ? -2.623 17.328 21.203 1 98.56 31 SER B N 1
ATOM 2741 C CA . SER B 1 31 ? -3.914 16.875 21.719 1 98.56 31 SER B CA 1
ATOM 2742 C C . SER B 1 31 ? -4.812 18.062 22.078 1 98.56 31 SER B C 1
ATOM 2744 O O . SER B 1 31 ? -6 18.062 21.75 1 98.56 31 SER B O 1
ATOM 2746 N N . VAL B 1 32 ? -4.215 19.094 22.625 1 97.81 32 VAL B N 1
ATOM 2747 C CA . VAL B 1 32 ? -4.984 20.25 23.078 1 97.81 32 VAL B CA 1
ATOM 2748 C C . VAL B 1 32 ? -5.508 21.016 21.859 1 97.81 32 VAL B C 1
ATOM 2750 O O . VAL B 1 32 ? -6.691 21.359 21.797 1 97.81 32 VAL B O 1
ATOM 2753 N N . LEU B 1 33 ? -4.645 21.297 20.938 1 98.31 33 LEU B N 1
ATOM 2754 C CA . LEU B 1 33 ? -5.051 22.047 19.766 1 98.31 33 LEU B CA 1
ATOM 2755 C C . LEU B 1 33 ? -6.117 21.297 18.969 1 98.31 33 LEU B C 1
ATOM 2757 O O . LEU B 1 33 ? -7.137 21.859 18.594 1 98.31 33 LEU B O 1
ATOM 2761 N N . ALA B 1 34 ? -5.871 20 18.719 1 98.69 34 ALA B N 1
ATOM 2762 C CA . ALA B 1 34 ? -6.805 19.219 17.922 1 98.69 34 ALA B CA 1
ATOM 2763 C C . ALA B 1 34 ? -8.172 19.141 18.594 1 98.69 34 ALA B C 1
ATOM 2765 O O . ALA B 1 34 ? -9.203 19.312 17.938 1 98.69 34 ALA B O 1
ATOM 2766 N N . TYR B 1 35 ? -8.117 18.844 19.875 1 98.31 35 TYR B N 1
ATOM 2767 C CA . TYR B 1 35 ? -9.367 18.797 20.625 1 98.31 35 TYR B CA 1
ATOM 2768 C C . TYR B 1 35 ? -10.125 20.109 20.531 1 98.31 35 TYR B C 1
ATOM 2770 O O . TYR B 1 35 ? -11.328 20.125 20.266 1 98.31 35 TYR B O 1
ATOM 2778 N N . TRP B 1 36 ? -9.438 21.188 20.703 1 97.62 36 TRP B N 1
ATOM 2779 C CA . TRP B 1 36 ? -10.031 22.516 20.625 1 97.62 36 TRP B CA 1
ATOM 2780 C C . TRP B 1 36 ? -10.609 22.797 19.25 1 97.62 36 TRP B C 1
ATOM 2782 O O . TRP B 1 36 ? -11.742 23.25 19.125 1 97.62 36 TRP B O 1
ATOM 2792 N N . LEU B 1 37 ? -9.906 22.5 18.203 1 98.06 37 LEU B N 1
ATOM 2793 C CA . LEU B 1 37 ? -10.352 22.766 16.844 1 98.06 37 LEU B CA 1
ATOM 2794 C C . LEU B 1 37 ? -11.57 21.938 16.5 1 98.06 37 LEU B C 1
ATOM 2796 O O . LEU B 1 37 ? -12.492 22.422 15.836 1 98.06 37 LEU B O 1
ATOM 2800 N N . LEU B 1 38 ? -11.586 20.656 16.938 1 98.44 38 LEU B N 1
ATOM 2801 C CA . LEU B 1 38 ? -12.703 19.766 16.625 1 98.44 38 LEU B CA 1
ATOM 2802 C C . LEU B 1 38 ? -13.984 20.266 17.297 1 98.44 38 LEU B C 1
ATOM 2804 O O . LEU B 1 38 ? -15.078 20.094 16.75 1 98.44 38 LEU B O 1
ATOM 2808 N N . HIS B 1 39 ? -13.828 20.891 18.375 1 97 39 HIS B N 1
ATOM 2809 C CA . HIS B 1 39 ? -14.992 21.422 19.078 1 97 39 HIS B CA 1
ATOM 2810 C C . HIS B 1 39 ? -15.367 22.812 18.547 1 97 39 HIS B C 1
ATOM 2812 O O . HIS B 1 39 ? -16.547 23.078 18.297 1 97 39 HIS B O 1
ATOM 2818 N N . GLN B 1 40 ? -14.352 23.641 18.344 1 95.38 40 GLN B N 1
ATOM 2819 C CA . GLN B 1 40 ? -14.594 25 17.875 1 95.38 40 GLN B CA 1
ATOM 2820 C C . GLN B 1 40 ? -15.219 25 16.484 1 95.38 40 GLN B C 1
ATOM 2822 O O . GLN B 1 40 ? -16.031 25.859 16.156 1 95.38 40 GLN B O 1
ATOM 2827 N N . SER B 1 41 ? -14.906 24.031 15.672 1 95.88 41 SER B N 1
ATOM 2828 C CA . SER B 1 41 ? -15.414 23.953 14.312 1 95.88 41 SER B CA 1
ATOM 2829 C C . SER B 1 41 ? -16.812 23.359 14.273 1 95.88 41 SER B C 1
ATOM 2831 O O . SER B 1 41 ? -17.469 23.359 13.234 1 95.88 41 SER B O 1
ATOM 2833 N N . GLY B 1 42 ? -17.281 22.781 15.414 1 97.12 42 GLY B N 1
ATOM 2834 C CA . GLY B 1 42 ? -18.578 22.141 15.469 1 97.12 42 GLY B CA 1
ATOM 2835 C C . GLY B 1 42 ? -18.578 20.703 14.977 1 97.12 42 GLY B C 1
ATOM 2836 O O . GLY B 1 42 ? -19.609 20.031 14.992 1 97.12 42 GLY B O 1
ATOM 2837 N N . LEU B 1 43 ? -17.422 20.219 14.664 1 97.94 43 LEU B N 1
ATOM 2838 C CA . LEU B 1 43 ? -17.312 18.891 14.086 1 97.94 43 LEU B CA 1
ATOM 2839 C C . LEU B 1 43 ? -17.625 17.812 15.133 1 97.94 43 LEU B C 1
ATOM 2841 O O . LEU B 1 43 ? -18.219 16.781 14.812 1 97.94 43 LEU B O 1
ATOM 2845 N N . ALA B 1 44 ? -17.141 18.062 16.344 1 98.06 44 ALA B N 1
ATOM 2846 C CA . ALA B 1 44 ? -17.406 17.094 17.406 1 98.06 44 ALA B CA 1
ATOM 2847 C C . ALA B 1 44 ? -18.906 16.891 17.594 1 98.06 44 ALA B C 1
ATOM 2849 O O . ALA B 1 44 ? -19.359 15.758 17.766 1 98.06 44 ALA B O 1
ATOM 2850 N N . ALA B 1 45 ? -19.625 17.969 17.547 1 97.44 45 ALA B N 1
ATOM 2851 C CA . ALA B 1 45 ? -21.078 17.891 17.688 1 97.44 45 ALA B CA 1
ATOM 2852 C C . ALA B 1 45 ? -21.719 17.281 16.453 1 97.44 45 ALA B C 1
ATOM 2854 O O . ALA B 1 45 ? -22.594 16.422 16.562 1 97.44 45 ALA B O 1
ATOM 2855 N N . TRP B 1 46 ? -21.328 17.734 15.32 1 97.5 46 TRP B N 1
ATOM 2856 C CA . TRP B 1 46 ? -21.891 17.297 14.047 1 97.5 46 TRP B CA 1
ATOM 2857 C C . TRP B 1 46 ? -21.75 15.781 13.898 1 97.5 46 TRP B C 1
ATOM 2859 O O . TRP B 1 46 ? -22.703 15.109 13.469 1 97.5 46 TRP B O 1
ATOM 2869 N N . ALA B 1 47 ? -20.625 15.242 14.328 1 97.81 47 ALA B N 1
ATOM 2870 C CA . ALA B 1 47 ? -20.344 13.82 14.125 1 97.81 47 ALA B CA 1
ATOM 2871 C C . ALA B 1 47 ? -20.688 13.008 15.375 1 97.81 47 ALA B C 1
ATOM 2873 O O . ALA B 1 47 ? -20.438 11.805 15.422 1 97.81 47 ALA B O 1
ATOM 2874 N N . HIS B 1 48 ? -21.203 13.703 16.406 1 97.25 48 HIS B N 1
ATOM 2875 C CA . HIS B 1 48 ? -21.562 13.055 17.656 1 97.25 48 HIS B CA 1
ATOM 2876 C C . HIS B 1 48 ? -20.375 12.281 18.234 1 97.25 48 HIS B C 1
ATOM 2878 O O . HIS B 1 48 ? -20.516 11.117 18.609 1 97.25 48 HIS B O 1
ATOM 2884 N N . LEU B 1 49 ? -19.234 12.945 18.266 1 98.25 49 LEU B N 1
ATOM 2885 C CA . LEU B 1 49 ? -18.031 12.305 18.812 1 98.25 49 LEU B CA 1
ATOM 2886 C C . LEU B 1 49 ? -18.125 12.188 20.328 1 98.25 49 LEU B C 1
ATOM 2888 O O . LEU B 1 49 ? -18.625 13.094 21 1 98.25 49 LEU B O 1
ATOM 2892 N N . ASP B 1 50 ? -17.688 11.031 20.844 1 98.12 50 ASP B N 1
ATOM 2893 C CA . ASP B 1 50 ? -17.547 10.891 22.281 1 98.12 50 ASP B CA 1
ATOM 2894 C C . ASP B 1 50 ? -16.391 11.734 22.812 1 98.12 50 ASP B C 1
ATOM 2896 O O . ASP B 1 50 ? -15.227 11.422 22.562 1 98.12 50 ASP B O 1
ATOM 2900 N N . HIS B 1 51 ? -16.641 12.664 23.672 1 97.5 51 HIS B N 1
ATOM 2901 C CA . HIS B 1 51 ? -15.656 13.664 24.062 1 97.5 51 HIS B CA 1
ATOM 2902 C C . HIS B 1 51 ? -14.547 13.039 24.906 1 97.5 51 HIS B C 1
ATOM 2904 O O . HIS B 1 51 ? -13.375 13.391 24.734 1 97.5 51 HIS B O 1
ATOM 2910 N N . THR B 1 52 ? -14.883 12.172 25.75 1 98.38 52 THR B N 1
ATOM 2911 C CA . THR B 1 52 ? -13.906 11.539 26.625 1 98.38 52 THR B CA 1
ATOM 2912 C C . THR B 1 52 ? -12.984 10.625 25.828 1 98.38 52 THR B C 1
ATOM 2914 O O . THR B 1 52 ? -11.758 10.672 25.984 1 98.38 52 THR B O 1
ATOM 2917 N N . LYS B 1 53 ? -13.586 9.844 24.969 1 98.75 53 LYS B N 1
ATOM 2918 C CA . LYS B 1 53 ? -12.812 8.914 24.156 1 98.75 53 LYS B CA 1
ATOM 2919 C C . LYS B 1 53 ? -11.938 9.672 23.156 1 98.75 53 LYS B C 1
ATOM 2921 O O . LYS B 1 53 ? -10.812 9.25 22.875 1 98.75 53 LYS B O 1
ATOM 2926 N N . LEU B 1 54 ? -12.5 10.75 22.656 1 98.81 54 LEU B N 1
ATOM 2927 C CA . LEU B 1 54 ? -11.719 11.594 21.766 1 98.81 54 LEU B CA 1
ATOM 2928 C C . LEU B 1 54 ? -10.484 12.141 22.469 1 98.81 54 LEU B C 1
ATOM 2930 O O . LEU B 1 54 ? -9.375 12.086 21.922 1 98.81 54 LEU B O 1
ATOM 2934 N N . ALA B 1 55 ? -10.656 12.641 23.609 1 98.69 55 ALA B N 1
ATOM 2935 C CA . ALA B 1 55 ? -9.539 13.172 24.391 1 98.69 55 ALA B CA 1
ATOM 2936 C C . ALA B 1 55 ? -8.492 12.086 24.641 1 98.69 55 ALA B C 1
ATOM 2938 O O . ALA B 1 55 ? -7.289 12.328 24.516 1 98.69 55 ALA B O 1
ATOM 2939 N N . ARG B 1 56 ? -8.945 10.914 25.016 1 98.75 56 ARG B N 1
ATOM 2940 C CA . ARG B 1 56 ? -8.031 9.805 25.281 1 98.75 56 ARG B CA 1
ATOM 2941 C C . ARG B 1 56 ? -7.266 9.414 24.031 1 98.75 56 ARG B C 1
ATOM 2943 O O . ARG B 1 56 ? -6.055 9.172 24.078 1 98.75 56 ARG B O 1
ATOM 2950 N N . TRP B 1 57 ? -7.996 9.32 22.906 1 98.88 57 TRP B N 1
ATOM 2951 C CA . TRP B 1 57 ? -7.363 8.961 21.656 1 98.88 57 TRP B CA 1
ATOM 2952 C C . TRP B 1 57 ? -6.312 9.992 21.25 1 98.88 57 TRP B C 1
ATOM 2954 O O . TRP B 1 57 ? -5.188 9.633 20.906 1 98.88 57 TRP B O 1
ATOM 2964 N N . LEU B 1 58 ? -6.66 11.25 21.359 1 98.88 58 LEU B N 1
ATOM 2965 C CA . LEU B 1 58 ? -5.73 12.312 21 1 98.88 58 LEU B CA 1
ATOM 2966 C C . LEU B 1 58 ? -4.5 12.281 21.906 1 98.88 58 LEU B C 1
ATOM 2968 O O . LEU B 1 58 ? -3.375 12.461 21.438 1 98.88 58 LEU B O 1
ATOM 2972 N N . CYS B 1 59 ? -4.691 12.07 23.141 1 98.81 59 CYS B N 1
ATOM 2973 C CA . CYS B 1 59 ? -3.58 11.984 24.078 1 98.81 59 CYS B CA 1
ATOM 2974 C C . CYS B 1 59 ? -2.678 10.805 23.734 1 98.81 59 CYS B C 1
ATOM 2976 O O . CYS B 1 59 ? -1.453 10.914 23.797 1 98.81 59 CYS B O 1
ATOM 2978 N N . ARG B 1 60 ? -3.285 9.68 23.406 1 98.81 60 ARG B N 1
ATOM 2979 C CA . ARG B 1 60 ? -2.51 8.492 23.062 1 98.81 60 ARG B CA 1
ATOM 2980 C C . ARG B 1 60 ? -1.71 8.719 21.781 1 98.81 60 ARG B C 1
ATOM 2982 O O . ARG B 1 60 ? -0.557 8.297 21.688 1 98.81 60 ARG B O 1
ATOM 2989 N N . ILE B 1 61 ? -2.352 9.367 20.812 1 98.88 61 ILE B N 1
ATOM 2990 C CA . ILE B 1 61 ? -1.639 9.727 19.578 1 98.88 61 ILE B CA 1
ATOM 2991 C C . ILE B 1 61 ? -0.441 10.609 19.922 1 98.88 61 ILE B C 1
ATOM 2993 O O . ILE B 1 61 ? 0.681 10.336 19.484 1 98.88 61 ILE B O 1
ATOM 2997 N N . GLU B 1 62 ? -0.691 11.641 20.688 1 98.88 62 GLU B N 1
ATOM 2998 C CA . GLU B 1 62 ? 0.388 12.555 21.031 1 98.88 62 GLU B CA 1
ATOM 2999 C C . GLU B 1 62 ? 1.503 11.836 21.781 1 98.88 62 GLU B C 1
ATOM 3001 O O . GLU B 1 62 ? 2.686 12.102 21.562 1 98.88 62 GLU B O 1
ATOM 3006 N N . ASP B 1 63 ? 1.141 10.891 22.703 1 98.69 63 ASP B N 1
ATOM 3007 C CA . ASP B 1 63 ? 2.121 10.109 23.438 1 98.69 63 ASP B CA 1
ATOM 3008 C C . ASP B 1 63 ? 2.939 9.219 22.5 1 98.69 63 ASP B C 1
ATOM 3010 O O . ASP B 1 63 ? 4.055 8.82 22.844 1 98.69 63 ASP B O 1
ATOM 3014 N N . GLY B 1 64 ? 2.385 8.891 21.391 1 98.75 64 GLY B N 1
ATOM 3015 C CA . GLY B 1 64 ? 3.055 8.016 20.438 1 98.75 64 GLY B CA 1
ATOM 3016 C C . GLY B 1 64 ? 4.043 8.742 19.547 1 98.75 64 GLY B C 1
ATOM 3017 O O . GLY B 1 64 ? 4.883 8.117 18.906 1 98.75 64 GLY B O 1
ATOM 3018 N N . TYR B 1 65 ? 3.926 10.039 19.453 1 98.75 65 TYR B N 1
ATOM 3019 C CA . TYR B 1 65 ? 4.949 10.797 18.75 1 98.75 65 TYR B CA 1
ATOM 3020 C C . TYR B 1 65 ? 6.285 10.734 19.484 1 98.75 65 TYR B C 1
ATOM 3022 O O . TYR B 1 65 ? 6.355 11.039 20.672 1 98.75 65 TYR B O 1
ATOM 3030 N N . CYS B 1 66 ? 7.309 10.312 18.797 1 97.94 66 CYS B N 1
ATOM 3031 C CA . CYS B 1 66 ? 8.648 10.195 19.359 1 97.94 66 CYS B CA 1
ATOM 3032 C C . CYS B 1 66 ? 9.266 11.57 19.578 1 97.94 66 CYS B C 1
ATOM 3034 O O . CYS B 1 66 ? 8.805 12.562 19.016 1 97.94 66 CYS B O 1
ATOM 3036 N N . ALA B 1 67 ? 10.266 11.562 20.406 1 97.25 67 ALA B N 1
ATOM 3037 C CA . ALA B 1 67 ? 10.961 12.812 20.703 1 97.25 67 ALA B CA 1
ATOM 3038 C C . ALA B 1 67 ? 12.031 13.102 19.641 1 97.25 67 ALA B C 1
ATOM 3040 O O . ALA B 1 67 ? 13.188 13.352 19.984 1 97.25 67 ALA B O 1
ATOM 3041 N N . ASN B 1 68 ? 11.672 13.07 18.406 1 98.5 68 ASN B N 1
ATOM 3042 C CA . ASN B 1 68 ? 12.547 13.461 17.312 1 98.5 68 ASN B CA 1
ATOM 3043 C C . ASN B 1 68 ? 12.727 14.977 17.25 1 98.5 68 ASN B C 1
ATOM 3045 O O . ASN B 1 68 ? 11.859 15.727 17.688 1 98.5 68 ASN B O 1
ATOM 3049 N N . PRO B 1 69 ? 13.812 15.383 16.703 1 98.44 69 PRO B N 1
ATOM 3050 C CA . PRO B 1 69 ? 13.984 16.828 16.562 1 98.44 69 PRO B CA 1
ATOM 3051 C C . PRO B 1 69 ? 12.906 17.469 15.703 1 98.44 69 PRO B C 1
ATOM 3053 O O . PRO B 1 69 ? 12.328 18.5 16.094 1 98.44 69 PRO B O 1
ATOM 3056 N N . TYR B 1 70 ? 12.547 16.906 14.594 1 98.62 70 TYR B N 1
ATOM 3057 C CA . TYR B 1 70 ? 11.625 17.531 13.648 1 98.62 70 TYR B CA 1
ATOM 3058 C C . TYR B 1 70 ? 10.266 16.844 13.68 1 98.62 70 TYR B C 1
ATOM 3060 O O . TYR B 1 70 ? 9.25 17.469 13.992 1 98.62 70 TYR B O 1
ATOM 3068 N N . HIS B 1 71 ? 10.25 15.516 13.359 1 98.81 71 HIS B N 1
ATOM 3069 C CA . HIS B 1 71 ? 8.992 14.781 13.312 1 98.81 71 HIS B CA 1
ATOM 3070 C C . HIS B 1 71 ? 8.508 14.43 14.719 1 98.81 71 HIS B C 1
ATOM 3072 O O . HIS B 1 71 ? 8.664 13.289 15.164 1 98.81 71 HIS B O 1
ATOM 3078 N N . ASN B 1 72 ? 7.898 15.352 15.359 1 98.69 72 ASN B N 1
ATOM 3079 C CA . ASN B 1 72 ? 7.43 15.234 16.734 1 98.69 72 ASN B CA 1
ATOM 3080 C C . ASN B 1 72 ? 6.039 15.836 16.906 1 98.69 72 ASN B C 1
ATOM 3082 O O . ASN B 1 72 ? 5.41 16.25 15.93 1 98.69 72 ASN B O 1
ATOM 3086 N N . ARG B 1 73 ? 5.57 15.844 18.141 1 98.75 73 ARG B N 1
ATOM 3087 C CA . ARG B 1 73 ? 4.215 16.297 18.453 1 98.75 73 ARG B CA 1
ATOM 3088 C C . ARG B 1 73 ? 4.039 17.766 18.125 1 98.75 73 ARG B C 1
ATOM 3090 O O . ARG B 1 73 ? 2.953 18.188 17.719 1 98.75 73 ARG B O 1
ATOM 3097 N N . SER B 1 74 ? 5.062 18.594 18.25 1 98.69 74 SER B N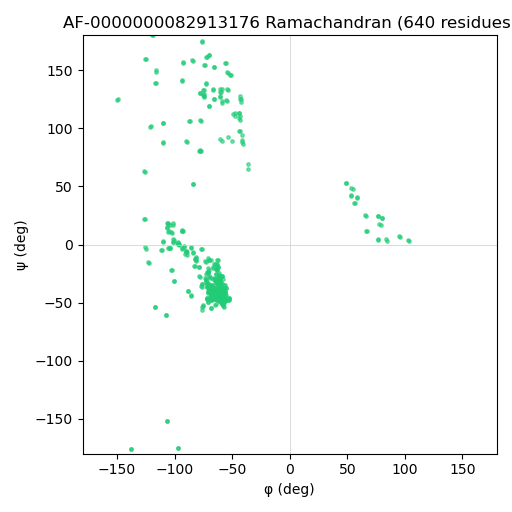 1
ATOM 3098 C CA . SER B 1 74 ? 4.98 20 17.891 1 98.69 74 SER B CA 1
ATOM 3099 C C . SER B 1 74 ? 4.82 20.188 16.391 1 98.69 74 SER B C 1
ATOM 3101 O O . SER B 1 74 ? 4.059 21.062 15.945 1 98.69 74 SER B O 1
ATOM 3103 N N . HIS B 1 75 ? 5.594 19.391 15.648 1 98.88 75 HIS B N 1
ATOM 3104 C CA . HIS B 1 75 ? 5.43 19.406 14.195 1 98.88 75 HIS B CA 1
ATOM 3105 C C . HIS B 1 75 ? 4.008 19.031 13.797 1 98.88 75 HIS B C 1
ATOM 3107 O O . HIS B 1 75 ? 3.406 19.688 12.945 1 98.88 75 HIS B O 1
ATOM 3113 N N . ALA B 1 76 ? 3.49 18 14.43 1 98.88 76 ALA B N 1
ATOM 3114 C CA . ALA B 1 76 ? 2.123 17.578 14.141 1 98.88 76 ALA B CA 1
ATOM 3115 C C . ALA B 1 76 ? 1.128 18.703 14.43 1 98.88 76 ALA B C 1
ATOM 3117 O O . ALA B 1 76 ? 0.189 18.922 13.664 1 98.88 76 ALA B O 1
ATOM 3118 N N . ALA B 1 77 ? 1.339 19.391 15.523 1 98.75 77 ALA B N 1
ATOM 3119 C CA . ALA B 1 77 ? 0.467 20.516 15.859 1 98.75 77 ALA B CA 1
ATOM 3120 C C . ALA B 1 77 ? 0.545 21.594 14.797 1 98.75 77 ALA B C 1
ATOM 3122 O O . ALA B 1 77 ? -0.473 22.188 14.43 1 98.75 77 ALA B O 1
ATOM 3123 N N . ASP B 1 78 ? 1.732 21.875 14.359 1 98.69 78 ASP B N 1
ATOM 3124 C CA . ASP B 1 78 ? 1.936 22.859 13.305 1 98.69 78 ASP B CA 1
ATOM 3125 C C . ASP B 1 78 ? 1.165 22.469 12.039 1 98.69 78 ASP B C 1
ATOM 3127 O O . ASP B 1 78 ? 0.525 23.312 11.414 1 98.69 78 ASP B O 1
ATOM 3131 N N . VAL B 1 79 ? 1.19 21.203 11.688 1 98.88 79 VAL B N 1
ATOM 3132 C CA . VAL B 1 79 ? 0.505 20.688 10.508 1 98.88 79 VAL B CA 1
ATOM 3133 C C . VAL B 1 79 ? -1.006 20.812 10.688 1 98.88 79 VAL B C 1
ATOM 3135 O O . VAL B 1 79 ? -1.715 21.234 9.773 1 98.88 79 VAL B O 1
ATOM 3138 N N . VAL B 1 80 ? -1.497 20.453 11.867 1 98.88 80 VAL B N 1
ATOM 3139 C CA . VAL B 1 80 ? -2.922 20.562 12.156 1 98.88 80 VAL B CA 1
ATOM 3140 C C . VAL B 1 80 ? -3.367 22.016 12.016 1 98.88 80 VAL B C 1
ATOM 3142 O O . VAL B 1 80 ? -4.402 22.297 11.406 1 98.88 80 VAL B O 1
ATOM 3145 N N . GLN B 1 81 ? -2.586 22.922 12.562 1 98.69 81 GLN B N 1
ATOM 3146 C CA . GLN B 1 81 ? -2.928 24.344 12.516 1 98.69 81 GLN B CA 1
ATOM 3147 C C . GLN B 1 81 ? -2.945 24.844 11.078 1 98.69 81 GLN B C 1
ATOM 3149 O O . GLN B 1 81 ? -3.865 25.562 10.68 1 98.69 81 GLN B O 1
ATOM 3154 N N . THR B 1 82 ? -1.917 24.5 10.312 1 98.75 82 THR B N 1
ATOM 3155 C CA . THR B 1 82 ? -1.866 24.953 8.922 1 98.75 82 THR B CA 1
ATOM 3156 C C . THR B 1 82 ? -3.039 24.375 8.125 1 98.75 82 THR B C 1
ATOM 3158 O O . THR B 1 82 ? -3.646 25.078 7.316 1 98.75 82 THR B O 1
ATOM 3161 N N . MET B 1 83 ? -3.355 23.125 8.359 1 98.75 83 MET B N 1
ATOM 3162 C CA . MET B 1 83 ? -4.504 22.516 7.695 1 98.75 83 MET B CA 1
ATOM 3163 C C . MET B 1 83 ? -5.789 23.25 8.039 1 98.75 83 MET B C 1
ATOM 3165 O O . MET B 1 83 ? -6.633 23.484 7.172 1 98.75 83 MET B O 1
ATOM 3169 N N . HIS B 1 84 ? -5.922 23.609 9.297 1 98.62 84 HIS B N 1
ATOM 3170 C CA . HIS B 1 84 ? -7.07 24.406 9.742 1 98.62 84 HIS B CA 1
ATOM 3171 C C . HIS B 1 84 ? -7.172 25.703 8.961 1 98.62 84 HIS B C 1
ATOM 3173 O O . HIS B 1 84 ? -8.25 26.078 8.492 1 98.62 84 HIS B O 1
ATOM 3179 N N . MET B 1 85 ? -6.09 26.375 8.812 1 98.38 85 MET B N 1
ATOM 3180 C CA . MET B 1 85 ? -6.074 27.656 8.102 1 98.38 85 MET B CA 1
ATOM 3181 C C . MET B 1 85 ? -6.449 27.469 6.637 1 98.38 85 MET B C 1
ATOM 3183 O O . MET B 1 85 ? -7.207 28.25 6.078 1 98.38 85 MET B O 1
ATOM 3187 N N . LEU B 1 86 ? -5.93 26.422 6 1 98.62 86 LEU B N 1
ATOM 3188 C CA . LEU B 1 86 ? -6.234 26.156 4.594 1 98.62 86 LEU B CA 1
ATOM 3189 C C . LEU B 1 86 ? -7.711 25.828 4.41 1 98.62 86 LEU B C 1
ATOM 3191 O O . LEU B 1 86 ? -8.32 26.234 3.42 1 98.62 86 LEU B O 1
ATOM 3195 N N . LEU B 1 87 ? -8.266 25.125 5.352 1 98.25 87 LEU B N 1
ATOM 3196 C CA . LEU B 1 87 ? -9.664 24.734 5.293 1 98.25 87 LEU B CA 1
ATOM 3197 C C . LEU B 1 87 ? -10.578 25.938 5.504 1 98.25 87 LEU B C 1
ATOM 3199 O O . LEU B 1 87 ? -11.531 26.141 4.746 1 98.25 87 LEU B O 1
ATOM 3203 N N . THR B 1 88 ? -10.25 26.812 6.418 1 97 88 THR B N 1
ATOM 3204 C CA . THR B 1 88 ? -11.203 27.812 6.891 1 97 88 THR B CA 1
ATOM 3205 C C . THR B 1 88 ? -10.945 29.156 6.227 1 97 88 THR B C 1
ATOM 3207 O O . THR B 1 88 ? -11.875 29.938 6.004 1 97 88 THR B O 1
ATOM 3210 N N . ARG B 1 89 ? -9.68 29.422 5.918 1 96.69 89 ARG B N 1
ATOM 3211 C CA . ARG B 1 89 ? -9.336 30.75 5.395 1 96.69 89 ARG B CA 1
ATOM 3212 C C . ARG B 1 89 ? -8.656 30.641 4.031 1 96.69 89 ARG B C 1
ATOM 3214 O O . ARG B 1 89 ? -8.562 31.625 3.297 1 96.69 89 ARG B O 1
ATOM 3221 N N . GLY B 1 90 ? -8.227 29.453 3.705 1 97.19 90 GLY B N 1
ATOM 3222 C CA . GLY B 1 90 ? -7.422 29.266 2.51 1 97.19 90 GLY B CA 1
ATOM 3223 C C . GLY B 1 90 ? -8.25 28.953 1.275 1 97.19 90 GLY B C 1
ATOM 3224 O O . GLY B 1 90 ? -7.715 28.844 0.172 1 97.19 90 GLY B O 1
ATOM 3225 N N . GLY B 1 91 ? -9.508 28.75 1.537 1 94.88 91 GLY B N 1
ATOM 3226 C CA . GLY B 1 91 ? -10.375 28.609 0.375 1 94.88 91 GLY B CA 1
ATOM 3227 C C . GLY B 1 91 ? -10.766 27.172 0.083 1 94.88 91 GLY B C 1
ATOM 3228 O O . GLY B 1 91 ? -11.453 26.906 -0.901 1 94.88 91 GLY B O 1
ATOM 3229 N N . LEU B 1 92 ? -10.398 26.219 0.864 1 96.12 92 LEU B N 1
ATOM 3230 C CA . LEU B 1 92 ? -10.781 24.844 0.611 1 96.12 92 LEU B CA 1
ATOM 3231 C C . LEU B 1 92 ? -12.273 24.641 0.858 1 96.12 92 LEU B C 1
ATOM 3233 O O . LEU B 1 92 ? -12.922 23.875 0.145 1 96.12 92 LEU B O 1
ATOM 3237 N N . MET B 1 93 ? -12.734 25.25 1.912 1 92.56 93 MET B N 1
ATOM 3238 C CA . MET B 1 93 ? -14.172 25.188 2.188 1 92.56 93 MET B CA 1
ATOM 3239 C C . MET B 1 93 ? -14.898 26.391 1.605 1 92.56 93 MET B C 1
ATOM 3241 O O . MET B 1 93 ? -14.375 27.5 1.615 1 92.56 93 MET B O 1
ATOM 3245 N N . PRO B 1 94 ? -16.172 26.062 1.029 1 89.19 94 PRO B N 1
ATOM 3246 C CA . PRO B 1 94 ? -16.906 24.797 1.054 1 89.19 94 PRO B CA 1
ATOM 3247 C C . PRO B 1 94 ? -16.625 23.938 -0.178 1 89.19 94 PRO B C 1
ATOM 3249 O O . PRO B 1 94 ? -17.047 22.781 -0.23 1 89.19 94 PRO B O 1
ATOM 3252 N N . GLY B 1 95 ? -15.922 24.406 -1.044 1 87.44 95 GLY B N 1
ATOM 3253 C CA . GLY B 1 95 ? -15.852 23.766 -2.352 1 87.44 95 GLY B CA 1
ATOM 3254 C C . GLY B 1 95 ? -15.148 22.422 -2.324 1 87.44 95 GLY B C 1
ATOM 3255 O O . GLY B 1 95 ? -15.617 21.469 -2.938 1 87.44 95 GLY B O 1
ATOM 3256 N N . TYR B 1 96 ? -14.125 22.266 -1.572 1 89.94 96 TYR B N 1
ATOM 3257 C CA . TYR B 1 96 ? -13.297 21.062 -1.621 1 89.94 96 TYR B CA 1
ATOM 3258 C C . TYR B 1 96 ? -13.445 20.25 -0.344 1 89.94 96 TYR B C 1
ATOM 3260 O O . TYR B 1 96 ? -12.938 19.125 -0.256 1 89.94 96 TYR B O 1
ATOM 3268 N N . ALA B 1 97 ? -14.195 20.766 0.628 1 93.62 97 ALA B N 1
ATOM 3269 C CA . ALA B 1 97 ? -14.32 20.047 1.896 1 93.62 97 ALA B CA 1
ATOM 3270 C C . ALA B 1 97 ? -15.68 20.312 2.541 1 93.62 97 ALA B C 1
ATOM 3272 O O . ALA B 1 97 ? -16.094 21.469 2.68 1 93.62 97 ALA B O 1
ATOM 3273 N N . ASP B 1 98 ? -16.359 19.266 2.816 1 96.06 98 ASP B N 1
ATOM 3274 C CA . ASP B 1 98 ? -17.531 19.312 3.693 1 96.06 98 ASP B CA 1
ATOM 3275 C C . ASP B 1 98 ? -17.156 18.906 5.117 1 96.06 98 ASP B C 1
ATOM 3277 O O . ASP B 1 98 ? -15.977 18.812 5.457 1 96.06 98 ASP B O 1
ATOM 3281 N N . HIS B 1 99 ? -18.094 18.797 6 1 97.25 99 HIS B N 1
ATOM 3282 C CA . HIS B 1 99 ? -17.828 18.484 7.398 1 97.25 99 HIS B CA 1
ATOM 3283 C C . HIS B 1 99 ? -17.047 17.188 7.539 1 97.25 99 HIS B C 1
ATOM 3285 O O . HIS B 1 99 ? -16.078 17.125 8.312 1 97.25 99 HIS B O 1
ATOM 3291 N N . LEU B 1 100 ? -17.438 16.188 6.77 1 98.12 100 LEU B N 1
ATOM 3292 C CA . LEU B 1 100 ? -16.734 14.914 6.852 1 98.12 100 LEU B CA 1
ATOM 3293 C C . LEU B 1 100 ? -15.297 15.047 6.383 1 98.12 100 LEU B C 1
ATOM 3295 O O . LEU B 1 100 ? -14.383 14.508 7.012 1 98.12 100 LEU B O 1
ATOM 3299 N N . THR B 1 101 ? -15.133 15.766 5.328 1 98.06 101 THR B N 1
ATOM 3300 C CA . THR B 1 101 ? -13.797 15.953 4.777 1 98.06 101 THR B CA 1
ATOM 3301 C C . THR B 1 101 ? -12.945 16.812 5.711 1 98.06 101 THR B C 1
ATOM 3303 O O . THR B 1 101 ? -11.734 16.578 5.844 1 98.06 101 THR B O 1
ATOM 3306 N N . GLN B 1 102 ? -13.555 17.781 6.32 1 98.56 102 GLN B N 1
ATOM 3307 C CA . GLN B 1 102 ? -12.844 18.594 7.305 1 98.56 102 GLN B CA 1
ATOM 3308 C C . GLN B 1 102 ? -12.391 17.734 8.484 1 98.56 102 GLN B C 1
ATOM 3310 O O . GLN B 1 102 ? -11.25 17.844 8.93 1 98.56 102 GLN B O 1
ATOM 3315 N N . LEU B 1 103 ? -13.305 16.906 8.984 1 98.81 103 LEU B N 1
ATOM 3316 C CA . LEU B 1 103 ? -12.961 15.992 10.062 1 98.81 103 LEU B CA 1
ATOM 3317 C C . LEU B 1 103 ? -11.812 15.078 9.648 1 98.81 103 LEU B C 1
ATOM 3319 O O . LEU B 1 103 ? -10.844 14.914 10.398 1 98.81 103 LEU B O 1
ATOM 3323 N N . ALA B 1 104 ? -11.891 14.547 8.461 1 98.88 104 ALA B N 1
ATOM 3324 C CA . ALA B 1 104 ? -10.844 13.664 7.941 1 98.88 104 ALA B CA 1
ATOM 3325 C C . ALA B 1 104 ? -9.516 14.391 7.832 1 98.88 104 ALA B C 1
ATOM 3327 O O . ALA B 1 104 ? -8.461 13.828 8.141 1 98.88 104 ALA B O 1
ATOM 3328 N N . ALA B 1 105 ? -9.562 15.586 7.391 1 98.88 105 ALA B N 1
ATOM 3329 C CA . ALA B 1 105 ? -8.352 16.391 7.219 1 98.88 105 ALA B CA 1
ATOM 3330 C C . ALA B 1 105 ? -7.668 16.641 8.562 1 98.88 105 ALA B C 1
ATOM 3332 O O . ALA B 1 105 ? -6.441 16.547 8.672 1 98.88 105 ALA B O 1
ATOM 3333 N N . TYR B 1 106 ? -8.445 16.969 9.578 1 98.88 106 TYR B N 1
ATOM 3334 C CA . TYR B 1 106 ? -7.883 17.156 10.906 1 98.88 106 TYR B CA 1
ATOM 3335 C C . TYR B 1 106 ? -7.25 15.875 11.422 1 98.88 106 TYR B C 1
ATOM 3337 O O . TYR B 1 106 ? -6.121 15.891 11.922 1 98.88 106 TYR B O 1
ATOM 3345 N N . LEU B 1 107 ? -7.98 14.82 11.234 1 98.94 107 LEU B N 1
ATOM 3346 C CA . LEU B 1 107 ? -7.473 13.547 11.734 1 98.94 107 LEU B CA 1
ATOM 3347 C C . LEU B 1 107 ? -6.215 13.125 10.977 1 98.94 107 LEU B C 1
ATOM 3349 O O . LEU B 1 107 ? -5.27 12.609 11.578 1 98.94 107 LEU B O 1
ATOM 3353 N N . ALA B 1 108 ? -6.199 13.312 9.695 1 98.94 108 ALA B N 1
ATOM 3354 C CA . ALA B 1 108 ? -5.016 13.016 8.898 1 98.94 108 ALA B CA 1
ATOM 3355 C C . ALA B 1 108 ? -3.816 13.844 9.359 1 98.94 108 ALA B C 1
ATOM 3357 O O . ALA B 1 108 ? -2.709 13.32 9.492 1 98.94 108 ALA B O 1
ATOM 3358 N N . ALA B 1 109 ? -4.031 15.094 9.586 1 98.94 109 ALA B N 1
ATOM 3359 C CA . ALA B 1 109 ? -2.961 15.969 10.062 1 98.94 109 ALA B CA 1
ATOM 3360 C C . ALA B 1 109 ? -2.447 15.508 11.422 1 98.94 109 ALA B C 1
ATOM 3362 O O . ALA B 1 109 ? -1.241 15.531 11.68 1 98.94 109 ALA B O 1
ATOM 3363 N N . VAL B 1 110 ? -3.332 15.078 12.242 1 98.94 110 VAL B N 1
ATOM 3364 C CA . VAL B 1 110 ? -3 14.633 13.594 1 98.94 110 VAL B CA 1
ATOM 3365 C C . VAL B 1 110 ? -2.119 13.383 13.523 1 98.94 110 VAL B C 1
ATOM 3367 O O . VAL B 1 110 ? -1.147 13.266 14.273 1 98.94 110 VAL B O 1
ATOM 3370 N N . CYS B 1 111 ? -2.383 12.5 12.625 1 98.69 111 CYS B N 1
ATOM 3371 C CA . CYS B 1 111 ? -1.743 11.195 12.727 1 98.69 111 CYS B CA 1
ATOM 3372 C C . CYS B 1 111 ? -0.712 11 11.625 1 98.69 111 CYS B C 1
ATOM 3374 O O . CYS B 1 11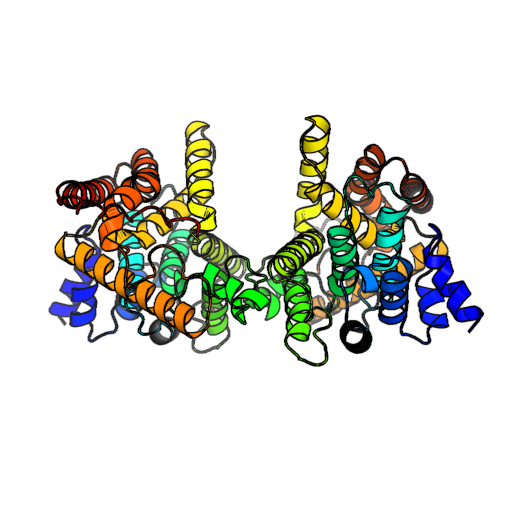1 ? -0.088 9.938 11.531 1 98.69 111 CYS B O 1
ATOM 3376 N N . HIS B 1 112 ? -0.446 11.969 10.75 1 98.88 112 HIS B N 1
ATOM 3377 C CA . HIS B 1 112 ? 0.33 11.789 9.523 1 98.88 112 HIS B CA 1
ATOM 3378 C C . HIS B 1 112 ? 1.754 11.336 9.844 1 98.88 112 HIS B C 1
ATOM 3380 O O . HIS B 1 112 ? 2.398 10.68 9.023 1 98.88 112 HIS B O 1
ATOM 3386 N N . ASP B 1 113 ? 2.262 11.648 11.008 1 98.81 113 ASP B N 1
ATOM 3387 C CA . ASP B 1 113 ? 3.609 11.281 11.43 1 98.81 113 ASP B CA 1
ATOM 3388 C C . ASP B 1 113 ? 3.582 10.531 12.766 1 98.81 113 ASP B C 1
ATOM 3390 O O . ASP B 1 113 ? 4.551 10.562 13.523 1 98.81 113 ASP B O 1
ATOM 3394 N N . TYR B 1 114 ? 2.434 9.938 13.102 1 98.88 114 TYR B N 1
ATOM 3395 C CA . TYR B 1 114 ? 2.305 9.141 14.312 1 98.88 114 TYR B CA 1
ATOM 3396 C C . TYR B 1 114 ? 3.359 8.047 14.359 1 98.88 114 TYR B C 1
ATOM 3398 O O . TYR B 1 114 ? 3.516 7.285 13.398 1 98.88 114 TYR B O 1
ATOM 3406 N N . GLN B 1 115 ? 4.184 8.023 15.453 1 98.81 115 GLN B N 1
ATOM 3407 C CA . GLN B 1 115 ? 5.223 7.031 15.711 1 98.81 115 GLN B CA 1
ATOM 3408 C C . GLN B 1 115 ? 6.344 7.129 14.68 1 98.81 115 GLN B C 1
ATOM 3410 O O . GLN B 1 115 ? 7.02 6.141 14.398 1 98.81 115 GLN B O 1
ATOM 3415 N N . HIS B 1 116 ? 6.504 8.273 14.086 1 98.75 116 HIS B N 1
ATOM 3416 C CA . HIS B 1 116 ? 7.633 8.516 13.195 1 98.75 116 HIS B CA 1
ATOM 3417 C C . HIS B 1 116 ? 8.961 8.328 13.922 1 98.75 116 HIS B C 1
ATOM 3419 O O . HIS B 1 116 ? 9.18 8.93 14.977 1 98.75 116 HIS B O 1
ATOM 3425 N N . ILE B 1 117 ? 9.914 7.633 13.367 1 98.25 117 ILE B N 1
ATOM 3426 C CA . ILE B 1 117 ? 11.086 7.234 14.133 1 98.25 117 ILE B CA 1
ATOM 3427 C C . ILE B 1 117 ? 12.258 8.148 13.797 1 98.25 117 ILE B C 1
ATOM 3429 O O . ILE B 1 117 ? 13.398 7.887 14.195 1 98.25 117 ILE B O 1
ATOM 3433 N N . GLY B 1 118 ? 12 9.172 12.977 1 98.44 118 GLY B N 1
ATOM 3434 C CA . GLY B 1 118 ? 13.039 10.141 12.656 1 98.44 118 GLY B CA 1
ATOM 3435 C C . GLY B 1 118 ? 13.992 9.664 11.586 1 98.44 118 GLY B C 1
ATOM 3436 O O . GLY B 1 118 ? 15.164 10.055 11.57 1 98.44 118 GLY B O 1
ATOM 3437 N N . ARG B 1 119 ? 13.555 8.742 10.781 1 98.12 119 ARG B N 1
ATOM 3438 C CA . ARG B 1 119 ? 14.297 8.219 9.633 1 98.12 119 ARG B CA 1
ATOM 3439 C C . ARG B 1 119 ? 13.477 8.328 8.359 1 98.12 119 ARG B C 1
ATOM 3441 O O . ARG B 1 119 ? 12.258 8.516 8.406 1 98.12 119 ARG B O 1
ATOM 3448 N N . THR B 1 120 ? 14.172 8.281 7.25 1 98 120 THR B N 1
ATOM 3449 C CA . THR B 1 120 ? 13.469 8.336 5.973 1 98 120 THR B CA 1
ATOM 3450 C C . THR B 1 120 ? 13 6.941 5.562 1 98 120 THR B C 1
ATOM 3452 O O . THR B 1 120 ? 13.531 5.934 6.035 1 98 120 THR B O 1
ATOM 3455 N N . ASN B 1 121 ? 12 6.867 4.688 1 98.19 121 ASN B N 1
ATOM 3456 C CA . ASN B 1 121 ? 11.578 5.594 4.117 1 98.19 121 ASN B CA 1
ATOM 3457 C C . ASN B 1 121 ? 12.742 4.875 3.439 1 98.19 121 ASN B C 1
ATOM 3459 O O . ASN B 1 121 ? 12.852 3.648 3.52 1 98.19 121 ASN B O 1
ATOM 3463 N N . ASP B 1 122 ? 13.625 5.633 2.783 1 97.19 122 ASP B N 1
ATOM 3464 C CA . ASP B 1 122 ? 14.773 5.039 2.111 1 97.19 122 ASP B CA 1
ATOM 3465 C C . ASP B 1 122 ? 15.688 4.328 3.111 1 97.19 122 ASP B C 1
ATOM 3467 O O . ASP B 1 122 ? 16.234 3.262 2.814 1 97.19 122 ASP B O 1
ATOM 3471 N N . TRP B 1 123 ? 15.875 4.934 4.273 1 97.81 123 TRP B N 1
ATOM 3472 C CA . TRP B 1 123 ? 16.672 4.305 5.324 1 97.81 123 TRP B CA 1
ATOM 3473 C C . TRP B 1 123 ? 16.047 2.977 5.75 1 97.81 123 TRP B C 1
ATOM 3475 O O . TRP B 1 123 ? 16.766 1.983 5.922 1 97.81 123 TRP B O 1
ATOM 3485 N N . LEU B 1 124 ? 14.719 2.967 5.914 1 98.19 124 LEU B N 1
ATOM 3486 C CA . LEU B 1 124 ? 14.023 1.75 6.316 1 98.19 124 LEU B CA 1
ATOM 3487 C C . LEU B 1 124 ? 14.227 0.64 5.293 1 98.19 124 LEU B C 1
ATOM 3489 O O . LEU B 1 124 ? 14.5 -0.505 5.656 1 98.19 124 LEU B O 1
ATOM 3493 N N . VAL B 1 125 ? 14.047 0.976 4.051 1 97.69 125 VAL B N 1
ATOM 3494 C CA . VAL B 1 125 ? 14.18 0 2.973 1 97.69 125 VAL B CA 1
ATOM 3495 C C . VAL B 1 125 ? 15.625 -0.5 2.906 1 97.69 125 VAL B C 1
ATOM 3497 O O . VAL B 1 125 ? 15.867 -1.708 2.842 1 97.69 125 VAL B O 1
ATOM 3500 N N . GLU B 1 126 ? 16.594 0.459 2.984 1 96.56 126 GLU B N 1
ATOM 3501 C CA . GLU B 1 126 ? 18 0.131 2.891 1 96.56 126 GLU B CA 1
ATOM 3502 C C . GLU B 1 126 ? 18.438 -0.812 4.016 1 96.56 126 GLU B C 1
ATOM 3504 O O . GLU B 1 126 ? 19.266 -1.695 3.809 1 96.56 126 GLU B O 1
ATOM 3509 N N . THR B 1 127 ? 17.859 -0.667 5.125 1 96.19 127 THR B N 1
ATOM 3510 C CA . THR B 1 127 ? 18.266 -1.448 6.289 1 96.19 127 THR B CA 1
ATOM 3511 C C . THR B 1 127 ? 17.359 -2.662 6.465 1 96.19 127 THR B C 1
ATOM 3513 O O . THR B 1 127 ? 17.5 -3.41 7.438 1 96.19 127 THR B O 1
ATOM 3516 N N . GLN B 1 128 ? 16.344 -2.855 5.539 1 95.19 128 GLN B N 1
ATOM 3517 C CA . GLN B 1 128 ? 15.367 -3.932 5.629 1 95.19 128 GLN B CA 1
ATOM 3518 C C . GLN B 1 128 ? 14.68 -3.938 6.996 1 95.19 128 GLN B C 1
ATOM 3520 O O . GLN B 1 128 ? 14.586 -4.98 7.641 1 95.19 128 GLN B O 1
ATOM 3525 N N . ASP B 1 129 ? 14.367 -2.703 7.41 1 96.88 129 ASP B N 1
ATOM 3526 C CA . ASP B 1 129 ? 13.648 -2.529 8.664 1 96.88 129 ASP B CA 1
ATOM 3527 C C . ASP B 1 129 ? 12.344 -3.326 8.664 1 96.88 129 ASP B C 1
ATOM 3529 O O . ASP B 1 129 ? 11.789 -3.617 7.602 1 96.88 129 ASP B O 1
ATOM 3533 N N . GLU B 1 130 ? 11.867 -3.637 9.82 1 97.5 130 GLU B N 1
ATOM 3534 C CA . GLU B 1 130 ? 10.625 -4.391 9.961 1 97.5 130 GLU B CA 1
ATOM 3535 C C . GLU B 1 130 ? 9.469 -3.672 9.273 1 97.5 130 GLU B C 1
ATOM 3537 O O . GLU B 1 130 ? 8.594 -4.312 8.688 1 97.5 130 GLU B O 1
ATOM 3542 N N . LEU B 1 131 ? 9.43 -2.379 9.352 1 98.38 131 LEU B N 1
ATOM 3543 C CA . LEU B 1 131 ? 8.359 -1.617 8.719 1 98.38 131 LEU B CA 1
ATOM 3544 C C . LEU B 1 131 ? 8.453 -1.707 7.199 1 98.38 131 LEU B C 1
ATOM 3546 O O . LEU B 1 131 ? 7.434 -1.78 6.512 1 98.38 131 LEU B O 1
ATOM 3550 N N . ALA B 1 132 ? 9.68 -1.632 6.664 1 98.44 132 ALA B N 1
ATOM 3551 C CA . ALA B 1 132 ? 9.859 -1.781 5.223 1 98.44 132 ALA B CA 1
ATOM 3552 C C . ALA B 1 132 ? 9.383 -3.152 4.75 1 98.44 132 ALA B C 1
ATOM 3554 O O . ALA B 1 132 ? 8.711 -3.262 3.723 1 98.44 132 ALA B O 1
ATOM 3555 N N . LEU B 1 133 ? 9.68 -4.18 5.504 1 98.19 133 LEU B N 1
ATOM 3556 C CA . LEU B 1 133 ? 9.25 -5.531 5.16 1 98.19 133 LEU B CA 1
ATOM 3557 C C . LEU B 1 133 ? 7.734 -5.656 5.254 1 98.19 133 LEU B C 1
ATOM 3559 O O . LEU B 1 133 ? 7.094 -6.188 4.344 1 98.19 133 LEU B O 1
ATOM 3563 N N . ARG B 1 134 ? 7.188 -5.102 6.25 1 98.44 134 ARG B N 1
ATOM 3564 C CA . ARG B 1 134 ? 5.758 -5.215 6.527 1 98.44 134 ARG B CA 1
ATOM 3565 C C . ARG B 1 134 ? 4.93 -4.543 5.441 1 98.44 134 ARG B C 1
ATOM 3567 O O . ARG B 1 134 ? 3.902 -5.07 5.02 1 98.44 134 ARG B O 1
ATOM 3574 N N . TYR B 1 135 ? 5.426 -3.43 5.047 1 98.75 135 TYR B N 1
ATOM 3575 C CA . TYR B 1 135 ? 4.613 -2.652 4.117 1 98.75 135 TYR B CA 1
ATOM 3576 C C . TYR B 1 135 ? 5.188 -2.717 2.709 1 98.75 135 TYR B C 1
ATOM 3578 O O . TYR B 1 135 ? 4.883 -1.866 1.868 1 98.75 135 TYR B O 1
ATOM 3586 N N . ASN B 1 136 ? 6.086 -3.674 2.547 1 98.69 136 ASN B N 1
ATOM 3587 C CA . ASN B 1 136 ? 6.598 -4.043 1.229 1 98.69 136 ASN B CA 1
ATOM 3588 C C . ASN B 1 136 ? 7.25 -2.854 0.53 1 98.69 136 ASN B C 1
ATOM 3590 O O . ASN B 1 136 ? 7.008 -2.613 -0.654 1 98.69 136 ASN B O 1
ATOM 3594 N N . ASP B 1 137 ? 7.98 -2.078 1.299 1 98.38 137 ASP B N 1
ATOM 3595 C CA . ASP B 1 137 ? 8.875 -1.02 0.838 1 98.38 137 ASP B CA 1
ATOM 3596 C C . ASP B 1 137 ? 8.086 0.124 0.202 1 98.38 137 ASP B C 1
ATOM 3598 O O . ASP B 1 137 ? 8.656 0.961 -0.501 1 98.38 137 ASP B O 1
ATOM 3602 N N . ARG B 1 138 ? 6.777 0.127 0.364 1 97.88 138 ARG B N 1
ATOM 3603 C CA . ARG B 1 138 ? 5.941 1.182 -0.203 1 97.88 138 ARG B CA 1
ATOM 3604 C C . ARG B 1 138 ? 5.375 2.078 0.891 1 97.88 138 ARG B C 1
ATOM 3606 O O . ARG B 1 138 ? 4.406 1.715 1.561 1 97.88 138 ARG B O 1
ATOM 3613 N N . SER B 1 139 ? 5.953 3.244 0.989 1 98.38 139 SER B N 1
ATOM 3614 C CA . SER B 1 139 ? 5.523 4.223 1.981 1 98.38 139 SER B CA 1
ATOM 3615 C C . SER B 1 139 ? 5.395 3.59 3.363 1 98.38 139 SER B C 1
ATOM 3617 O O . SER B 1 139 ? 4.348 3.707 4.008 1 98.38 139 SER B O 1
ATOM 3619 N N . PRO B 1 140 ? 6.449 2.924 3.818 1 98.56 140 PRO B N 1
ATOM 3620 C CA . PRO B 1 140 ? 6.32 2.172 5.066 1 98.56 140 PRO B CA 1
ATOM 3621 C C . PRO B 1 140 ? 5.883 3.047 6.242 1 98.56 140 PRO B C 1
ATOM 3623 O O . PRO B 1 140 ? 5.012 2.65 7.02 1 98.56 140 PRO B O 1
ATOM 3626 N N . MET B 1 141 ? 6.375 4.223 6.391 1 98.5 141 MET B N 1
ATOM 3627 C CA . MET B 1 141 ? 6.055 5.047 7.551 1 98.5 141 MET B CA 1
ATOM 3628 C C . MET B 1 141 ? 4.617 5.555 7.477 1 98.5 141 MET B C 1
ATOM 3630 O O . MET B 1 141 ? 3.861 5.43 8.445 1 98.5 141 MET B O 1
ATOM 3634 N N . GLU B 1 142 ? 4.188 6.066 6.285 1 98.75 142 GLU B N 1
ATOM 3635 C CA . GLU B 1 142 ? 2.82 6.559 6.152 1 98.75 142 GLU B CA 1
ATOM 3636 C C . GLU B 1 142 ? 1.807 5.453 6.438 1 98.75 142 GLU B C 1
ATOM 3638 O O . GLU B 1 142 ? 0.798 5.688 7.105 1 98.75 142 GLU B O 1
ATOM 3643 N N . ASN B 1 143 ? 2.141 4.266 5.93 1 98.81 143 ASN B N 1
ATOM 3644 C CA . ASN B 1 143 ? 1.258 3.141 6.215 1 98.81 143 ASN B CA 1
ATOM 3645 C C . ASN B 1 143 ? 1.24 2.803 7.699 1 98.81 143 ASN B C 1
ATOM 3647 O O . ASN B 1 143 ? 0.188 2.488 8.258 1 98.81 143 ASN B O 1
ATOM 3651 N N . HIS B 1 144 ? 2.369 2.848 8.289 1 98.88 144 HIS B N 1
ATOM 3652 C CA . HIS B 1 144 ? 2.473 2.561 9.719 1 98.88 144 HIS B CA 1
ATOM 3653 C C . HIS B 1 144 ? 1.707 3.588 10.547 1 98.88 144 HIS B C 1
ATOM 3655 O O . HIS B 1 144 ? 1.017 3.23 11.5 1 98.88 144 HIS B O 1
ATOM 3661 N N . HIS B 1 145 ? 1.872 4.871 10.203 1 98.94 145 HIS B N 1
ATOM 3662 C CA . HIS B 1 145 ? 1.15 5.922 10.906 1 98.94 145 HIS B CA 1
ATOM 3663 C C . HIS B 1 145 ? -0.35 5.652 10.914 1 98.94 145 HIS B C 1
ATOM 3665 O O . HIS B 1 145 ? -0.994 5.723 11.961 1 98.94 145 HIS B O 1
ATOM 3671 N N . LEU B 1 146 ? -0.855 5.332 9.766 1 98.88 146 LEU B N 1
ATOM 3672 C CA . LEU B 1 146 ? -2.279 5.078 9.586 1 98.88 146 LEU B CA 1
ATOM 3673 C C . LEU B 1 146 ? -2.725 3.854 10.375 1 98.88 146 LEU B C 1
ATOM 3675 O O . LEU B 1 146 ? -3.684 3.92 11.148 1 98.88 146 LEU B O 1
ATOM 3679 N N . ALA B 1 147 ? -2.01 2.771 10.18 1 98.81 147 ALA B N 1
ATOM 3680 C CA . ALA B 1 147 ? -2.369 1.521 10.844 1 98.81 147 ALA B CA 1
ATOM 3681 C C . ALA B 1 147 ? -2.363 1.687 12.359 1 98.81 147 ALA B C 1
ATOM 3683 O O . ALA B 1 147 ? -3.283 1.23 13.047 1 98.81 147 ALA B O 1
ATOM 3684 N N . GLY B 1 148 ? -1.313 2.334 12.875 1 98.69 148 GLY B N 1
ATOM 3685 C CA . GLY B 1 148 ? -1.219 2.57 14.305 1 98.69 148 GLY B CA 1
ATOM 3686 C C . GLY B 1 148 ? -2.361 3.406 14.844 1 98.69 148 GLY B C 1
ATOM 3687 O O . GLY B 1 148 ? -2.965 3.055 15.867 1 98.69 148 GLY B O 1
ATOM 3688 N N . ALA B 1 149 ? -2.672 4.473 14.195 1 98.81 149 ALA B N 1
ATOM 3689 C CA . ALA B 1 149 ? -3.705 5.391 14.656 1 98.81 149 ALA B CA 1
ATOM 3690 C C . ALA B 1 149 ? -5.078 4.723 14.656 1 98.81 149 ALA B C 1
ATOM 3692 O O . ALA B 1 149 ? -5.824 4.816 15.633 1 98.81 149 ALA B O 1
ATOM 3693 N N . PHE B 1 150 ? -5.387 4.043 13.594 1 98.69 150 PHE B N 1
ATOM 3694 C CA . PHE B 1 150 ? -6.703 3.428 13.492 1 98.69 150 PHE B CA 1
ATOM 3695 C C . PHE B 1 150 ? -6.809 2.213 14.406 1 98.69 150 PHE B C 1
ATOM 3697 O O . PHE B 1 150 ? -7.898 1.87 14.867 1 98.69 150 PHE B O 1
ATOM 3704 N N . SER B 1 151 ? -5.66 1.54 14.656 1 98.25 151 SER B N 1
ATOM 3705 C CA . SER B 1 151 ? -5.68 0.42 15.586 1 98.25 151 SER B CA 1
ATOM 3706 C C . SER B 1 151 ? -6.129 0.866 16.984 1 98.25 151 SER B C 1
ATOM 3708 O O . SER B 1 151 ? -6.758 0.099 17.703 1 98.25 151 SER B O 1
ATOM 3710 N N . LEU B 1 152 ? -5.805 2.078 17.359 1 98.5 152 LEU B N 1
ATOM 3711 C CA . LEU B 1 152 ? -6.199 2.602 18.656 1 98.5 152 LEU B CA 1
ATOM 3712 C C . LEU B 1 152 ? -7.715 2.648 18.797 1 98.5 152 LEU B C 1
ATOM 3714 O O . LEU B 1 152 ? -8.25 2.51 19.891 1 98.5 152 LEU B O 1
ATOM 3718 N N . LEU B 1 153 ? -8.43 2.812 17.688 1 98.12 153 LEU B N 1
ATOM 3719 C CA . LEU B 1 153 ? -9.883 2.93 17.688 1 98.12 153 LEU B CA 1
ATOM 3720 C C . LEU B 1 153 ? -10.531 1.583 17.984 1 98.12 153 LEU B C 1
ATOM 3722 O O . LEU B 1 153 ? -11.727 1.518 18.281 1 98.12 153 LEU B O 1
ATOM 3726 N N . LYS B 1 154 ? -9.727 0.534 17.875 1 97.19 154 LYS B N 1
ATOM 3727 C CA . LYS B 1 154 ? -10.242 -0.788 18.219 1 97.19 154 LYS B CA 1
ATOM 3728 C C . LYS B 1 154 ? -10.445 -0.929 19.719 1 97.19 154 LYS B C 1
ATOM 3730 O O . LYS B 1 154 ? -11.211 -1.786 20.172 1 97.19 154 LYS B O 1
ATOM 3735 N N . HIS B 1 155 ? -9.727 -0.119 20.484 1 97.44 155 HIS B N 1
ATOM 3736 C CA . HIS B 1 155 ? -9.945 -0.102 21.922 1 97.44 155 HIS B CA 1
ATOM 3737 C C . HIS B 1 155 ? -11.242 0.617 22.266 1 97.44 155 HIS B C 1
ATOM 3739 O O . HIS B 1 155 ? -11.438 1.776 21.891 1 97.44 155 HIS B O 1
ATOM 3745 N N . PRO B 1 156 ? -12.086 -0 23.016 1 97.06 156 PRO B N 1
ATOM 3746 C CA . PRO B 1 156 ? -13.398 0.584 23.297 1 97.06 156 PRO B CA 1
ATOM 3747 C C . PRO B 1 156 ? -13.312 1.951 23.969 1 97.06 156 PRO B C 1
ATOM 3749 O O . PRO B 1 156 ? -14.172 2.811 23.75 1 97.06 156 PRO B O 1
ATOM 3752 N N . ASP B 1 157 ? -12.258 2.217 24.688 1 97.94 157 ASP B N 1
ATOM 3753 C CA . ASP B 1 157 ? -12.125 3.457 25.438 1 97.94 157 ASP B CA 1
ATOM 3754 C C . ASP B 1 157 ? -11.555 4.574 24.578 1 97.94 157 ASP B C 1
ATOM 3756 O O . ASP B 1 157 ? -11.492 5.73 25 1 97.94 157 ASP B O 1
ATOM 3760 N N . MET B 1 158 ? -11.227 4.246 23.328 1 98.38 158 MET B N 1
ATOM 3761 C CA . MET B 1 158 ? -10.633 5.266 22.469 1 98.38 158 MET B CA 1
ATOM 3762 C C . MET B 1 158 ? -11.43 5.414 21.172 1 98.38 158 MET B C 1
ATOM 3764 O O . MET B 1 158 ? -11.109 6.266 20.344 1 98.38 158 MET B O 1
ATOM 3768 N N . ASN B 1 159 ? -12.391 4.582 21.078 1 98.38 159 ASN B N 1
ATOM 3769 C CA . ASN B 1 159 ? -13.219 4.66 19.875 1 98.38 159 ASN B CA 1
ATOM 3770 C C . ASN B 1 159 ? -14.219 5.809 19.953 1 98.38 159 ASN B C 1
ATOM 3772 O O . ASN B 1 159 ? -15.406 5.582 20.188 1 98.38 159 ASN B O 1
ATOM 3776 N N . PHE B 1 160 ? -13.742 6.973 19.672 1 98.69 160 PHE B N 1
ATOM 3777 C CA . PHE B 1 160 ? -14.562 8.172 19.781 1 98.69 160 PHE B CA 1
ATOM 3778 C C . PHE B 1 160 ? -15.523 8.281 18.594 1 98.69 160 PHE B C 1
ATOM 3780 O O . PHE B 1 160 ? -16.422 9.125 18.594 1 98.69 160 PHE B O 1
ATOM 3787 N N . LEU B 1 161 ? -15.461 7.363 17.578 1 98.19 161 LEU B N 1
ATOM 3788 C CA . LEU B 1 161 ? -16.281 7.344 16.375 1 98.19 161 LEU B CA 1
ATOM 3789 C C . LEU B 1 161 ? -17.391 6.289 16.5 1 98.19 161 LEU B C 1
ATOM 3791 O O . LEU B 1 161 ? -18.078 6.004 15.516 1 98.19 161 LEU B O 1
ATOM 3795 N N . GLN B 1 162 ? -17.609 5.715 17.609 1 96.5 162 GLN B N 1
ATOM 3796 C CA . GLN B 1 162 ? -18.438 4.539 17.812 1 96.5 162 GLN B CA 1
ATOM 3797 C C . GLN B 1 162 ? -19.875 4.801 17.359 1 96.5 162 GLN B C 1
ATOM 3799 O O . GLN B 1 162 ? -20.578 3.883 16.922 1 96.5 162 GLN B O 1
ATOM 3804 N N . ALA B 1 163 ? -20.328 6.09 17.422 1 96.06 163 ALA B N 1
ATOM 3805 C CA . ALA B 1 163 ? -21.719 6.414 17.094 1 96.06 163 ALA B CA 1
ATOM 3806 C C . ALA B 1 163 ? -21.859 6.73 15.602 1 96.06 163 ALA B C 1
ATOM 3808 O O . ALA B 1 163 ? -22.969 6.883 15.102 1 96.06 163 ALA B O 1
ATOM 3809 N N . MET B 1 164 ? -20.812 6.789 14.875 1 97.06 164 MET B N 1
ATOM 3810 C CA . MET B 1 164 ? -20.844 7.16 13.469 1 97.06 164 MET B CA 1
ATOM 3811 C C . MET B 1 164 ? -21.375 6.02 12.609 1 97.06 164 MET B C 1
ATOM 3813 O O . MET B 1 164 ? -20.938 4.875 12.758 1 97.06 164 MET B O 1
ATOM 3817 N N . PRO B 1 165 ? -22.375 6.371 11.766 1 96.56 165 PRO B N 1
ATOM 3818 C CA . PRO B 1 165 ? -22.844 5.32 10.852 1 96.56 165 PRO B CA 1
ATOM 3819 C C . PRO B 1 165 ? -21.703 4.703 10.047 1 96.56 165 PRO B C 1
ATOM 3821 O O . PRO B 1 165 ? -20.766 5.406 9.641 1 96.56 165 PRO B O 1
ATOM 3824 N N . LYS B 1 166 ? -21.812 3.447 9.734 1 94.69 166 LYS B N 1
ATOM 3825 C CA . LYS B 1 166 ? -20.75 2.676 9.094 1 94.69 166 LYS B CA 1
ATOM 3826 C C . LYS B 1 166 ? -20.344 3.305 7.766 1 94.69 166 LYS B C 1
ATOM 3828 O O . LYS B 1 166 ? -19.156 3.42 7.473 1 94.69 166 LYS B O 1
ATOM 3833 N N . ALA B 1 167 ? -21.328 3.668 7.004 1 95.56 167 ALA B N 1
ATOM 3834 C CA . ALA B 1 167 ? -21.047 4.25 5.695 1 95.56 167 ALA B CA 1
ATOM 3835 C C . ALA B 1 167 ? -20.219 5.531 5.836 1 95.56 167 ALA B C 1
ATOM 3837 O O . ALA B 1 167 ? -19.312 5.781 5.035 1 95.56 167 ALA B O 1
ATOM 3838 N N . THR B 1 168 ? -20.516 6.344 6.809 1 97.94 168 THR B N 1
ATOM 3839 C CA . THR B 1 168 ? -19.797 7.578 7.07 1 97.94 168 THR B CA 1
ATOM 3840 C C . THR B 1 168 ? -18.375 7.281 7.559 1 97.94 168 THR B C 1
ATOM 3842 O O . THR B 1 168 ? -17.422 7.926 7.125 1 97.94 168 THR B O 1
ATOM 3845 N N . TYR B 1 169 ? -18.266 6.312 8.406 1 97.69 169 TYR B N 1
ATOM 3846 C CA . TYR B 1 169 ? -16.969 5.898 8.906 1 97.69 169 TYR B CA 1
ATOM 3847 C C . TYR B 1 169 ? -16.078 5.418 7.766 1 97.69 169 TYR B C 1
ATOM 3849 O O . TYR B 1 169 ? -14.891 5.766 7.707 1 97.69 169 TYR B O 1
ATOM 3857 N N . ASP B 1 170 ? -16.656 4.59 6.93 1 97.06 170 ASP B N 1
ATOM 3858 C CA . ASP B 1 170 ? -15.883 4.055 5.812 1 97.06 170 ASP B CA 1
ATOM 3859 C C . ASP B 1 170 ? -15.344 5.18 4.93 1 97.06 170 ASP B C 1
ATOM 3861 O O . ASP B 1 17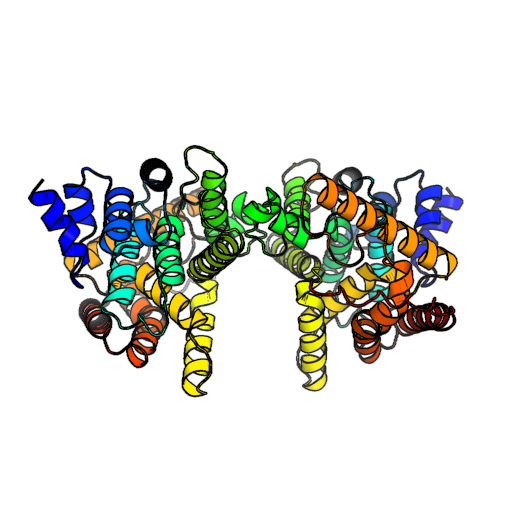0 ? -14.195 5.137 4.484 1 97.06 170 ASP B O 1
ATOM 3865 N N . ARG B 1 171 ? -16.156 6.117 4.699 1 97.88 171 ARG B N 1
ATOM 3866 C CA . ARG B 1 171 ? -15.727 7.262 3.898 1 97.88 171 ARG B CA 1
ATOM 3867 C C . ARG B 1 171 ? -14.664 8.078 4.625 1 97.88 171 ARG B C 1
ATOM 3869 O O . ARG B 1 171 ? -13.68 8.5 4.02 1 97.88 171 ARG B O 1
ATOM 3876 N N . LEU B 1 172 ? -14.852 8.289 5.879 1 98.62 172 LEU B N 1
ATOM 3877 C CA . LEU B 1 172 ? -13.875 9.008 6.695 1 98.62 172 LEU B CA 1
ATOM 3878 C C . LEU B 1 172 ? -12.516 8.32 6.641 1 98.62 172 LEU B C 1
ATOM 3880 O O . LEU B 1 172 ? -11.492 8.977 6.398 1 98.62 172 LEU B O 1
ATOM 3884 N N . ARG B 1 173 ? -12.539 7.043 6.871 1 98.69 173 ARG B N 1
ATOM 3885 C CA . ARG B 1 173 ? -11.297 6.273 6.887 1 98.69 173 ARG B CA 1
ATOM 3886 C C . ARG B 1 173 ? -10.602 6.328 5.531 1 98.69 173 ARG B C 1
ATOM 3888 O O . ARG B 1 173 ? -9.391 6.539 5.457 1 98.69 173 ARG B O 1
ATOM 3895 N N . LYS B 1 174 ? -11.375 6.168 4.52 1 98.44 174 LYS B N 1
ATOM 3896 C CA . LYS B 1 174 ? -10.82 6.25 3.17 1 98.44 174 LYS B CA 1
ATOM 3897 C C . LYS B 1 174 ? -10.148 7.598 2.932 1 98.44 174 LYS B C 1
ATOM 3899 O O . LYS B 1 174 ? -9.047 7.66 2.375 1 98.44 174 LYS B O 1
ATOM 3904 N N . LEU B 1 175 ? -10.758 8.633 3.355 1 98.75 175 LEU B N 1
ATOM 3905 C CA . LEU B 1 175 ? -10.234 9.984 3.182 1 98.75 175 LEU B CA 1
ATOM 3906 C C . LEU B 1 175 ? -8.938 10.164 3.963 1 98.75 175 LEU B C 1
ATOM 3908 O O . LEU B 1 175 ? -7.953 10.688 3.432 1 98.75 175 LEU B O 1
ATOM 3912 N N . VAL B 1 176 ? -8.945 9.727 5.172 1 98.94 176 VAL B N 1
ATOM 3913 C CA . VAL B 1 176 ? -7.766 9.875 6.012 1 98.94 176 VAL B CA 1
ATOM 3914 C C . VAL B 1 176 ? -6.598 9.102 5.406 1 98.94 176 VAL B C 1
ATOM 3916 O O . VAL B 1 176 ? -5.473 9.617 5.34 1 98.94 176 VAL B O 1
ATOM 3919 N N . ILE B 1 177 ? -6.883 7.906 4.953 1 98.88 177 ILE B N 1
ATOM 3920 C CA . ILE B 1 177 ? -5.855 7.062 4.352 1 98.88 177 ILE B CA 1
ATOM 3921 C C . ILE B 1 177 ? -5.262 7.762 3.133 1 98.88 177 ILE B C 1
ATOM 3923 O O . ILE B 1 177 ? -4.039 7.863 3.002 1 98.88 177 ILE B O 1
ATOM 3927 N N . GLU B 1 178 ? -6.062 8.281 2.311 1 98.5 178 GLU B N 1
ATOM 3928 C CA . GLU B 1 178 ? -5.609 8.938 1.086 1 98.5 178 GLU B CA 1
ATOM 3929 C C . GLU B 1 178 ? -4.762 10.164 1.398 1 98.5 178 GLU B C 1
ATOM 3931 O O . GLU B 1 178 ? -3.74 10.406 0.751 1 98.5 178 GLU B O 1
ATOM 3936 N N . LEU B 1 179 ? -5.152 10.898 2.334 1 98.81 179 LEU B N 1
ATOM 3937 C CA . LEU B 1 179 ? -4.445 12.125 2.676 1 98.81 179 LEU B CA 1
ATOM 3938 C C . LEU B 1 179 ? -3.068 11.82 3.258 1 98.81 179 LEU B C 1
ATOM 3940 O O . LEU B 1 179 ? -2.064 12.391 2.824 1 98.81 179 LEU B O 1
ATOM 3944 N N . VAL B 1 180 ? -3.043 10.898 4.172 1 98.94 180 VAL B N 1
ATOM 3945 C CA . VAL B 1 180 ? -1.783 10.602 4.848 1 98.94 180 VAL B CA 1
ATOM 3946 C C . VAL B 1 180 ? -0.811 9.953 3.867 1 98.94 180 VAL B C 1
ATOM 3948 O O . VAL B 1 180 ? 0.377 10.281 3.848 1 98.94 180 VAL B O 1
ATOM 3951 N N . LEU B 1 181 ? -1.286 9.031 3.066 1 98.75 181 LEU B N 1
ATOM 3952 C CA . LEU B 1 181 ? -0.409 8.43 2.07 1 98.75 181 LEU B CA 1
ATOM 3953 C C . LEU B 1 181 ? 0.125 9.484 1.105 1 98.75 181 LEU B C 1
ATOM 3955 O O . LEU B 1 181 ? 1.247 9.367 0.608 1 98.75 181 LEU B O 1
ATOM 3959 N N . GLY B 1 182 ? -0.586 10.547 0.894 1 98.38 182 GLY B N 1
ATOM 3960 C CA . GLY B 1 182 ? -0.184 11.625 0.005 1 98.38 182 GLY B CA 1
ATOM 3961 C C . GLY B 1 182 ? 0.979 12.438 0.541 1 98.38 182 GLY B C 1
ATOM 3962 O O . GLY B 1 182 ? 1.595 13.211 -0.197 1 98.38 182 GLY B O 1
ATOM 3963 N N . THR B 1 183 ? 1.284 12.258 1.79 1 98.5 183 THR B N 1
ATOM 3964 C CA . THR B 1 183 ? 2.365 13.039 2.377 1 98.5 183 THR B CA 1
ATOM 3965 C C . THR B 1 183 ? 3.721 12.414 2.055 1 98.5 183 THR B C 1
ATOM 3967 O O . THR B 1 183 ? 4.762 13.047 2.256 1 98.5 183 THR B O 1
ATOM 3970 N N . ASP B 1 184 ? 3.697 11.188 1.546 1 97.88 184 ASP B N 1
ATOM 3971 C CA . ASP B 1 184 ? 4.945 10.594 1.075 1 97.88 184 ASP B CA 1
ATOM 3972 C C . ASP B 1 184 ? 5.559 11.422 -0.049 1 97.88 184 ASP B C 1
ATOM 3974 O O . ASP B 1 184 ? 4.914 11.664 -1.071 1 97.88 184 ASP B O 1
ATOM 3978 N N . MET B 1 185 ? 6.801 11.773 0.112 1 96.44 185 MET B N 1
ATOM 3979 C CA . MET B 1 185 ? 7.48 12.641 -0.843 1 96.44 185 MET B CA 1
ATOM 3980 C C . MET B 1 185 ? 7.648 11.945 -2.189 1 96.44 185 MET B C 1
ATOM 3982 O O . MET B 1 185 ? 7.824 12.609 -3.217 1 96.44 185 MET B O 1
ATOM 3986 N N . LYS B 1 186 ? 7.551 10.656 -2.168 1 96.12 186 LYS B N 1
ATOM 3987 C CA . LYS B 1 186 ? 7.648 9.914 -3.42 1 96.12 186 LYS B CA 1
ATOM 3988 C C . LYS B 1 186 ? 6.5 10.266 -4.363 1 96.12 186 LYS B C 1
ATOM 3990 O O . LYS B 1 186 ? 6.621 10.117 -5.578 1 96.12 186 LYS B O 1
ATOM 3995 N N . GLN B 1 187 ? 5.465 10.766 -3.805 1 96.94 187 GLN B N 1
ATOM 3996 C CA . GLN B 1 187 ? 4.281 11.086 -4.598 1 96.94 187 GLN B CA 1
ATOM 3997 C C . GLN B 1 187 ? 4.199 12.586 -4.883 1 96.94 187 GLN B C 1
ATOM 3999 O O . GLN B 1 187 ? 3.264 13.047 -5.535 1 96.94 187 GLN B O 1
ATOM 4004 N N . HIS B 1 188 ? 5.141 13.312 -4.461 1 97.81 188 HIS B N 1
ATOM 4005 C CA . HIS B 1 188 ? 5.062 14.773 -4.43 1 97.81 188 HIS B CA 1
ATOM 4006 C C . HIS B 1 188 ? 4.797 15.344 -5.816 1 97.81 188 HIS B C 1
ATOM 4008 O O . HIS B 1 188 ? 3.773 15.992 -6.039 1 97.81 188 HIS B O 1
ATOM 4014 N N . PHE B 1 189 ? 5.57 15 -6.773 1 97.44 189 PHE B N 1
ATOM 4015 C CA . PHE B 1 189 ? 5.465 15.594 -8.102 1 97.44 189 PHE B CA 1
ATOM 4016 C C . PHE B 1 189 ? 4.273 15.023 -8.859 1 97.44 189 PHE B C 1
ATOM 4018 O O . PHE B 1 189 ? 3.641 15.727 -9.648 1 97.44 189 PHE B O 1
ATOM 4025 N N . SER B 1 190 ? 4.023 13.758 -8.602 1 97.56 190 SER B N 1
ATOM 4026 C CA . SER B 1 190 ? 2.852 13.148 -9.219 1 97.56 190 SER B CA 1
ATOM 4027 C C . SER B 1 190 ? 1.569 13.852 -8.781 1 97.56 190 SER B C 1
ATOM 4029 O O . SER B 1 190 ? 0.694 14.125 -9.609 1 97.56 190 SER B O 1
ATOM 4031 N N . ILE B 1 191 ? 1.461 14.172 -7.543 1 98.19 191 ILE B N 1
ATOM 4032 C CA . ILE B 1 191 ? 0.267 14.812 -7 1 98.19 191 ILE B CA 1
ATOM 4033 C C . ILE B 1 191 ? 0.137 16.219 -7.559 1 98.19 191 ILE B C 1
ATOM 4035 O O . ILE B 1 191 ? -0.95 16.641 -7.973 1 98.19 191 ILE B O 1
ATOM 4039 N N . ILE B 1 192 ? 1.244 16.922 -7.602 1 98.38 192 ILE B N 1
ATOM 4040 C CA . ILE B 1 192 ? 1.226 18.266 -8.156 1 98.38 192 ILE B CA 1
ATOM 4041 C C . ILE B 1 192 ? 0.79 18.219 -9.625 1 98.38 192 ILE B C 1
ATOM 4043 O O . ILE B 1 192 ? -0.053 19 -10.055 1 98.38 192 ILE B O 1
ATOM 4047 N N . GLY B 1 193 ? 1.377 17.266 -10.352 1 98.12 193 GLY B N 1
ATOM 4048 C CA . GLY B 1 193 ? 1.021 17.125 -11.75 1 98.12 193 GLY B CA 1
ATOM 4049 C C . GLY B 1 193 ? -0.447 16.797 -11.969 1 98.12 193 GLY B C 1
ATOM 4050 O O . GLY B 1 193 ? -1.095 17.391 -12.828 1 98.12 193 GLY B O 1
ATOM 4051 N N . GLN B 1 194 ? -0.976 15.914 -11.227 1 97.69 194 GLN B N 1
ATOM 4052 C CA . GLN B 1 194 ? -2.383 15.539 -11.32 1 97.69 194 GLN B CA 1
ATOM 4053 C C . GLN B 1 194 ? -3.289 16.719 -10.977 1 97.69 194 GLN B C 1
ATOM 4055 O O . GLN B 1 194 ? -4.285 16.953 -11.656 1 97.69 194 GLN B O 1
ATOM 4060 N N . PHE B 1 195 ? -2.967 17.375 -9.938 1 98.06 195 PHE B N 1
ATOM 4061 C CA . PHE B 1 195 ? -3.725 18.531 -9.508 1 98.06 195 PHE B CA 1
ATOM 4062 C C . PHE B 1 195 ? -3.805 19.578 -10.625 1 98.06 195 PHE B C 1
ATOM 4064 O O . PHE B 1 195 ? -4.891 20.062 -10.953 1 98.06 195 PHE B O 1
ATOM 4071 N N . THR B 1 196 ? -2.674 19.844 -11.195 1 97.31 196 THR B N 1
ATOM 4072 C CA . THR B 1 196 ? -2.594 20.859 -12.242 1 97.31 196 THR B CA 1
ATOM 4073 C C . THR B 1 196 ? -3.35 20.422 -13.492 1 97.31 196 THR B C 1
ATOM 4075 O O . THR B 1 196 ? -4.098 21.203 -14.078 1 97.31 196 THR B O 1
ATOM 4078 N N . ALA B 1 197 ? -3.188 19.172 -13.867 1 96.06 197 ALA B N 1
ATOM 4079 C CA . ALA B 1 197 ? -3.855 18.641 -15.055 1 96.06 197 ALA B CA 1
ATOM 4080 C C . ALA B 1 197 ? -5.371 18.688 -14.891 1 96.06 197 ALA B C 1
ATOM 4082 O O . ALA B 1 197 ? -6.09 19.094 -15.812 1 96.06 197 ALA B O 1
ATOM 4083 N N . LEU B 1 198 ? -5.863 18.328 -13.758 1 94.81 198 LEU B N 1
ATOM 4084 C CA . LEU B 1 198 ? -7.297 18.281 -13.508 1 94.81 198 LEU B CA 1
ATOM 4085 C C . LEU B 1 198 ? -7.906 19.672 -13.508 1 94.81 198 LEU B C 1
ATOM 4087 O O . LEU B 1 198 ? -8.992 19.891 -14.062 1 94.81 198 LEU B O 1
ATOM 4091 N N . HIS B 1 199 ? -7.277 20.547 -12.977 1 92.06 199 HIS B N 1
ATOM 4092 C CA . HIS B 1 199 ? -7.84 21.891 -12.883 1 92.06 199 HIS B CA 1
ATOM 4093 C C . HIS B 1 199 ? -7.707 22.641 -14.211 1 92.06 199 HIS B C 1
ATOM 4095 O O . HIS B 1 199 ? -8.547 23.469 -14.539 1 92.06 199 HIS B O 1
ATOM 4101 N N . ARG B 1 200 ? -6.727 22.281 -14.961 1 92.94 200 ARG B N 1
ATOM 4102 C CA . ARG B 1 200 ? -6.574 22.875 -16.281 1 92.94 200 ARG B CA 1
ATOM 4103 C C . ARG B 1 200 ? -7.672 22.375 -17.234 1 92.94 200 ARG B C 1
ATOM 4105 O O . ARG B 1 200 ? -8.164 23.141 -18.062 1 92.94 200 ARG B O 1
ATOM 4112 N N . THR B 1 201 ? -8.086 21.156 -17.062 1 93.81 201 THR B N 1
ATOM 4113 C CA . THR B 1 201 ? -9.047 20.547 -17.969 1 93.81 201 THR B CA 1
ATOM 4114 C C . THR B 1 201 ? -10.461 20.656 -17.422 1 93.81 201 THR B C 1
ATOM 4116 O O . THR B 1 201 ? -11.414 20.172 -18.031 1 93.81 201 THR B O 1
ATOM 4119 N N . GLY B 1 202 ? -10.602 21.234 -16.281 1 91 202 GLY B N 1
ATOM 4120 C CA . GLY B 1 202 ? -11.914 21.391 -15.68 1 91 202 GLY B CA 1
ATOM 4121 C C . GLY B 1 202 ? -12.422 20.125 -15.016 1 91 202 GLY B C 1
ATOM 4122 O O . GLY B 1 202 ? -13.625 19.969 -14.797 1 91 202 GLY B O 1
ATOM 4123 N N . GLY B 1 203 ? -11.516 19.25 -14.789 1 90 203 GLY B N 1
ATOM 4124 C CA . GLY B 1 203 ? -11.883 18.016 -14.117 1 90 203 GLY B CA 1
ATOM 4125 C C . GLY B 1 203 ? -12.102 18.188 -12.625 1 90 203 GLY B C 1
ATOM 4126 O O . GLY B 1 203 ? -11.859 19.266 -12.078 1 90 203 GLY B O 1
ATOM 4127 N N . ASP B 1 204 ? -12.562 17.094 -11.969 1 91.19 204 ASP B N 1
ATOM 4128 C CA . ASP B 1 204 ? -12.758 17.094 -10.516 1 91.19 204 ASP B CA 1
ATOM 4129 C C . ASP B 1 204 ? -11.422 16.953 -9.781 1 91.19 204 ASP B C 1
ATOM 4131 O O . ASP B 1 204 ? -10.867 15.852 -9.703 1 91.19 204 ASP B O 1
ATOM 4135 N N . GLY B 1 205 ? -10.977 17.984 -9.227 1 94.12 205 GLY B N 1
ATOM 4136 C CA . GLY B 1 205 ? -9.688 18.016 -8.547 1 94.12 205 GLY B CA 1
ATOM 4137 C C . GLY B 1 205 ? -9.805 18 -7.039 1 94.12 205 GLY B C 1
ATOM 4138 O O . GLY B 1 205 ? -8.844 18.312 -6.332 1 94.12 205 GLY B O 1
ATOM 4139 N N . GLN B 1 206 ? -10.93 17.625 -6.504 1 96.12 206 GLN B N 1
ATOM 4140 C CA . GLN B 1 206 ? -11.172 17.766 -5.07 1 96.12 206 GLN B CA 1
ATOM 4141 C C . GLN B 1 206 ? -10.227 16.875 -4.273 1 96.12 206 GLN B C 1
ATOM 4143 O O . GLN B 1 206 ? -9.602 17.328 -3.307 1 96.12 206 GLN B O 1
ATOM 4148 N N . ALA B 1 207 ? -10.141 15.664 -4.727 1 96.88 207 ALA B N 1
ATOM 4149 C CA . ALA B 1 207 ? -9.289 14.727 -4.004 1 96.88 207 ALA B CA 1
ATOM 4150 C C . ALA B 1 207 ? -7.832 15.18 -4.027 1 96.88 207 ALA B C 1
ATOM 4152 O O . ALA B 1 207 ? -7.164 15.203 -2.99 1 96.88 207 ALA B O 1
ATOM 4153 N N . THR B 1 208 ? -7.34 15.547 -5.18 1 97.56 208 THR B N 1
ATOM 4154 C CA . THR B 1 208 ? -5.957 15.992 -5.301 1 97.56 208 THR B CA 1
ATOM 4155 C C . THR B 1 208 ? -5.754 17.328 -4.574 1 97.56 208 THR B C 1
ATOM 4157 O O . THR B 1 208 ? -4.68 17.578 -4.027 1 97.56 208 THR B O 1
ATOM 4160 N N . GLY B 1 209 ? -6.738 18.141 -4.598 1 97.94 209 GLY B N 1
ATOM 4161 C CA . GLY B 1 209 ? -6.664 19.391 -3.857 1 97.94 209 GLY B CA 1
ATOM 4162 C C . GLY B 1 209 ? -6.488 19.188 -2.365 1 97.94 209 GLY B C 1
ATOM 4163 O O . GLY B 1 209 ? -5.711 19.906 -1.725 1 97.94 209 GLY B O 1
ATOM 4164 N N . ARG B 1 210 ? -7.195 18.266 -1.827 1 98.44 210 ARG B N 1
ATOM 4165 C CA . ARG B 1 210 ? -7.074 17.953 -0.406 1 98.44 210 ARG B CA 1
ATOM 4166 C C . ARG B 1 210 ? -5.688 17.406 -0.085 1 98.44 210 ARG B C 1
ATOM 4168 O O . ARG B 1 210 ? -5.117 17.719 0.961 1 98.44 210 ARG B O 1
ATOM 4175 N N . LYS B 1 211 ? -5.176 16.578 -0.969 1 98.69 211 LYS B N 1
ATOM 4176 C CA . LYS B 1 211 ? -3.816 16.078 -0.795 1 98.69 211 LYS B CA 1
ATOM 4177 C C . LYS B 1 211 ? -2.803 17.219 -0.832 1 98.69 211 LYS B C 1
ATOM 4179 O O . LYS B 1 211 ? -1.88 17.266 -0.015 1 98.69 211 LYS B O 1
ATOM 4184 N N . MET B 1 212 ? -2.996 18.109 -1.777 1 98.69 212 MET B N 1
ATOM 4185 C CA . MET B 1 212 ? -2.135 19.281 -1.878 1 98.69 212 MET B CA 1
ATOM 4186 C C . MET B 1 212 ? -2.166 20.094 -0.585 1 98.69 212 MET B C 1
ATOM 4188 O O . MET B 1 212 ? -1.13 20.578 -0.126 1 98.69 212 MET B O 1
ATOM 4192 N N . ALA B 1 213 ? -3.316 20.219 -0.06 1 98.81 213 ALA B N 1
ATOM 4193 C CA . ALA B 1 213 ? -3.479 21 1.165 1 98.81 213 ALA B CA 1
ATOM 4194 C C . ALA B 1 213 ? -2.686 20.375 2.314 1 98.81 213 ALA B C 1
ATOM 4196 O O . ALA B 1 213 ? -1.99 21.078 3.047 1 98.81 213 ALA B O 1
ATOM 4197 N N . LEU B 1 214 ? -2.781 19.078 2.461 1 98.88 214 LEU B N 1
ATOM 4198 C CA . LEU B 1 214 ? -2.049 18.453 3.555 1 98.88 214 LEU B CA 1
ATOM 4199 C C . LEU B 1 214 ? -0.546 18.5 3.299 1 98.88 214 LEU B C 1
ATOM 4201 O O . LEU B 1 214 ? 0.243 18.641 4.234 1 98.88 214 LEU B O 1
ATOM 4205 N N . LYS B 1 215 ? -0.138 18.359 2.035 1 98.88 215 LYS B N 1
ATOM 4206 C CA . LYS B 1 215 ? 1.278 18.516 1.713 1 98.88 215 LYS B CA 1
ATOM 4207 C C . LYS B 1 215 ? 1.777 19.906 2.068 1 98.88 215 LYS B C 1
ATOM 4209 O O . LYS B 1 215 ? 2.865 20.062 2.625 1 98.88 215 LYS B O 1
ATOM 4214 N N . CYS B 1 216 ? 0.973 20.922 1.719 1 98.81 216 CYS B N 1
ATOM 4215 C CA . CYS B 1 216 ? 1.312 22.281 2.109 1 98.81 216 CYS B CA 1
ATOM 4216 C C . CYS B 1 216 ? 1.396 22.406 3.625 1 98.81 216 CYS B C 1
ATOM 4218 O O . CYS B 1 216 ? 2.283 23.094 4.148 1 98.81 216 CYS B O 1
ATOM 4220 N N . SER B 1 217 ? 0.474 21.797 4.281 1 98.88 217 SER B N 1
ATOM 4221 C CA . SER B 1 217 ? 0.465 21.828 5.742 1 98.88 217 SER B CA 1
ATOM 4222 C C . SER B 1 217 ? 1.707 21.156 6.32 1 98.88 217 SER B C 1
ATOM 4224 O O . SER B 1 217 ? 2.312 21.672 7.262 1 98.88 217 SER B O 1
ATOM 4226 N N . ASP B 1 218 ? 2.055 20 5.762 1 98.81 218 ASP B N 1
ATOM 4227 C CA . ASP B 1 218 ? 3.211 19.219 6.211 1 98.81 218 ASP B CA 1
ATOM 4228 C C . ASP B 1 218 ? 4.508 20 6.012 1 98.81 218 ASP B C 1
ATOM 4230 O O . ASP B 1 218 ? 5.457 19.859 6.781 1 98.81 218 ASP B O 1
ATOM 4234 N N . LEU B 1 219 ? 4.547 20.891 5.07 1 98.5 219 LEU B N 1
ATOM 4235 C CA . LEU B 1 219 ? 5.68 21.766 4.797 1 98.5 219 LEU B CA 1
ATOM 4236 C C . LEU B 1 219 ? 5.383 23.188 5.246 1 98.5 219 LEU B C 1
ATOM 4238 O O . LEU B 1 219 ? 6.035 24.141 4.801 1 98.5 219 LEU B O 1
ATOM 4242 N N . GLY B 1 220 ? 4.43 23.344 6.082 1 98 220 GLY B N 1
ATOM 4243 C CA . GLY B 1 220 ? 3.869 24.641 6.426 1 98 220 GLY B CA 1
ATOM 4244 C C . GLY B 1 220 ? 4.887 25.594 7.039 1 98 220 GLY B C 1
ATOM 4245 O O . GLY B 1 220 ? 4.781 26.812 6.883 1 98 220 GLY B O 1
ATOM 4246 N N . HIS B 1 221 ? 5.887 25.062 7.723 1 97.81 221 HIS B N 1
ATOM 4247 C CA . HIS B 1 221 ? 6.883 25.891 8.383 1 97.81 221 HIS B CA 1
ATOM 4248 C C . HIS B 1 221 ? 7.656 26.734 7.371 1 97.81 221 HIS B C 1
ATOM 4250 O O . HIS B 1 221 ? 8.266 27.734 7.727 1 97.81 221 HIS B O 1
ATOM 4256 N N . LEU B 1 222 ? 7.637 26.359 6.121 1 98.69 222 LEU B N 1
ATOM 4257 C CA . LEU B 1 222 ? 8.305 27.125 5.074 1 98.69 222 LEU B CA 1
ATOM 4258 C C . LEU B 1 222 ? 7.688 28.516 4.926 1 98.69 222 LEU B C 1
ATOM 4260 O O . LEU B 1 222 ? 8.305 29.422 4.371 1 98.69 222 LEU B O 1
ATOM 4264 N N . ALA B 1 223 ? 6.504 28.656 5.375 1 98.62 223 ALA B N 1
ATOM 4265 C CA . ALA B 1 223 ? 5.797 29.938 5.305 1 98.62 223 ALA B CA 1
ATOM 4266 C C . ALA B 1 223 ? 5.77 30.625 6.668 1 98.62 223 ALA B C 1
ATOM 4268 O O . ALA B 1 223 ? 5.262 31.734 6.797 1 98.62 223 ALA B O 1
ATOM 4269 N N . ALA B 1 224 ? 6.289 30.031 7.695 1 98.38 224 ALA B N 1
ATOM 4270 C CA . ALA B 1 224 ? 6.215 30.562 9.055 1 98.38 224 ALA B CA 1
ATOM 4271 C C . ALA B 1 224 ? 7.086 31.797 9.211 1 98.38 224 ALA B C 1
ATOM 4273 O O . ALA B 1 224 ? 7.949 32.062 8.375 1 98.38 224 ALA B O 1
ATOM 4274 N N . PRO B 1 225 ? 6.828 32.594 10.312 1 98 225 PRO B N 1
ATOM 4275 C CA . PRO B 1 225 ? 7.781 33.656 10.609 1 98 225 PRO B CA 1
ATOM 4276 C C . PRO B 1 225 ? 9.227 33.156 10.672 1 98 225 PRO B C 1
ATOM 4278 O O . PRO B 1 225 ? 9.477 32.031 11.125 1 98 225 PRO B O 1
ATOM 4281 N N . LEU B 1 226 ? 10.117 34 10.25 1 98.31 226 LEU B N 1
ATOM 4282 C CA . LEU B 1 226 ? 11.492 33.594 9.969 1 98.31 226 LEU B CA 1
ATOM 4283 C C . LEU B 1 226 ? 12.102 32.875 11.164 1 98.31 226 LEU B C 1
ATOM 4285 O O . LEU B 1 226 ? 12.703 31.797 11.008 1 98.31 226 LEU B O 1
ATOM 4289 N N . PRO B 1 227 ? 11.969 33.375 12.414 1 98.31 227 PRO B N 1
ATOM 4290 C CA . PRO B 1 227 ? 12.586 32.656 13.539 1 98.31 227 PRO B CA 1
ATOM 4291 C C . PRO B 1 227 ? 12.031 31.234 13.703 1 98.31 227 PRO B C 1
ATOM 4293 O O . PRO B 1 227 ? 12.781 30.312 14.055 1 98.31 227 PRO B O 1
ATOM 4296 N N . VAL B 1 228 ? 10.758 31.047 13.477 1 98.56 228 VAL B N 1
ATOM 4297 C CA . VAL B 1 228 ? 10.117 29.75 13.586 1 98.56 228 VAL B CA 1
ATOM 4298 C C . VAL B 1 228 ? 10.609 28.828 12.469 1 98.56 228 VAL B C 1
ATOM 4300 O O . VAL B 1 228 ? 10.961 27.672 12.711 1 98.56 228 VAL B O 1
ATOM 4303 N N . HIS B 1 229 ? 10.656 29.375 11.242 1 98.69 229 HIS B N 1
ATOM 4304 C CA . HIS B 1 229 ? 11.156 28.625 10.094 1 98.69 229 HIS B CA 1
ATOM 4305 C C . HIS B 1 229 ? 12.586 28.141 10.336 1 98.69 229 HIS B C 1
ATOM 4307 O O . HIS B 1 229 ? 12.891 26.969 10.117 1 98.69 229 HIS B O 1
ATOM 4313 N N . LEU B 1 230 ? 13.422 29.031 10.805 1 98.62 230 LEU B N 1
ATOM 4314 C CA . LEU B 1 230 ? 14.82 28.688 11.039 1 98.62 230 LEU B CA 1
ATOM 4315 C C . LEU B 1 230 ? 14.945 27.625 12.117 1 98.62 230 LEU B C 1
ATOM 4317 O O . LEU B 1 230 ? 15.805 26.734 12.031 1 98.62 230 LEU B O 1
ATOM 4321 N N . ALA B 1 231 ? 14.141 27.719 13.117 1 98.62 231 ALA B N 1
ATOM 4322 C CA . ALA B 1 231 ? 14.141 26.703 14.18 1 98.62 231 ALA B CA 1
ATOM 4323 C C . ALA B 1 231 ? 13.789 25.328 13.625 1 98.62 231 ALA B C 1
ATOM 4325 O O . ALA B 1 231 ? 14.398 24.328 13.992 1 98.62 231 ALA B O 1
ATOM 4326 N N . TRP B 1 232 ? 12.789 25.234 12.758 1 98.75 232 TRP B N 1
ATOM 4327 C CA . TRP B 1 232 ? 12.391 23.953 12.156 1 98.75 232 TRP B CA 1
ATOM 4328 C C . TRP B 1 232 ? 13.484 23.422 11.242 1 98.75 232 TRP B C 1
ATOM 4330 O O . TRP B 1 232 ? 13.766 22.219 11.242 1 98.75 232 TRP B O 1
ATOM 4340 N N . VAL B 1 233 ? 14.125 24.281 10.453 1 98.56 233 VAL B N 1
ATOM 4341 C CA . VAL B 1 233 ? 15.195 23.859 9.555 1 98.56 233 VAL B CA 1
ATOM 4342 C C . VAL B 1 233 ? 16.344 23.25 10.359 1 98.56 233 VAL B C 1
ATOM 4344 O O . VAL B 1 233 ? 16.875 22.203 9.992 1 98.56 233 VAL B O 1
ATOM 4347 N N . SER B 1 234 ? 16.703 23.938 11.414 1 98.38 234 SER B N 1
ATOM 4348 C CA . SER B 1 234 ? 17.781 23.438 12.273 1 98.38 234 SER B CA 1
ATOM 4349 C C . SER B 1 234 ? 17.422 22.078 12.844 1 98.38 234 SER B C 1
ATOM 4351 O O . SER B 1 234 ? 18.281 21.188 12.93 1 98.38 234 SER B O 1
ATOM 4353 N N . ARG B 1 235 ? 16.219 21.875 13.258 1 98.56 235 ARG B N 1
ATOM 4354 C CA . ARG B 1 235 ? 15.758 20.625 13.836 1 98.56 235 ARG B CA 1
ATOM 4355 C C . ARG B 1 235 ? 15.727 19.516 12.789 1 98.56 235 ARG B C 1
ATOM 4357 O O . ARG B 1 235 ? 16.078 18.375 13.086 1 98.56 235 ARG B O 1
ATOM 4364 N N . LEU B 1 236 ? 15.273 19.859 11.609 1 98.62 236 LEU B N 1
ATOM 4365 C CA . LEU B 1 236 ? 15.289 18.875 10.523 1 98.62 236 LEU B CA 1
ATOM 4366 C C . LEU B 1 236 ? 16.719 18.438 10.211 1 98.62 236 LEU B C 1
ATOM 4368 O O . LEU B 1 236 ? 16.969 17.25 10 1 98.62 236 LEU B O 1
ATOM 4372 N N . GLU B 1 237 ? 17.641 19.406 10.164 1 98.56 237 GLU B N 1
ATOM 4373 C CA . GLU B 1 237 ? 19.031 19.094 9.914 1 98.56 237 GLU B CA 1
ATOM 4374 C C . GLU B 1 237 ? 19.578 18.141 10.984 1 98.56 237 GLU B C 1
ATOM 4376 O O . GLU B 1 237 ? 20.281 17.188 10.672 1 98.56 237 GLU B O 1
ATOM 4381 N N . ALA B 1 238 ? 19.281 18.469 12.211 1 98.62 238 ALA B N 1
ATOM 4382 C CA . ALA B 1 238 ? 19.734 17.609 13.305 1 98.62 238 ALA B CA 1
ATOM 4383 C C . ALA B 1 238 ? 19.219 16.188 13.125 1 98.62 238 ALA B C 1
ATOM 4385 O O . ALA B 1 238 ? 19.953 15.219 13.391 1 98.62 238 ALA B O 1
ATOM 4386 N N . GLU B 1 239 ? 17.984 16.047 12.719 1 98.62 239 GLU B N 1
ATOM 4387 C CA . GLU B 1 239 ? 17.375 14.734 12.516 1 98.62 239 GLU B CA 1
ATOM 4388 C C . GLU B 1 239 ? 18.047 13.992 11.359 1 98.62 239 GLU B C 1
ATOM 4390 O O . GLU B 1 239 ? 18.312 12.789 11.461 1 98.62 239 GLU B O 1
ATOM 4395 N N . PHE B 1 240 ? 18.312 14.672 10.273 1 98.69 240 PHE B N 1
ATOM 4396 C CA . PHE B 1 240 ? 19 14.078 9.133 1 98.69 240 PHE B CA 1
ATOM 4397 C C . PHE B 1 240 ? 20.422 13.656 9.508 1 98.69 240 PHE B C 1
ATOM 4399 O O . PHE B 1 240 ? 20.875 12.57 9.133 1 98.69 240 PHE B O 1
ATOM 4406 N N . PHE B 1 241 ? 21.078 14.5 10.258 1 98.75 241 PHE B N 1
ATOM 4407 C CA . PHE B 1 241 ? 22.422 14.164 10.688 1 98.75 241 PHE B CA 1
ATOM 4408 C C . PHE B 1 241 ? 22.422 12.945 11.602 1 98.75 241 PHE B C 1
ATOM 4410 O O . PHE B 1 241 ? 23.328 12.117 11.547 1 98.75 241 PHE B O 1
ATOM 4417 N N . ALA B 1 242 ? 21.438 12.859 12.469 1 98.69 242 ALA B N 1
ATOM 4418 C CA . ALA B 1 242 ? 21.312 11.664 13.305 1 98.69 242 ALA B CA 1
ATOM 4419 C C . ALA B 1 242 ? 21.172 10.406 12.453 1 98.69 242 ALA B C 1
ATOM 4421 O O . ALA B 1 242 ? 21.734 9.359 12.781 1 98.69 242 ALA B O 1
ATOM 4422 N N . GLN B 1 243 ? 20.391 10.477 11.398 1 98.62 243 GLN B N 1
ATOM 4423 C CA . GLN B 1 243 ? 20.297 9.352 10.477 1 98.62 243 GLN B CA 1
ATOM 4424 C C . GLN B 1 243 ? 21.656 9.039 9.852 1 98.62 243 GLN B C 1
ATOM 4426 O O . GLN B 1 243 ? 22.047 7.871 9.766 1 98.62 243 GLN B O 1
ATOM 4431 N N . GLY B 1 244 ? 22.328 10.102 9.383 1 98.75 244 GLY B N 1
ATOM 4432 C CA . GLY B 1 244 ? 23.656 9.898 8.812 1 98.75 244 GLY B CA 1
ATOM 4433 C C . GLY B 1 244 ? 24.609 9.219 9.766 1 98.75 244 GLY B C 1
ATOM 4434 O O . GLY B 1 244 ? 25.391 8.359 9.367 1 98.75 244 GLY B O 1
ATOM 4435 N N . ASP B 1 245 ? 24.562 9.594 11.023 1 98.69 245 ASP B N 1
ATOM 4436 C CA . ASP B 1 245 ? 25.406 8.969 12.047 1 98.69 245 ASP B CA 1
ATOM 4437 C C . ASP B 1 245 ? 25.094 7.477 12.172 1 98.69 245 ASP B C 1
ATOM 4439 O O . ASP B 1 245 ? 26 6.656 12.289 1 98.69 245 ASP B O 1
ATOM 4443 N N . ALA B 1 246 ? 23.844 7.141 12.195 1 98.19 246 ALA B N 1
ATOM 4444 C CA . ALA B 1 246 ? 23.438 5.738 12.273 1 98.19 246 ALA B CA 1
ATOM 4445 C C . ALA B 1 246 ? 23.906 4.961 11.047 1 98.19 246 ALA B C 1
ATOM 4447 O O . ALA B 1 246 ? 24.375 3.824 11.164 1 98.19 246 ALA B O 1
ATOM 4448 N N . GLU B 1 247 ? 23.734 5.598 9.906 1 98.38 247 GLU B N 1
ATOM 4449 C CA . GLU B 1 247 ? 24.188 4.977 8.672 1 98.38 247 GLU B CA 1
ATOM 4450 C C . GLU B 1 247 ? 25.688 4.715 8.711 1 98.38 247 GLU B C 1
ATOM 4452 O O . GLU B 1 247 ? 26.156 3.629 8.352 1 98.38 247 GLU B O 1
ATOM 4457 N N . ARG B 1 248 ? 26.422 5.711 9.148 1 98.06 248 ARG B N 1
ATOM 4458 C CA . ARG B 1 248 ? 27.859 5.566 9.297 1 98.06 248 ARG B CA 1
ATOM 4459 C C . ARG B 1 248 ? 28.203 4.418 10.234 1 98.06 248 ARG B C 1
ATOM 4461 O O . ARG B 1 248 ? 29.078 3.594 9.93 1 98.06 248 ARG B O 1
ATOM 4468 N N . ALA B 1 249 ? 27.578 4.332 11.297 1 97.94 249 ALA B N 1
ATOM 4469 C CA . ALA B 1 249 ? 27.828 3.309 12.305 1 97.94 249 ALA B CA 1
ATOM 4470 C C . ALA B 1 249 ? 27.547 1.913 11.75 1 97.94 249 ALA B C 1
ATOM 4472 O O . ALA B 1 249 ? 28.188 0.939 12.148 1 97.94 249 ALA B O 1
ATOM 4473 N N . GLN B 1 250 ? 26.594 1.797 10.859 1 96.31 250 GLN B N 1
ATOM 4474 C CA . GLN B 1 250 ? 26.188 0.508 10.305 1 96.31 250 GLN B CA 1
ATOM 4475 C C . GLN B 1 250 ? 26.969 0.192 9.023 1 96.31 250 GLN B C 1
ATOM 4477 O O . GLN B 1 250 ? 26.703 -0.821 8.375 1 96.31 250 GLN B O 1
ATOM 4482 N N . GLY B 1 251 ? 27.828 1.104 8.602 1 96.44 251 GLY B N 1
ATOM 4483 C CA . GLY B 1 251 ? 28.641 0.895 7.41 1 96.44 251 GLY B CA 1
ATOM 4484 C C . GLY B 1 251 ? 27.859 1.078 6.121 1 96.44 251 GLY B C 1
ATOM 4485 O O . GLY B 1 251 ? 28.203 0.495 5.094 1 96.44 251 GLY B O 1
ATOM 4486 N N . LEU B 1 252 ? 26.812 1.835 6.168 1 96.44 252 LEU B N 1
ATOM 4487 C CA . LEU B 1 252 ? 25.984 2.109 4.996 1 96.44 252 LEU B CA 1
ATOM 4488 C C . LEU B 1 252 ? 26.453 3.381 4.293 1 96.44 252 LEU B C 1
ATOM 4490 O O . LEU B 1 252 ? 27.156 4.203 4.883 1 96.44 252 LEU B O 1
ATOM 4494 N N . THR B 1 253 ? 26.062 3.381 2.975 1 96.62 253 THR B N 1
ATOM 4495 C CA . THR B 1 253 ? 26.203 4.664 2.295 1 96.62 253 THR B CA 1
ATOM 4496 C C . THR B 1 253 ? 25.359 5.734 2.975 1 96.62 253 THR B C 1
ATOM 4498 O O . THR B 1 253 ? 24.188 5.508 3.258 1 96.62 253 THR B O 1
ATOM 4501 N N . ILE B 1 254 ? 26.016 6.875 3.23 1 98.12 254 ILE B N 1
ATOM 4502 C CA . ILE B 1 254 ? 25.297 7.938 3.928 1 98.12 254 ILE B CA 1
ATOM 4503 C C . ILE B 1 254 ? 24.375 8.664 2.951 1 98.12 254 ILE B C 1
ATOM 4505 O O . ILE B 1 254 ? 24.812 9.078 1.872 1 98.12 254 ILE B O 1
ATOM 4509 N N . SER B 1 255 ? 23.125 8.836 3.312 1 97.69 255 SER B N 1
ATOM 4510 C CA . SER B 1 255 ? 22.109 9.461 2.471 1 97.69 255 SER B CA 1
ATOM 4511 C C . SER B 1 255 ? 22.422 10.93 2.219 1 97.69 255 SER B C 1
ATOM 4513 O O . SER B 1 255 ? 23.062 11.586 3.045 1 97.69 255 SER B O 1
ATOM 4515 N N . PRO B 1 256 ? 21.922 11.375 1.094 1 95.62 256 PRO B N 1
ATOM 4516 C CA . PRO B 1 256 ? 22.109 12.797 0.808 1 95.62 256 PRO B CA 1
ATOM 4517 C C . PRO B 1 256 ? 21.609 13.695 1.934 1 95.62 256 PRO B C 1
ATOM 4519 O O . PRO B 1 256 ? 20.531 13.445 2.498 1 95.62 256 PRO B O 1
ATOM 4522 N N . LEU B 1 257 ? 22.469 14.719 2.305 1 97.12 257 LEU B N 1
ATOM 4523 C CA . LEU B 1 257 ? 22.141 15.766 3.262 1 97.12 257 LEU B CA 1
ATOM 4524 C C . LEU B 1 257 ? 22.203 15.242 4.691 1 97.12 257 LEU B C 1
ATOM 4526 O O . LEU B 1 257 ? 21.922 15.969 5.641 1 97.12 257 LEU B O 1
ATOM 4530 N N . CYS B 1 258 ? 22.609 13.977 4.855 1 98.38 258 CYS B N 1
ATOM 4531 C CA . CYS B 1 258 ? 22.609 13.383 6.188 1 98.38 258 CYS B CA 1
ATOM 4532 C C . CYS B 1 258 ? 24.031 13.297 6.742 1 98.38 258 CYS B C 1
ATOM 4534 O O . CYS B 1 258 ? 24.234 12.852 7.875 1 98.38 258 CYS B O 1
ATOM 4536 N N . ASP B 1 259 ? 25.062 13.68 5.98 1 98.06 259 ASP B N 1
ATOM 4537 C CA . ASP B 1 259 ? 26.453 13.633 6.414 1 98.06 259 ASP B CA 1
ATOM 4538 C C . ASP B 1 259 ? 26.844 14.906 7.156 1 98.06 259 ASP B C 1
ATOM 4540 O O . ASP B 1 259 ? 27.031 15.953 6.539 1 98.06 259 ASP B O 1
ATOM 4544 N N . ARG B 1 260 ? 26.984 14.836 8.43 1 96.62 260 ARG B N 1
ATOM 4545 C CA . ARG B 1 260 ? 27.234 16.016 9.258 1 96.62 260 ARG B CA 1
ATOM 4546 C C . ARG B 1 260 ? 28.594 16.641 8.93 1 96.62 260 ARG B C 1
ATOM 4548 O O . ARG B 1 260 ? 28.859 17.781 9.305 1 96.62 260 ARG B O 1
ATOM 4555 N N . THR B 1 261 ? 29.438 15.891 8.266 1 96.81 261 THR B N 1
ATOM 4556 C CA . THR B 1 261 ? 30.734 16.406 7.883 1 96.81 261 THR B CA 1
ATOM 4557 C C . THR B 1 261 ? 30.656 17.203 6.586 1 96.81 261 THR B C 1
ATOM 4559 O O . THR B 1 261 ? 31.625 17.797 6.148 1 96.81 261 THR B O 1
ATOM 4562 N N . LYS B 1 262 ? 29.5 17.188 5.949 1 95.94 262 LYS B N 1
ATOM 4563 C CA . LYS B 1 262 ? 29.234 17.938 4.727 1 95.94 262 LYS B CA 1
ATOM 4564 C C . LYS B 1 262 ? 28.094 18.938 4.93 1 95.94 262 LYS B C 1
ATOM 4566 O O . LYS B 1 262 ? 27.594 19.078 6.043 1 95.94 262 LYS B O 1
ATOM 4571 N N . GLN B 1 263 ? 27.812 19.641 3.863 1 92.31 263 GLN B N 1
ATOM 4572 C CA . GLN B 1 263 ? 26.703 20.578 3.906 1 92.31 263 GLN B CA 1
ATOM 4573 C C . GLN B 1 263 ? 25.375 19.844 4.059 1 92.31 263 GLN B C 1
ATOM 4575 O O . GLN B 1 263 ? 25.125 18.844 3.365 1 92.31 263 GLN B O 1
ATOM 4580 N N . GLY B 1 264 ? 24.609 20.328 4.938 1 94.06 264 GLY B N 1
ATOM 4581 C CA . GLY B 1 264 ? 23.344 19.688 5.234 1 94.06 264 GLY B CA 1
ATOM 4582 C C . GLY B 1 264 ? 22.156 20.453 4.688 1 94.06 264 GLY B C 1
ATOM 4583 O O . GLY B 1 264 ? 22.25 21.125 3.66 1 94.06 264 GLY B O 1
ATOM 4584 N N . ILE B 1 265 ? 21.031 20.266 5.391 1 95.06 265 ILE B N 1
ATOM 4585 C CA . ILE B 1 265 ? 19.734 20.797 4.992 1 95.06 265 ILE B CA 1
ATOM 4586 C C . ILE B 1 265 ? 19.797 22.328 4.938 1 95.06 265 ILE B C 1
ATOM 4588 O O . ILE B 1 265 ? 19.25 22.953 4.023 1 95.06 265 ILE B O 1
ATOM 4592 N N . THR B 1 266 ? 20.469 22.938 5.859 1 94.69 266 THR B N 1
ATOM 4593 C CA . THR B 1 266 ? 20.516 24.391 5.98 1 94.69 266 THR B CA 1
ATOM 4594 C C . THR B 1 266 ? 21.109 25.016 4.727 1 94.69 266 THR B C 1
ATOM 4596 O O . THR B 1 266 ? 20.641 26.047 4.25 1 94.69 266 THR B O 1
ATOM 4599 N N . LYS B 1 267 ? 22.031 24.391 4.129 1 94.25 267 LYS B N 1
ATOM 4600 C CA . LYS B 1 267 ? 22.734 24.938 2.975 1 94.25 267 LYS B CA 1
ATOM 4601 C C . LYS B 1 267 ? 22.047 24.547 1.672 1 94.25 267 LYS B C 1
ATOM 4603 O O . LYS B 1 267 ? 22.391 25.062 0.603 1 94.25 267 LYS B O 1
ATOM 4608 N N . SER B 1 268 ? 21.062 23.719 1.766 1 95.88 268 SER B N 1
ATOM 4609 C CA . SER B 1 268 ? 20.391 23.234 0.568 1 95.88 268 SER B CA 1
ATOM 4610 C C . SER B 1 268 ? 19.031 23.891 0.386 1 95.88 268 SER B C 1
ATOM 4612 O O . SER B 1 268 ? 18.25 23.5 -0.492 1 95.88 268 SER B O 1
ATOM 4614 N N . GLN B 1 269 ? 18.719 24.906 1.109 1 97.56 269 GLN B N 1
ATOM 4615 C CA . GLN B 1 269 ? 17.359 25.453 1.197 1 97.56 269 GLN B CA 1
ATOM 4616 C C . GLN B 1 269 ? 16.938 26.094 -0.124 1 97.56 269 GLN B C 1
ATOM 4618 O O . GLN B 1 269 ? 15.805 25.906 -0.569 1 97.56 269 GLN B O 1
ATOM 4623 N N . VAL B 1 270 ? 17.828 26.828 -0.795 1 97.81 270 VAL B N 1
ATOM 4624 C CA . VAL B 1 270 ? 17.469 27.484 -2.041 1 97.81 270 VAL B CA 1
ATOM 4625 C C . VAL B 1 270 ? 16.984 26.453 -3.059 1 97.81 270 VAL B C 1
ATOM 4627 O O . VAL B 1 270 ? 15.938 26.609 -3.678 1 97.81 270 VAL B O 1
ATOM 4630 N N . GLY B 1 271 ? 17.797 25.391 -3.211 1 97.12 271 GLY B N 1
ATOM 4631 C CA . GLY B 1 271 ? 17.406 24.312 -4.109 1 97.12 271 GLY B CA 1
ATOM 4632 C C . GLY B 1 271 ? 16.094 23.656 -3.717 1 97.12 271 GLY B C 1
ATOM 4633 O O . GLY B 1 271 ? 15.25 23.391 -4.57 1 97.12 271 GLY B O 1
ATOM 4634 N N . PHE B 1 272 ? 15.953 23.406 -2.393 1 97.94 272 PHE B N 1
ATOM 4635 C CA . PHE B 1 272 ? 14.719 22.812 -1.902 1 97.94 272 PHE B CA 1
ATOM 4636 C C . PHE B 1 272 ? 13.523 23.688 -2.217 1 97.94 272 PHE B C 1
ATOM 4638 O O . PHE B 1 272 ? 12.484 23.203 -2.678 1 97.94 272 PHE B O 1
ATOM 4645 N N . PHE B 1 273 ? 13.547 24.953 -1.947 1 98.5 273 PHE B N 1
ATOM 4646 C CA . PHE B 1 273 ? 12.461 25.875 -2.25 1 98.5 273 PHE B CA 1
ATOM 4647 C C . PHE B 1 273 ? 12.148 25.859 -3.742 1 98.5 273 PHE B C 1
ATOM 4649 O O . PHE B 1 273 ? 10.992 25.719 -4.137 1 98.5 273 PHE B O 1
ATOM 4656 N N . GLU B 1 274 ? 13.141 25.969 -4.574 1 98.19 274 GLU B N 1
ATOM 4657 C CA . GLU B 1 274 ? 12.953 26.141 -6.012 1 98.19 274 GLU B CA 1
ATOM 4658 C C . GLU B 1 274 ? 12.359 24.891 -6.645 1 98.19 274 GLU B C 1
ATOM 4660 O O . GLU B 1 274 ? 11.469 24.984 -7.488 1 98.19 274 GLU B O 1
ATOM 4665 N N . PHE B 1 275 ? 12.812 23.703 -6.172 1 97.38 275 PHE B N 1
ATOM 4666 C CA . PHE B 1 275 ? 12.484 22.5 -6.922 1 97.38 275 PHE B CA 1
ATOM 4667 C C . PHE B 1 275 ? 11.352 21.734 -6.246 1 97.38 275 PHE B C 1
ATOM 4669 O O . PHE B 1 275 ? 10.664 20.953 -6.887 1 97.38 275 PHE B O 1
ATOM 4676 N N . VAL B 1 276 ? 11.164 21.969 -4.949 1 97.69 276 VAL B N 1
ATOM 4677 C CA . VAL B 1 276 ? 10.188 21.156 -4.23 1 97.69 276 VAL B CA 1
ATOM 4678 C C . VAL B 1 276 ? 9.062 22.047 -3.713 1 97.69 276 VAL B C 1
ATOM 4680 O O . VAL B 1 276 ? 7.891 21.844 -4.039 1 97.69 276 VAL B O 1
ATOM 4683 N N . ALA B 1 277 ? 9.336 23.094 -2.996 1 98.56 277 ALA B N 1
ATOM 4684 C CA . ALA B 1 277 ? 8.344 23.891 -2.264 1 98.56 277 ALA B CA 1
ATOM 4685 C C . ALA B 1 277 ? 7.547 24.781 -3.207 1 98.56 277 ALA B C 1
ATOM 4687 O O . ALA B 1 277 ? 6.316 24.734 -3.221 1 98.56 277 ALA B O 1
ATOM 4688 N N . LEU B 1 278 ? 8.227 25.547 -4.012 1 98.62 278 LEU B N 1
ATOM 4689 C CA . LEU B 1 278 ? 7.57 26.594 -4.801 1 98.62 278 LEU B CA 1
ATOM 4690 C C . LEU B 1 278 ? 6.609 25.969 -5.812 1 98.62 278 LEU B C 1
ATOM 4692 O O . LEU B 1 278 ? 5.5 26.484 -6.008 1 98.62 278 LEU B O 1
ATOM 4696 N N . PRO B 1 279 ? 6.945 24.859 -6.488 1 98.56 279 PRO B N 1
ATOM 4697 C CA . PRO B 1 279 ? 5.949 24.234 -7.363 1 98.56 279 PRO B CA 1
ATOM 4698 C C . PRO B 1 279 ? 4.672 23.844 -6.621 1 98.56 279 PRO B C 1
ATOM 4700 O O . PRO B 1 279 ? 3.572 24 -7.152 1 98.56 279 PRO B O 1
ATOM 4703 N N . LEU B 1 280 ? 4.773 23.375 -5.406 1 98.75 280 LEU B N 1
ATOM 4704 C CA . LEU B 1 280 ? 3.623 22.969 -4.605 1 98.75 280 LEU B CA 1
ATOM 4705 C C . LEU B 1 280 ? 2.779 24.188 -4.215 1 98.75 280 LEU B C 1
ATOM 4707 O O . LEU B 1 280 ? 1.593 24.25 -4.547 1 98.75 280 LEU B O 1
ATOM 4711 N N . PHE B 1 281 ? 3.375 25.156 -3.605 1 98.81 281 PHE B N 1
ATOM 4712 C CA . PHE B 1 281 ? 2.646 26.281 -3.029 1 98.81 281 PHE B CA 1
ATOM 4713 C C . PHE B 1 281 ? 2.104 27.203 -4.121 1 98.81 281 PHE B C 1
ATOM 4715 O O . PHE B 1 281 ? 0.999 27.734 -4 1 98.81 281 PHE B O 1
ATOM 4722 N N . THR B 1 282 ? 2.855 27.375 -5.215 1 98.62 282 THR B N 1
ATOM 4723 C CA . THR B 1 282 ? 2.402 28.234 -6.301 1 98.62 282 THR B CA 1
ATOM 4724 C C . THR B 1 282 ? 1.187 27.625 -6.996 1 98.62 282 THR B C 1
ATOM 4726 O O . THR B 1 282 ? 0.203 28.328 -7.254 1 98.62 282 THR B O 1
ATOM 4729 N N . ASN B 1 283 ? 1.283 26.359 -7.305 1 98.25 283 ASN B N 1
ATOM 4730 C CA . ASN B 1 283 ? 0.144 25.719 -7.953 1 98.25 283 ASN B CA 1
ATOM 4731 C C . ASN B 1 283 ? -1.071 25.656 -7.031 1 98.25 283 ASN B C 1
ATOM 4733 O O . ASN B 1 283 ? -2.203 25.844 -7.48 1 98.25 283 ASN B O 1
ATOM 4737 N N . PHE B 1 284 ? -0.908 25.422 -5.781 1 98.44 284 PHE B N 1
ATOM 4738 C CA . PHE B 1 284 ? -2.008 25.375 -4.824 1 98.44 284 PHE B CA 1
ATOM 4739 C C . PHE B 1 284 ? -2.707 26.719 -4.738 1 98.44 284 PHE B C 1
ATOM 4741 O O . PHE B 1 284 ? -3.934 26.797 -4.848 1 98.44 284 PHE B O 1
ATOM 4748 N N . THR B 1 285 ? -1.928 27.781 -4.633 1 98.12 285 THR B N 1
ATOM 4749 C CA . THR B 1 285 ? -2.506 29.094 -4.402 1 98.12 285 THR B CA 1
ATOM 4750 C C . THR B 1 285 ? -3.059 29.672 -5.695 1 98.12 285 THR B C 1
ATOM 4752 O O . THR B 1 285 ? -3.834 30.641 -5.672 1 98.12 285 THR B O 1
ATOM 4755 N N . ALA B 1 286 ? -2.609 29.156 -6.832 1 96.75 286 ALA B N 1
ATOM 4756 C CA . ALA B 1 286 ? -3.232 29.547 -8.094 1 96.75 286 ALA B CA 1
ATOM 4757 C C . ALA B 1 286 ? -4.703 29.141 -8.125 1 96.75 286 ALA B C 1
ATOM 4759 O O . ALA B 1 286 ? -5.535 29.859 -8.695 1 96.75 286 ALA B O 1
ATOM 4760 N N . ARG B 1 287 ? -4.984 28.031 -7.508 1 95.75 287 ARG B N 1
ATOM 4761 C CA . ARG B 1 287 ? -6.363 27.547 -7.457 1 95.75 287 ARG B CA 1
ATOM 4762 C C . ARG B 1 287 ? -7.098 28.125 -6.25 1 95.75 287 ARG B C 1
ATOM 4764 O O . ARG B 1 287 ? -8.281 28.453 -6.34 1 95.75 287 ARG B O 1
ATOM 4771 N N . PHE B 1 288 ? -6.371 28.172 -5.172 1 97.44 288 PHE B N 1
ATOM 4772 C CA . PHE B 1 288 ? -6.938 28.703 -3.938 1 97.44 288 PHE B CA 1
ATOM 4773 C C . PHE B 1 288 ? -6.316 30.047 -3.588 1 97.44 288 PHE B C 1
ATOM 4775 O O . PHE B 1 288 ? -5.469 30.141 -2.695 1 97.44 288 PHE B O 1
ATOM 4782 N N . THR B 1 289 ? -6.852 31.078 -4.078 1 97.19 289 THR B N 1
ATOM 4783 C CA . THR B 1 289 ? -6.25 32.406 -4.027 1 97.19 289 THR B CA 1
ATOM 4784 C C . THR B 1 289 ? -6.293 32.969 -2.609 1 97.19 289 THR B C 1
ATOM 4786 O O . THR B 1 289 ? -5.453 33.781 -2.234 1 97.19 289 THR B O 1
ATOM 4789 N N . ALA B 1 290 ? -7.207 32.5 -1.813 1 97.88 290 ALA B N 1
ATOM 4790 C CA . ALA B 1 290 ? -7.312 33 -0.436 1 97.88 290 ALA B CA 1
ATOM 4791 C C . ALA B 1 290 ? -6.125 32.5 0.397 1 97.88 290 ALA B C 1
ATOM 4793 O O . ALA B 1 290 ? -5.875 33.031 1.488 1 97.88 290 ALA B O 1
ATOM 4794 N N . ALA B 1 291 ? -5.383 31.578 -0.128 1 98.06 291 ALA B N 1
ATOM 4795 C CA . ALA B 1 291 ? -4.223 31.047 0.583 1 98.06 291 ALA B CA 1
ATOM 4796 C C . ALA B 1 291 ? -2.951 31.797 0.194 1 98.06 291 ALA B C 1
ATOM 4798 O O . ALA B 1 291 ? -1.847 31.375 0.556 1 98.06 291 ALA B O 1
ATOM 4799 N N . LYS B 1 292 ? -2.973 32.875 -0.463 1 98.19 292 LYS B N 1
ATOM 4800 C CA . LYS B 1 292 ? -1.831 33.625 -0.955 1 98.19 292 LYS B CA 1
ATOM 4801 C C . LYS B 1 292 ? -0.93 34.094 0.195 1 98.19 292 LYS B C 1
ATOM 4803 O O . LYS B 1 292 ? 0.283 34.219 0.022 1 98.19 292 LYS B O 1
ATOM 4808 N N . PRO B 1 293 ? -1.498 34.375 1.382 1 98 293 PRO B N 1
ATOM 4809 C CA . PRO B 1 293 ? -0.597 34.688 2.498 1 98 293 PRO B CA 1
ATOM 4810 C C . PRO B 1 293 ? 0.411 33.562 2.76 1 98 293 PRO B C 1
ATOM 4812 O O . PRO B 1 293 ? 1.546 33.812 3.162 1 98 293 PRO B O 1
ATOM 4815 N N . LEU B 1 294 ? 0.002 32.375 2.566 1 97.94 294 LEU B N 1
ATOM 4816 C CA . LEU B 1 294 ? 0.912 31.234 2.709 1 97.94 294 LEU B CA 1
ATOM 4817 C C . LEU B 1 294 ? 2.076 31.359 1.732 1 97.94 294 LEU B C 1
ATOM 4819 O O . LEU B 1 294 ? 3.236 31.203 2.121 1 97.94 294 LEU B O 1
ATOM 4823 N N . LEU B 1 295 ? 1.771 31.594 0.495 1 98.56 295 LEU B N 1
ATOM 4824 C CA . LEU B 1 295 ? 2.799 31.734 -0.531 1 98.56 295 LEU B CA 1
ATOM 4825 C C . LEU B 1 295 ? 3.709 32.938 -0.235 1 98.56 295 LEU B C 1
ATOM 4827 O O . LEU B 1 295 ? 4.918 32.875 -0.469 1 98.56 295 LEU B O 1
ATOM 4831 N N . ARG B 1 296 ? 3.162 34 0.264 1 98.5 296 ARG B N 1
ATOM 4832 C CA . ARG B 1 296 ? 3.969 35.156 0.636 1 98.5 296 ARG B CA 1
ATOM 4833 C C . ARG B 1 296 ? 4.988 34.781 1.711 1 98.5 296 ARG B C 1
ATOM 4835 O O . ARG B 1 296 ? 6.137 35.219 1.656 1 98.5 296 ARG B O 1
ATOM 4842 N N . GLY B 1 297 ? 4.496 34.031 2.674 1 98.5 297 GLY B N 1
ATOM 4843 C CA . GLY B 1 297 ? 5.422 33.531 3.689 1 98.5 297 GLY B CA 1
ATOM 4844 C C . GLY B 1 297 ? 6.531 32.688 3.123 1 98.5 297 GLY B C 1
ATOM 4845 O O . GLY B 1 297 ? 7.703 32.844 3.469 1 98.5 297 GLY B O 1
ATOM 4846 N N . VAL B 1 298 ? 6.172 31.797 2.238 1 98.81 298 VAL B N 1
ATOM 4847 C CA . VAL B 1 298 ? 7.137 30.906 1.599 1 98.81 298 VAL B CA 1
ATOM 4848 C C . VAL B 1 298 ? 8.164 31.719 0.822 1 98.81 298 VAL B C 1
ATOM 4850 O O . VAL B 1 298 ? 9.367 31.484 0.924 1 98.81 298 VAL B O 1
ATOM 4853 N N . MET B 1 299 ? 7.68 32.719 0.104 1 98.75 299 MET B N 1
ATOM 4854 C CA . MET B 1 299 ? 8.547 33.531 -0.71 1 98.75 299 MET B CA 1
ATOM 4855 C C . MET B 1 299 ? 9.492 34.375 0.168 1 98.75 299 MET B C 1
ATOM 4857 O O . MET B 1 299 ? 10.664 34.562 -0.176 1 98.75 299 MET B O 1
ATOM 4861 N N . ALA B 1 300 ? 9.008 34.844 1.274 1 98.69 300 ALA B N 1
ATOM 4862 C CA . ALA B 1 300 ? 9.844 35.625 2.188 1 98.69 300 ALA B CA 1
ATOM 4863 C C . ALA B 1 300 ? 11.008 34.781 2.703 1 98.69 300 ALA B C 1
ATOM 4865 O O . ALA B 1 300 ? 12.156 35.25 2.725 1 98.69 300 ALA B O 1
ATOM 4866 N N . ASN B 1 301 ? 10.711 33.594 3.098 1 98.62 301 ASN B N 1
ATOM 4867 C CA . ASN B 1 301 ? 11.766 32.719 3.611 1 98.62 301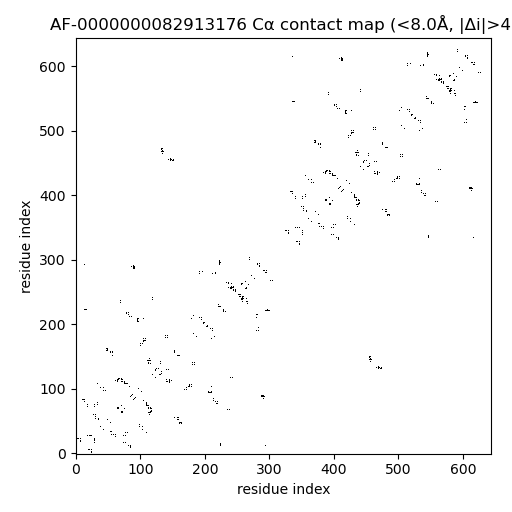 ASN B CA 1
ATOM 4868 C C . ASN B 1 301 ? 12.688 32.25 2.496 1 98.62 301 ASN B C 1
ATOM 4870 O O . ASN B 1 301 ? 13.883 32.062 2.713 1 98.62 301 ASN B O 1
ATOM 4874 N N . TYR B 1 302 ? 12.102 32.031 1.322 1 98.56 302 TYR B N 1
ATOM 4875 C CA . TYR B 1 302 ? 12.93 31.719 0.158 1 98.56 302 TYR B CA 1
ATOM 4876 C C . TYR B 1 302 ? 13.945 32.844 -0.093 1 98.56 302 TYR B C 1
ATOM 4878 O O . TYR B 1 302 ? 15.133 32.562 -0.292 1 98.56 302 TYR B O 1
ATOM 4886 N N . HIS B 1 303 ? 13.531 34.031 -0.051 1 98.31 303 HIS B N 1
ATOM 4887 C CA . HIS B 1 303 ? 14.391 35.188 -0.29 1 98.31 303 HIS B CA 1
ATOM 4888 C C . HIS B 1 303 ? 15.445 35.312 0.803 1 98.31 303 HIS B C 1
ATOM 4890 O O . HIS B 1 303 ? 16.578 35.75 0.536 1 98.31 303 HIS B O 1
ATOM 4896 N N . HIS B 1 304 ? 15.07 35.031 2.006 1 98.19 304 HIS B N 1
ATOM 4897 C CA . HIS B 1 304 ? 16.047 35 3.084 1 98.19 304 HIS B CA 1
ATOM 4898 C C . HIS B 1 304 ? 17.219 34.094 2.746 1 98.19 304 HIS B C 1
ATOM 4900 O O . HIS B 1 304 ? 18.375 34.438 2.912 1 98.19 304 HIS B O 1
ATOM 4906 N N . TRP B 1 305 ? 16.906 32.906 2.277 1 97.88 305 TRP B N 1
ATOM 4907 C CA . TRP B 1 305 ? 17.938 31.922 1.968 1 97.88 305 TRP B CA 1
ATOM 4908 C C . TRP B 1 305 ? 18.734 32.344 0.739 1 97.88 305 TRP B C 1
ATOM 4910 O O . TRP B 1 305 ? 19.953 32.125 0.672 1 97.88 305 TRP B O 1
ATOM 4920 N N . GLN B 1 306 ? 18.062 32.938 -0.234 1 96.81 306 GLN B N 1
ATOM 4921 C CA . GLN B 1 306 ? 18.75 33.438 -1.433 1 96.81 306 GLN B CA 1
ATOM 4922 C C . GLN B 1 306 ? 19.797 34.469 -1.088 1 96.81 306 GLN B C 1
ATOM 4924 O O . GLN B 1 306 ? 20.812 34.594 -1.764 1 96.81 306 GLN B O 1
ATOM 4929 N N . ALA B 1 307 ? 19.562 35.188 -0.116 1 95.81 307 ALA B N 1
ATOM 4930 C CA . ALA B 1 307 ? 20.422 36.312 0.27 1 95.81 307 ALA B CA 1
ATOM 4931 C C . ALA B 1 307 ? 21.625 35.844 1.06 1 95.81 307 ALA B C 1
ATOM 4933 O O . ALA B 1 307 ? 22.562 36.625 1.291 1 95.81 307 ALA B O 1
ATOM 4934 N N . GLN B 1 308 ? 21.609 34.688 1.495 1 90.62 308 GLN B N 1
ATOM 4935 C CA . GLN B 1 308 ? 22.734 34.156 2.25 1 90.62 308 GLN B CA 1
ATOM 4936 C C . GLN B 1 308 ? 23.906 33.844 1.326 1 90.62 308 GLN B C 1
ATOM 4938 O O . GLN B 1 308 ? 23.703 33.375 0.206 1 90.62 308 GLN B O 1
ATOM 4943 N N . PRO B 1 309 ? 25.172 34.25 1.651 1 77.75 309 PRO B N 1
ATOM 4944 C CA . PRO B 1 309 ? 26.328 33.969 0.802 1 77.75 309 PRO B CA 1
ATOM 4945 C C . PRO B 1 309 ? 26.547 32.5 0.572 1 77.75 309 PRO B C 1
ATOM 4947 O O . PRO B 1 309 ? 26.312 31.672 1.471 1 77.75 309 PRO B O 1
ATOM 4950 N N . THR B 1 310 ? 26.562 32.031 -0.606 1 63.34 310 THR B N 1
ATOM 4951 C CA . THR B 1 310 ? 26.875 30.641 -0.944 1 63.34 310 THR B CA 1
ATOM 4952 C C . THR B 1 310 ? 28.266 30.266 -0.465 1 63.34 310 THR B C 1
ATOM 4954 O O . THR B 1 310 ? 29.234 31 -0.723 1 63.34 310 THR B O 1
ATOM 4957 N N . VAL B 1 311 ? 28.422 29.812 0.674 1 55.47 311 VAL B N 1
ATOM 4958 C CA . VAL B 1 311 ? 29.781 29.359 0.952 1 55.47 311 VAL B CA 1
ATOM 4959 C C . VAL B 1 311 ? 30.312 28.562 -0.238 1 55.47 311 VAL B C 1
ATOM 4961 O O . VAL B 1 311 ? 29.656 27.656 -0.731 1 55.47 311 VAL B O 1
ATOM 4964 N N . ALA B 1 312 ? 31.297 29.109 -0.878 1 42.38 312 ALA B N 1
ATOM 4965 C CA . ALA B 1 312 ? 32.031 28.5 -1.988 1 42.38 312 ALA B CA 1
ATOM 4966 C C . ALA B 1 312 ? 32.344 27.031 -1.693 1 42.38 312 ALA B C 1
ATOM 4968 O O . ALA B 1 312 ? 32.906 26.703 -0.639 1 42.38 312 ALA B O 1
ATOM 4969 N N . ALA B 1 313 ? 31.766 26.188 -2.25 1 46.53 313 ALA B N 1
ATOM 4970 C CA . ALA B 1 313 ? 32.156 24.781 -2.264 1 46.53 313 ALA B CA 1
ATOM 4971 C C . ALA B 1 313 ? 33.656 24.641 -2.479 1 46.53 313 ALA B C 1
ATOM 4973 O O . ALA B 1 313 ? 34.219 25.219 -3.41 1 46.53 313 ALA B O 1
ATOM 4974 N N . GLU B 1 314 ? 34.438 24.469 -1.398 1 37.59 314 GLU B N 1
ATOM 4975 C CA . GLU B 1 314 ? 35.812 24.125 -1.751 1 37.59 314 GLU B CA 1
ATOM 4976 C C . GLU B 1 314 ? 35.844 23.109 -2.887 1 37.59 314 GLU B C 1
ATOM 4978 O O . GLU B 1 314 ? 35.094 22.141 -2.885 1 37.59 314 GLU B O 1
ATOM 4983 N N . PRO B 1 315 ? 36.469 23.422 -3.941 1 38.72 315 PRO B N 1
ATOM 4984 C CA . PRO B 1 315 ? 36.625 22.438 -5.012 1 38.72 315 PRO B CA 1
ATOM 4985 C C . PRO B 1 315 ? 37.156 21.094 -4.508 1 38.72 315 PRO B C 1
ATOM 4987 O O . PRO B 1 315 ? 38.125 21.047 -3.77 1 38.72 315 PRO B O 1
ATOM 4990 N N . GLN B 1 316 ? 36.375 20.25 -4.133 1 32.56 316 GLN B N 1
ATOM 4991 C CA . GLN B 1 316 ? 36.969 18.922 -3.902 1 32.56 316 GLN B CA 1
ATOM 4992 C C . GLN B 1 316 ? 37.812 18.5 -5.078 1 32.56 316 GLN B C 1
ATOM 4994 O O . GLN B 1 316 ? 37.406 18.578 -6.234 1 32.56 316 GLN B O 1
ATOM 4999 N N . ALA B 1 317 ? 39.219 18.438 -4.805 1 41.44 317 ALA B N 1
ATOM 5000 C CA . ALA B 1 317 ? 40.219 17.953 -5.727 1 41.44 317 ALA B CA 1
ATOM 5001 C C . ALA B 1 317 ? 39.781 16.703 -6.457 1 41.44 317 ALA B C 1
ATOM 5003 O O . ALA B 1 317 ? 39.188 15.805 -5.852 1 41.44 317 ALA B O 1
ATOM 5004 N N . PRO B 1 318 ? 39.781 16.625 -7.727 1 31.36 318 PRO B N 1
ATOM 5005 C CA . PRO B 1 318 ? 39.531 15.398 -8.469 1 31.36 318 PRO B CA 1
ATOM 5006 C C . PRO B 1 318 ? 40.25 14.188 -7.891 1 31.36 318 PRO B C 1
ATOM 5008 O O . PRO B 1 318 ? 41.344 14.312 -7.375 1 31.36 318 PRO B O 1
ATOM 5011 N N . ALA B 1 319 ? 39.5 13.203 -7.297 1 36.97 319 ALA B N 1
ATOM 5012 C CA . ALA B 1 319 ? 40.156 11.945 -6.934 1 36.97 319 ALA B CA 1
ATOM 5013 C C . ALA B 1 319 ? 41.125 11.492 -8.023 1 36.97 319 ALA B C 1
ATOM 5015 O O . ALA B 1 319 ? 40.75 11.367 -9.188 1 36.97 319 ALA B O 1
ATOM 5016 N N . GLN B 1 320 ? 42.438 11.953 -7.98 1 28.03 320 GLN B N 1
ATOM 5017 C CA . GLN B 1 320 ? 43.469 11.336 -8.805 1 28.03 320 GLN B CA 1
ATOM 5018 C C . GLN B 1 320 ? 43.312 9.812 -8.828 1 28.03 320 GLN B C 1
ATOM 5020 O O . GLN B 1 320 ? 43.281 9.18 -7.77 1 28.03 320 GLN B O 1
ATOM 5025 N N . GLY B 1 321 ? 42.5 9.281 -9.711 1 26.52 321 GLY B N 1
ATOM 5026 C CA . GLY B 1 321 ? 42.594 7.871 -10.047 1 26.52 321 GLY B CA 1
ATOM 5027 C C . GLY B 1 321 ? 44 7.359 -10.07 1 26.52 321 GLY B C 1
ATOM 5028 O O . GLY B 1 321 ? 44.812 7.789 -10.906 1 26.52 321 GLY B O 1
ATOM 5029 N N . GLY B 1 322 ? 44.688 7.258 -8.867 1 22.89 322 GLY B N 1
ATOM 5030 C CA . GLY B 1 322 ? 45.75 6.27 -8.945 1 22.89 322 GLY B CA 1
ATOM 5031 C C . GLY B 1 322 ? 45.25 4.871 -9.258 1 22.89 322 GLY B C 1
ATOM 5032 O O . GLY B 1 322 ? 44.062 4.582 -9.094 1 22.89 322 GLY B O 1
#

Organism: Haematococcus lacustris (NCBI:txid44745)

Solvent-accessible surface area (backbone atoms only — not comparable to full-atom values): 32957 Å² total; per-residue (Å²): 108,72,64,53,51,51,52,57,56,41,47,77,41,85,73,50,54,40,65,59,38,19,61,70,46,76,72,43,31,31,36,54,48,51,54,48,49,38,51,73,72,41,48,33,67,75,57,52,42,40,67,68,19,39,52,48,35,35,44,51,49,42,68,42,25,34,93,36,67,37,55,19,38,45,46,29,28,40,18,33,34,40,38,49,37,36,39,74,57,14,51,35,45,70,83,56,30,52,72,64,49,48,52,20,51,47,52,22,32,60,31,46,55,34,55,33,84,49,67,53,62,66,55,30,47,73,66,61,29,72,54,15,44,55,43,66,62,54,57,23,59,38,44,46,9,51,22,55,56,56,53,49,42,71,38,79,70,26,30,22,60,74,75,42,55,65,74,57,46,52,50,35,51,53,48,23,52,54,40,29,54,44,56,40,72,90,43,45,65,59,46,51,49,50,33,52,52,23,56,72,72,69,45,89,33,43,70,44,46,52,26,49,44,48,40,49,12,71,53,35,51,52,27,22,50,63,74,56,27,51,53,50,45,53,23,41,30,52,29,33,26,53,44,16,52,53,25,52,73,70,71,42,81,59,52,89,49,7,40,77,92,51,73,32,47,76,77,41,45,54,60,43,36,66,72,53,46,45,60,49,46,52,57,50,28,71,75,23,58,59,29,41,66,49,45,52,24,31,50,52,48,45,50,55,51,63,68,47,79,74,76,73,73,73,77,75,73,75,80,75,83,120,109,71,64,53,50,51,52,56,55,39,46,78,41,84,72,50,55,41,66,59,38,19,62,72,45,75,71,45,30,30,35,54,49,52,54,48,50,38,50,74,71,42,49,34,67,74,56,52,43,40,66,68,20,39,52,48,35,35,43,50,47,43,69,42,27,33,94,35,68,38,55,18,38,47,46,30,28,40,18,33,35,40,39,48,37,38,39,75,56,15,51,34,46,70,82,56,31,54,72,64,49,48,53,20,50,48,52,22,31,60,31,44,55,34,57,35,84,50,67,55,62,65,56,30,45,74,66,62,30,70,54,15,44,52,43,67,62,53,58,23,60,38,44,47,8,49,20,55,56,56,53,48,43,71,39,81,71,26,30,21,60,74,74,43,55,64,73,56,46,54,51,35,52,51,48,23,51,53,40,26,53,45,57,39,70,89,42,45,65,59,48,52,50,50,32,52,51,24,58,73,71,68,44,89,32,42,70,43,46,51,27,48,46,49,40,48,13,73,52,34,52,50,27,25,50,64,74,57,26,51,52,49,46,54,22,41,30,52,29,34,24,51,42,16,52,53,26,51,74,70,71,43,82,59,51,90,48,8,41,76,92,49,73,32,49,76,77,40,44,54,60,44,36,65,72,54,47,45,60,50,47,51,57,49,27,71,75,23,58,59,29,41,67,50,44,51,24,31,51,52,47,45,50,56,51,62,66,47,80,74,75,74,72,71,78,74,72,75,79,73,82,120

InterPro domains:
  IPR002073 3'5'-cyclic nucleotide phosphodiesterase, catalytic domain [PF00233] (70-296)
  IPR002073 3'5'-cyclic nucleotide phosphodiesterase, catalytic domain [PS51845] (1-312)
  IPR003607 HD/PDEase domain [cd00077] (70-188)
  IPR023088 3'5'-cyclic nucleotide phosphodiesterase [PR00387] (66-79)
  IPR023088 3'5'-cyclic nucleotide phosphodiesterase [PR00387] (98-111)
  IPR023088 3'5'-cyclic nucleotide phosphodiesterase [PR00387] (112-127)
  IPR023088 3'5'-cyclic nucleotide phosphodiesterase [PR00387] (139-155)
  IPR023088 3'5'-cyclic nucleotide phosphodiesterase [PR00387] (214-227)
  IPR023088 3'5'-cyclic nucleotide phosphodiesterase [PR00387] (231-247)
  IPR036971 3'5'-cyclic nucleotide phosphodiesterase, catalytic domain superfamily [G3DSA:1.10.1300.10] (2-309)

Nearest PDB structures (foldseek):
  5k32-assembly1_B  TM=9.555E-01  e=1.183E-18  Homo sapiens
  5k32-assembly1_A  TM=9.508E-01  e=2.152E-18  Homo sapiens
  3kkt-assembly3_A  TM=9.443E-01  e=2.780E-18  Homo sapiens
  3kkt-assembly3_B  TM=9.399E-01  e=3.592E-18  Homo sapiens
  3v93-assembly3_C  TM=8.963E-01  e=1.060E-13  Trypanosoma cruzi

Sequence (644 aa):
MPLVETCLSSANSWAFDAFQLTSAMAGRPLSVLAYWLLHQSGLAAWAHLDHTKLARWLCRIEDGYCANPYHNRSHAADVVQTMHMLLTRGGLMPGYADHLTQLAAYLAAVCHDYQHIGRTNDWLVETQDELALRYNDRSPMENHHLAGAFSLLKHPDMNFLQAMPKATYDRLRKLVIELVLGTDMKQHFSIIGQFTALHRTGGDGQATGRKMALKCSDLGHLAAPLPVHLAWVSRLEAEFFAQGDAERAQGLTISPLCDRTKQGITKSQVGFFEFVALPLFTNFTARFTAAKPLLRGVMANYHHWQAQPTVAAEPQAPAQGGMPLVETCLSSANSWAFDAFQLTSAMAGRPLSVLAYWLLHQSGLAAWAHLDHTKLARWLCRIEDGYCANPYHNRSHAADVVQTMHMLLTRGGLMPGYADHLTQLAAYLAAVCHDYQHIGRTNDWLVETQDELALRYNDRSPMENHHLAGAFSLLKHPDMNFLQAMPKATYDRLRKLVIELVLGTDMKQHFSIIGQFTALHRTGGDGQATGRKMALKCSDLGHLAAPLPVHLAWVSRLEAEFFAQGDAERAQGLTISPLCDRTKQGITKSQVGFFEFVALPLFTNFTARFTAAKPLLRGVMANYHHWQAQPTVAAEPQAPAQGG

Foldseek 3Di:
DVQLVVLLVCLQDLAHFLVVQCVSVVNQNQLVNLLVCCVVVCLCVVLVFDSQLSSVLLVVQQVQADPALFRHRSLLNQLLSLLVNCAPQQFCPPPLDDSLLSVLLNVLSSQLQRNPPLDALVLCCVVVNPQCVVVVSQLSRLVVSLCVSVVSCVDVSNVRNVPGDPVSVVVSSVLSSLQSSLLRVVCQVVLLVVLLVQVVVVHDNSSSLSNLSSNCSSVQLLLYPQVSVVSSQVSNLVSLLVSQVVCVVVVHDRDPQNPPVDHHSLLCVLVCLVPGVVSSVVSSCVVRVSNVSSVVSNVVSSVVSVPDDNPPDDPDDPPPPD/DVQLVVLLVCLQDLAHFLVVQCVSVVNQNQLVNLLVCCVVVCLCVVLVFDSQLSSVLLVVQQVQADPALFRHRSLLNQLLSLLVNCAPQQFCPPPLDDSLLSVLLNVLSSQLQRNPPLDALVLCCVVVNPQCVVVVSQLSRLVVSLCVSVVSCVDVSNVRNVPGDPVSVVVSSVLSSLQSSLLRVVCQVVLLVVLLVQVVVVHDNSSSLSNLSSNCSSVQLLLYPQVSVVSSQVSNLVSLLVSQVVCVVVVHDRDPQNPPVDHHSLLCVLVCLVPGVVSSVVSSCVVRVSNVSSVVSNVVSSVVSVPDDNPPDPPPDPPPPD

Radius of gyration: 27.8 Å; Cα contacts (8 Å, |Δi|>4): 919; chains: 2; bounding box: 93×79×61 Å

Secondary structure (DSSP, 8-state):
-HHHHHHHHGGGSSS--HHHHHHHTTT-HHHHHHHHHHHHTTHHHHTT--HHHHHHHHHHHHHHS---SSSSHHHHHHHHHHHHHHHHTSS-TTTT--HHHHHHHHHHHHHTTTT--S--HHHHHHTT-HHHHHTTTSSHHHHHHHHHHHHHTTSTTT-TTTTS-HHHHHHHHHHHHHHHHTT-GGGHHHHHHHHHHHHHTT---HHHHHHHHHHHHHTGGGGS-HHHHHHHHHHHHHHHHHHHHHHHHTTPPPPTT--TTS--TGGGHHHHIIIIIHHHHHHHHHH-GGGHHHHHHHHHHHHHHHTS--------------/-HHHHHHHHGGGSSS--HHHHHHHTTT-HHHHHHHHHHHHTTHHHHTT--HHHHHHHHHHHHHHS---SSSSHHHHHHHHHHHHHHHHTSS-TTTT--HHHHHHHHHHHHHTTTT--S--HHHHHHTT-HHHHHTTTSSHHHHHHHHHHHHHTTSTTT-TTTTS-HHHHHHHHHHHHHHHHTT-GGGHHHHHHHHHHHHHHT---HHHHHHHHHHHHHTGGGGS-HHHHHHHHHHHHHHHHHHHHHHHHTTPPPPTT--TTS--TGGGHHHHIIIIIHHHHHHHHHH-GGGHHHHHHHHHHHHHHHTS--------------

pLDDT: mean 94.46, std 12.49, range [22.89, 98.94]